Protein 4G3Q (pdb70)

InterPro domains:
  IPR001451 Hexapeptide repeat [PF00132] (277-311)
  IPR005882 Bifunctional protein GlmU [MF_01631] (6-463)
  IPR005882 Bifunctional protein GlmU [TIGR01173] (8-465)
  IPR011004 Trimeric LpxA-like superfamily [SSF51161] (261-454)
  IPR025877 MobA-like NTP transferase [PF12804] (9-142)
  IPR029044 Nucleotide-diphospho-sugar transferases [G3DSA:3.90.550.10] (2-263)
  IPR029044 Nucleotide-diphospho-sugar transferases [SSF53448] (9-318)
  IPR038009 GlmU, C-terminal LbH domain [cd03353] (263-454)
  IPR050065 Bifunctional protein GlmU-like [PTHR43584] (8-437)

Secondary structure (DSSP, 8-state):
-EEEEEEE-S--GGG--SS-GGG-EETTEEHHHHHHHHHHHH--SEEEEEE-SS-TTTHHHHHHHHHHHTS--EEEE-SS---HHHHHHHHHTTS-TT--SEEEEEETT-TT--HHHHHHHHHHHHHTT-SEEEEEEE-S--TTSPEEEE-TT--EEEEE-GGGS-TTGGG--EEEEEEEEE-HHHHHHHHTT----STT-S--TTHHHHHHHHTT--EEEEE-SSGGGG---SSHHHHHHHHHHHHHHHHHHHHHTT-EES-GGGEEE-TT-EE-TT-EE-SSEEEETT-EE-TT-EE-SS-EEEEEEE-TT-EE-SEEEEEEEE-TT-EE-SSEEE-TT-EE-TT-EEEEEEEEES-EE-TT-EEEEEEEEESEEE-SS-EEPSS-EEE-B-SS-B--EEE-TT-EEPTT-EEESS-EE-TT-EE-TT-EE-S-B-TT-EE--PPPP---TTHHHHHSTTSHHHHHHHHHHH-

Organism: Mycobacterium tuberculosis (strain ATCC 25618 / H37Rv) (NCBI:txid83332)

Sequence (475 aa):
DTAVLVLAAGPGTRMRSDTPKVLHTLAGRSMLSHVLHAIAKLAPQRLIVVLGHDHQRIAPLVGELADTLGRTIDVALQDRPLGTGHAVLCGLSALPDDYAGNVVVTSGDTPLLDADTLADLIATHRAVSAAVTVLTTTLDDPFGYGRILRTQDHEVMAIVEQTDATPSQREIREVNAGVYAFDIAALRSALSRLSSNNAQQELYLTDVIAILRSDGQTVHASHVDDSALVAGVNNRVQLAELASELNRRVVAAHQLAGVTVVDPATTWIDVDVTIGRDTVIHPGTQLLGRTQIGGRCVVGPDTTLTDVAVGDGASVVRTHGSSSSIGDGAAVGPFTYLRPGTALGADGKLGAFVEVKNSTIGTGTKVPHLTYVGDADIGEYSNIGASSVFVNYDGTSKRRTTVGSHVRTGSDTMFVAPVTIGDGAYTGAGTVVREDVPPGALAVSAGPQRNIENWVQRKRPGSPAAQASKRASEM

B-factor: mean 27.67, std 17.63, range [5.69, 500.0]

Nearest PDB structures (foldseek):
  4g3q-assembly1_A  TM=1.002E+00  e=1.518E-83  Mycobacterium tuberculosis
  3d8v-assembly1_A  TM=9.932E-01  e=8.039E-75  Mycobacterium tuberculosis
  3dj4-assembly1_A  TM=9.924E-01  e=7.273E-72  Mycobacterium tuberculosis
  3d98-assembly1_A  TM=9.932E-01  e=9.102E-61  Mycobacterium tuberculosis
  1g97-assembly1_A  TM=9.783E-01  e=8.495E-46  Streptococcus pneumoniae

Structure (mmCIF, N/CA/C/O backbone):
data_4G3Q
#
_entry.id   4G3Q
#
_cell.length_a   77.070
_cell.length_b   77.070
_cell.length_c   277.100
_cell.angle_alpha   90.00
_cell.angle_beta   90.00
_cell.angle_gamma   120.00
#
_symmetry.space_group_name_H-M   'H 3'
#
loop_
_entity.id
_entity.type
_entity.pdbx_description
1 polymer 'Bifunctional protein GlmU'
2 non-polymer 'PYROPHOSPHATE 2-'
3 non-polymer 'MAGNESIUM ION'
4 non-polymer 'COBALT (II) ION'
5 non-polymer URIDINE-DIPHOSPHATE-N-ACETYLGLUCOSAMINE
6 water water
#
loop_
_atom_site.group_PDB
_atom_site.id
_atom_site.type_symbol
_atom_site.label_atom_id
_atom_site.label_alt_id
_atom_site.label_comp_id
_atom_site.label_asym_id
_atom_site.label_entity_id
_atom_site.label_seq_id
_atom_site.pdbx_PDB_ins_code
_atom_site.Cartn_x
_atom_site.Cartn_y
_atom_site.Cartn_z
_atom_site.occupancy
_atom_site.B_iso_or_equiv
_atom_site.auth_seq_id
_atom_site.auth_comp_id
_atom_site.auth_asym_id
_atom_site.auth_atom_id
_atom_site.pdbx_PDB_model_num
ATOM 1 N N . ASP A 1 12 ? -1.939 10.276 22.187 1.00 41.93 6 ASP A N 1
ATOM 2 C CA . ASP A 1 12 ? -2.415 11.165 21.074 1.00 42.37 6 ASP A CA 1
ATOM 3 C C . ASP A 1 12 ? -1.675 12.527 21.082 1.00 40.17 6 ASP A C 1
ATOM 4 O O . ASP A 1 12 ? -1.649 13.208 22.117 1.00 39.94 6 ASP A O 1
ATOM 9 N N . THR A 1 13 ? -1.068 12.906 19.961 1.00 37.09 7 THR A N 1
ATOM 10 C CA . THR A 1 13 ? -0.216 14.130 19.973 1.00 34.55 7 THR A CA 1
ATOM 11 C C . THR A 1 13 ? -0.411 14.997 18.728 1.00 30.84 7 THR A C 1
ATOM 12 O O . THR A 1 13 ? -0.631 14.486 17.613 1.00 29.30 7 THR A O 1
ATOM 16 N N . ALA A 1 14 ? -0.384 16.316 18.907 1.00 25.65 8 ALA A N 1
ATOM 17 C CA . ALA A 1 14 ? -0.456 17.209 17.781 1.00 23.83 8 ALA A CA 1
ATOM 18 C C . ALA A 1 14 ? 0.923 17.941 17.789 1.00 24.25 8 ALA A C 1
ATOM 19 O O . ALA A 1 14 ? 1.381 18.365 18.857 1.00 23.58 8 ALA A O 1
ATOM 21 N N . VAL A 1 15 ? 1.558 18.067 16.632 1.00 23.19 9 VAL A N 1
ATOM 22 C CA . VAL A 1 15 ? 2.870 18.796 16.601 1.00 21.41 9 VAL A CA 1
ATOM 23 C C . VAL A 1 15 ? 2.644 20.108 15.846 1.00 21.00 9 VAL A C 1
ATOM 24 O O . VAL A 1 15 ? 2.123 20.110 14.763 1.00 21.85 9 VAL A O 1
ATOM 28 N N . LEU A 1 16 ? 3.094 21.221 16.407 1.00 21.64 10 LEU A N 1
ATOM 29 C CA . LEU A 1 16 ? 3.019 22.511 15.738 1.00 22.62 10 LEU A CA 1
ATOM 30 C C . LEU A 1 16 ? 4.441 22.932 15.298 1.00 21.25 10 LEU A C 1
ATOM 31 O O . LEU A 1 16 ? 5.336 22.870 16.082 1.00 21.72 10 LEU A O 1
ATOM 36 N N . VAL A 1 17 ? 4.627 23.365 14.066 1.00 20.13 11 VAL A N 1
ATOM 37 C CA . VAL A 1 17 ? 5.924 23.853 13.681 1.00 18.91 11 VAL A CA 1
ATOM 38 C C . VAL A 1 17 ? 5.762 25.358 13.457 1.00 18.37 11 VAL A C 1
ATOM 39 O O . VAL A 1 17 ? 4.958 25.778 12.618 1.00 18.22 11 VAL A O 1
ATOM 43 N N . LEU A 1 18 ? 6.591 26.163 14.131 1.00 17.37 12 LEU A N 1
ATOM 44 C CA . LEU A 1 18 ? 6.461 27.621 14.050 1.00 17.73 12 LEU A CA 1
ATOM 45 C C . LEU A 1 18 ? 7.365 28.071 12.955 1.00 17.43 12 LEU A C 1
ATOM 46 O O . LEU A 1 18 ? 8.625 27.933 13.033 1.00 18.37 12 LEU A O 1
ATOM 51 N N . ALA A 1 19 ? 6.755 28.558 11.877 1.00 19.47 13 ALA A N 1
ATOM 52 C CA . ALA A 1 19 ? 7.554 28.947 10.751 1.00 18.42 13 ALA A CA 1
ATOM 53 C C . ALA A 1 19 ? 7.021 30.293 10.213 1.00 20.21 13 ALA A C 1
ATOM 54 O O . ALA A 1 19 ? 7.131 30.562 9.003 1.00 19.95 13 ALA A O 1
ATOM 56 N N . ALA A 1 20 ? 6.483 31.146 11.086 1.00 18.86 14 ALA A N 1
ATOM 57 C CA . ALA A 1 20 ? 5.872 32.431 10.633 1.00 20.02 14 ALA A CA 1
ATOM 58 C C . ALA A 1 20 ? 6.613 33.719 11.053 1.00 20.88 14 ALA A C 1
ATOM 59 O O . ALA A 1 20 ? 6.141 34.872 10.796 1.00 22.49 14 ALA A O 1
ATOM 61 N N . GLY A 1 21 ? 7.809 33.559 11.590 1.00 20.84 15 GLY A N 1
ATOM 62 C CA . GLY A 1 21 ? 8.653 34.725 11.866 1.00 19.61 15 GLY A CA 1
ATOM 63 C C . GLY A 1 21 ? 9.199 35.326 10.577 1.00 20.36 15 GLY A C 1
ATOM 64 O O . GLY A 1 21 ? 9.223 34.662 9.544 1.00 19.51 15 GLY A O 1
ATOM 65 N N . PRO A 1 22 ? 9.646 36.576 10.651 1.00 19.20 16 PRO A N 1
ATOM 66 C CA . PRO A 1 22 ? 10.138 37.306 9.486 1.00 20.44 16 PRO A CA 1
ATOM 67 C C . PRO A 1 22 ? 11.509 36.745 9.009 1.00 20.81 16 PRO A C 1
ATOM 68 O O . PRO A 1 22 ? 11.771 36.806 7.857 1.00 22.67 16 PRO A O 1
ATOM 72 N N . GLY A 1 23 ? 12.363 36.223 9.892 1.00 19.51 17 GLY A N 1
ATOM 73 C CA . GLY A 1 23 ? 13.659 35.708 9.403 1.00 19.33 17 GLY A CA 1
ATOM 74 C C . GLY A 1 23 ? 14.647 36.777 8.977 1.00 20.84 17 GLY A C 1
ATOM 75 O O . GLY A 1 23 ? 15.549 36.527 8.121 1.00 19.85 17 GLY A O 1
ATOM 76 N N . THR A 1 24 ? 14.481 37.995 9.556 1.00 20.48 18 THR A N 1
ATOM 77 C CA . THR A 1 24 ? 15.270 39.165 9.169 1.00 20.99 18 THR A CA 1
ATOM 78 C C . THR A 1 24 ? 16.783 38.982 9.302 1.00 19.17 18 THR A C 1
ATOM 79 O O . THR A 1 24 ? 17.506 39.407 8.410 1.00 17.37 18 THR A O 1
ATOM 83 N N . ARG A 1 25 ? 17.238 38.264 10.325 1.00 18.40 19 ARG A N 1
ATOM 84 C CA . ARG A 1 25 ? 18.664 38.008 10.462 1.00 17.61 19 ARG A CA 1
ATOM 85 C C . ARG A 1 25 ? 19.330 37.1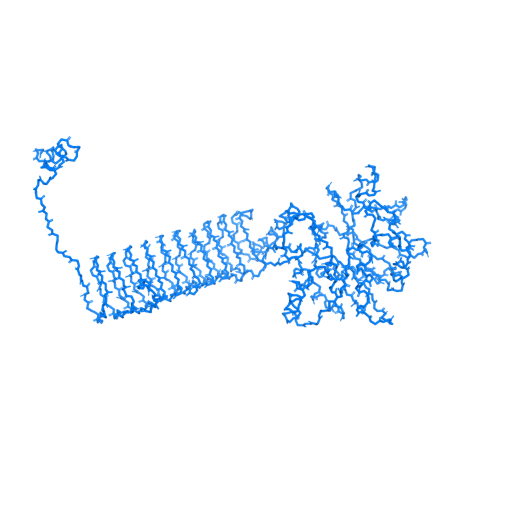97 9.333 1.00 18.08 19 ARG A C 1
ATOM 86 O O . ARG A 1 25 ? 20.563 37.228 9.192 1.00 17.52 19 ARG A O 1
ATOM 94 N N . MET A 1 26 ? 18.529 36.468 8.548 1.00 16.46 20 MET A N 1
ATOM 95 C CA . MET A 1 26 ? 19.072 35.804 7.339 1.00 17.39 20 MET A CA 1
ATOM 96 C C . MET A 1 26 ? 19.482 36.823 6.279 1.00 19.69 20 MET A C 1
ATOM 97 O O . MET A 1 26 ? 20.290 36.487 5.405 1.00 19.92 20 MET A O 1
ATOM 102 N N . ARG A 1 27 ? 18.903 38.060 6.315 1.00 18.25 21 ARG A N 1
ATOM 103 C CA . ARG A 1 27 ? 19.155 39.110 5.255 1.00 19.28 21 ARG A CA 1
ATOM 104 C C . ARG A 1 27 ? 18.964 38.519 3.885 1.00 20.35 21 ARG A C 1
ATOM 105 O O . ARG A 1 27 ? 19.854 38.591 3.024 1.00 18.68 21 ARG A O 1
ATOM 113 N N . SER A 1 28 ? 17.772 37.953 3.676 1.00 18.81 22 SER A N 1
ATOM 114 C CA . SER A 1 28 ? 17.449 37.239 2.444 1.00 19.51 22 SER A CA 1
ATOM 115 C C . SER A 1 28 ? 16.046 37.597 1.924 1.00 21.40 22 SER A C 1
ATOM 116 O O . SER A 1 28 ? 15.110 37.811 2.725 1.00 21.17 22 SER A O 1
ATOM 119 N N . ASP A 1 29 ? 15.909 37.659 0.616 1.00 21.05 23 ASP A N 1
ATOM 120 C CA . ASP A 1 29 ? 14.568 37.691 -0.003 1.00 23.81 23 ASP A CA 1
ATOM 121 C C . ASP A 1 29 ? 13.967 36.290 -0.165 1.00 24.38 23 ASP A C 1
ATOM 122 O O . ASP A 1 29 ? 12.832 36.172 -0.593 1.00 25.65 23 ASP A O 1
ATOM 127 N N . THR A 1 30 ? 14.695 35.229 0.239 1.00 23.35 24 THR A N 1
ATOM 128 C CA . THR A 1 30 ? 14.104 33.869 0.339 1.00 23.58 24 THR A CA 1
ATOM 129 C C . THR A 1 30 ? 13.712 33.555 1.737 1.00 22.29 24 THR A C 1
ATOM 130 O O . THR A 1 30 ? 14.517 33.689 2.650 1.00 21.24 24 THR A O 1
ATOM 134 N N . PRO A 1 31 ? 12.427 33.175 1.948 1.00 22.99 25 PRO A N 1
ATOM 135 C CA . PRO A 1 31 ? 11.948 32.907 3.312 1.00 23.36 25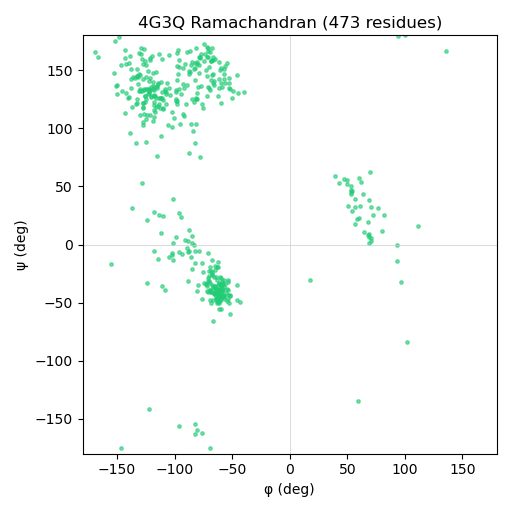 PRO A CA 1
ATOM 136 C C . PRO A 1 31 ? 12.909 31.973 4.041 1.00 22.09 25 PRO A C 1
ATOM 137 O O . PRO A 1 31 ? 13.330 30.922 3.442 1.00 22.62 25 PRO A O 1
ATOM 141 N N . LYS A 1 32 ? 13.250 32.354 5.267 1.00 21.16 26 LYS A N 1
ATOM 142 C CA . LYS A 1 32 ? 14.256 31.645 6.096 1.00 21.00 26 LYS A CA 1
ATOM 143 C C . LYS A 1 32 ? 14.110 30.121 6.041 1.00 22.37 26 LYS A C 1
ATOM 144 O O . LYS A 1 32 ? 15.098 29.412 5.893 1.00 21.49 26 LYS A O 1
ATOM 150 N N . VAL A 1 33 ? 12.886 29.618 6.246 1.00 20.40 27 VAL A N 1
ATOM 151 C CA . VAL A 1 33 ? 12.674 28.171 6.385 1.00 20.85 27 VAL A CA 1
ATOM 152 C C . VAL A 1 33 ? 12.869 27.440 5.023 1.00 19.11 27 VAL A C 1
ATOM 153 O O . VAL A 1 33 ? 12.964 26.204 4.993 1.00 17.21 27 VAL A O 1
ATOM 157 N N . LEU A 1 34 ? 13.035 28.203 3.926 1.00 17.59 28 LEU A N 1
ATOM 158 C CA . LEU A 1 34 ? 13.286 27.623 2.637 1.00 17.95 28 LEU A CA 1
ATOM 159 C C . LEU A 1 34 ? 14.795 27.530 2.352 1.00 17.54 28 LEU A C 1
ATOM 160 O O . LEU A 1 34 ? 15.167 26.922 1.365 1.00 15.48 28 LEU A O 1
ATOM 165 N N . HIS A 1 35 ? 15.637 28.115 3.204 1.00 17.05 29 HIS A N 1
ATOM 166 C CA . HIS A 1 35 ? 17.118 27.914 2.963 1.00 18.14 29 HIS A CA 1
ATOM 167 C C . HIS A 1 35 ? 17.540 26.478 3.183 1.00 17.68 29 HIS A C 1
ATOM 168 O O . HIS A 1 35 ? 16.977 25.752 4.036 1.00 17.76 29 HIS A O 1
ATOM 175 N N . THR A 1 36 ? 18.523 26.014 2.389 1.00 16.56 30 THR A N 1
ATOM 176 C CA . THR A 1 36 ? 18.783 24.566 2.361 1.00 15.92 30 THR A CA 1
ATOM 177 C C . THR A 1 36 ? 20.106 24.147 2.987 1.00 16.51 30 THR A C 1
ATOM 178 O O . THR A 1 36 ? 21.049 24.930 3.172 1.00 15.23 30 THR A O 1
ATOM 182 N N . LEU A 1 37 ? 20.146 22.891 3.337 1.00 17.18 31 LEU A N 1
ATOM 183 C CA . LEU A 1 37 ? 21.373 22.202 3.684 1.00 18.45 31 LEU A CA 1
ATOM 184 C C . LEU A 1 37 ? 21.166 20.745 3.284 1.00 18.52 31 LEU A C 1
ATOM 185 O O . LEU A 1 37 ? 20.097 20.173 3.548 1.00 17.10 31 LEU A O 1
ATOM 190 N N . ALA A 1 38 ? 22.218 20.174 2.671 1.00 15.90 32 ALA A N 1
ATOM 191 C CA . ALA A 1 38 ? 22.294 18.753 2.304 1.00 15.25 32 ALA A CA 1
ATOM 192 C C . ALA A 1 38 ? 21.145 18.350 1.412 1.00 14.42 32 ALA A C 1
ATOM 193 O O . ALA A 1 38 ? 20.711 17.185 1.470 1.00 15.37 32 ALA A O 1
ATOM 195 N N . GLY A 1 39 ? 20.671 19.286 0.585 1.00 13.89 33 GLY A N 1
ATOM 196 C CA . GLY A 1 39 ? 19.694 18.956 -0.452 1.00 17.81 33 GLY A CA 1
ATOM 197 C C . GLY A 1 39 ? 18.213 19.133 -0.074 1.00 18.42 33 GLY A C 1
ATOM 198 O O . GLY A 1 39 ? 17.334 18.849 -0.885 1.00 18.92 33 GLY A O 1
ATOM 199 N N . ARG A 1 40 ? 17.940 19.562 1.154 1.00 18.32 34 ARG A N 1
ATOM 200 C CA . ARG A 1 40 ? 16.573 19.871 1.630 1.00 18.13 34 ARG A CA 1
ATOM 201 C C . ARG A 1 40 ? 16.468 21.203 2.356 1.00 18.04 34 ARG A C 1
ATOM 202 O O . ARG A 1 40 ? 17.366 21.578 3.161 1.00 16.97 34 ARG A O 1
ATOM 210 N N . SER A 1 41 ? 15.334 21.894 2.181 1.00 16.81 35 SER A N 1
ATOM 211 C CA . SER A 1 41 ? 15.079 23.096 2.996 1.00 17.19 35 SER A CA 1
ATOM 212 C C . SER A 1 41 ? 15.013 22.740 4.512 1.00 16.95 35 SER A C 1
ATOM 213 O O . SER A 1 41 ? 14.785 21.575 4.880 1.00 17.97 35 SER A O 1
ATOM 216 N N . MET A 1 42 ? 15.252 23.730 5.392 1.00 15.86 36 MET A N 1
ATOM 217 C CA . MET A 1 42 ? 15.024 23.559 6.830 1.00 16.90 36 MET A CA 1
ATOM 218 C C . MET A 1 42 ? 13.614 23.030 7.100 1.00 18.16 36 MET A C 1
ATOM 219 O O . MET A 1 42 ? 13.424 22.116 7.913 1.00 16.79 36 MET A O 1
ATOM 224 N N . LEU A 1 43 ? 12.631 23.587 6.403 1.00 18.67 37 LEU A N 1
ATOM 225 C CA . LEU A 1 43 ? 11.257 23.116 6.645 1.00 21.63 37 LEU A CA 1
ATOM 226 C C . LEU A 1 43 ? 11.046 21.640 6.258 1.00 21.38 37 LEU A C 1
ATOM 227 O O . LEU A 1 43 ? 10.421 20.872 7.026 1.00 21.87 37 LEU A O 1
ATOM 232 N N . SER A 1 44 ? 11.551 21.251 5.091 1.00 18.70 38 SER A N 1
ATOM 233 C CA . SER A 1 44 ? 11.519 19.835 4.706 1.00 19.02 38 SER A CA 1
ATOM 234 C C . SER A 1 44 ? 12.225 18.922 5.726 1.00 18.17 38 SER A C 1
ATOM 235 O O . SER A 1 44 ? 11.674 17.879 6.130 1.00 18.76 38 SER A O 1
ATOM 238 N N . HIS A 1 45 ? 13.437 19.278 6.182 1.00 17.74 39 HIS A N 1
ATOM 239 C CA . HIS A 1 45 ? 14.085 18.474 7.222 1.00 16.58 39 HIS A CA 1
ATOM 240 C C . HIS A 1 45 ? 13.150 18.274 8.457 1.00 18.07 39 HIS A C 1
ATOM 241 O O . HIS A 1 45 ? 12.948 17.137 8.993 1.00 17.02 39 HIS A O 1
ATOM 248 N N . VAL A 1 46 ? 12.615 19.390 8.922 1.00 17.68 40 VAL A N 1
ATOM 249 C CA . VAL A 1 46 ? 11.756 19.371 10.132 1.00 19.59 40 VAL A CA 1
ATOM 250 C C . VAL A 1 46 ? 10.470 18.507 9.822 1.00 18.61 40 VAL A C 1
ATOM 251 O O . VAL A 1 46 ? 10.091 17.682 10.628 1.00 22.07 40 VAL A O 1
ATOM 255 N N . LEU A 1 47 ? 9.807 18.708 8.700 1.00 19.08 41 LEU A N 1
ATOM 256 C CA . LEU A 1 47 ? 8.585 17.933 8.446 1.00 19.90 41 LEU A CA 1
ATOM 257 C C . LEU A 1 47 ? 8.883 16.423 8.185 1.00 21.57 41 LEU A C 1
ATOM 258 O O . LEU A 1 47 ? 8.100 15.556 8.575 1.00 21.83 41 LEU A O 1
ATOM 263 N N . HIS A 1 48 ? 10.034 16.114 7.567 1.00 21.65 42 HIS A N 1
ATOM 264 C CA . HIS A 1 48 ? 10.456 14.686 7.455 1.00 21.98 42 HIS A CA 1
ATOM 265 C C . HIS A 1 48 ? 10.631 14.029 8.823 1.00 22.50 42 HIS A C 1
ATOM 266 O O . HIS A 1 48 ? 10.153 12.898 9.048 1.00 23.84 42 HIS A O 1
ATOM 273 N N . ALA A 1 49 ? 11.304 14.715 9.736 1.00 21.33 43 ALA A N 1
ATOM 274 C CA . ALA A 1 49 ? 11.543 14.184 11.065 1.00 23.21 43 ALA A CA 1
ATOM 275 C C . ALA A 1 49 ? 10.204 13.955 11.775 1.00 24.59 43 ALA A C 1
ATOM 276 O O . ALA A 1 49 ? 10.014 12.926 12.460 1.00 25.75 43 ALA A O 1
ATOM 278 N N . ILE A 1 50 ? 9.295 14.920 11.647 1.00 25.13 44 ILE A N 1
ATOM 279 C CA . ILE A 1 50 ? 8.046 14.827 12.388 1.00 24.65 44 ILE A CA 1
ATOM 280 C C . ILE A 1 50 ? 7.169 13.731 11.789 1.00 26.78 44 ILE A C 1
ATOM 281 O O . ILE A 1 50 ? 6.527 12.983 12.553 1.00 26.51 44 ILE A O 1
ATOM 286 N N . ALA A 1 51 ? 7.153 13.643 10.460 1.00 27.46 45 ALA A N 1
ATOM 287 C CA . ALA A 1 51 ? 6.330 12.663 9.748 1.00 28.64 45 ALA A CA 1
ATOM 288 C C . ALA A 1 51 ? 6.676 11.231 10.186 1.00 30.49 45 ALA A C 1
ATOM 289 O O . ALA A 1 51 ? 5.785 10.383 10.245 1.00 29.71 45 ALA A O 1
ATOM 291 N N . LYS A 1 52 ? 7.948 10.985 10.495 1.00 30.83 46 LYS A N 1
ATOM 292 C CA . LYS A 1 52 ? 8.426 9.666 10.886 1.00 34.27 46 LYS A CA 1
ATOM 293 C C . LYS A 1 52 ? 7.882 9.323 12.267 1.00 35.38 46 LYS A C 1
ATOM 294 O O . LYS A 1 52 ? 7.609 8.156 12.571 1.00 35.77 46 LYS A O 1
ATOM 300 N N . LEU A 1 53 ? 7.696 10.350 13.104 1.00 34.96 47 LEU A N 1
ATOM 301 C CA . LEU A 1 53 ? 7.152 10.166 14.438 1.00 35.43 47 LEU A CA 1
ATOM 302 C C . LEU A 1 53 ? 5.688 9.826 14.338 1.00 34.64 47 LEU A C 1
ATOM 303 O O . LEU A 1 53 ? 5.159 9.121 15.197 1.00 35.49 47 LEU A O 1
ATOM 308 N N . ALA A 1 54 ? 5.045 10.303 13.277 1.00 33.50 48 ALA A N 1
ATOM 309 C CA . ALA A 1 54 ? 3.649 9.997 12.960 1.00 33.51 48 ALA A CA 1
ATOM 310 C C . ALA A 1 54 ? 2.611 10.464 14.027 1.00 33.67 48 ALA A C 1
ATOM 311 O O . ALA A 1 54 ? 1.722 9.682 14.446 1.00 33.86 48 ALA A O 1
ATOM 313 N N . PRO A 1 55 ? 2.652 11.765 14.394 1.00 31.83 49 PRO A N 1
ATOM 314 C CA . PRO A 1 55 ? 1.581 12.307 15.262 1.00 31.05 49 PRO A CA 1
ATOM 315 C C . PRO A 1 55 ? 0.203 12.339 14.552 1.00 31.25 49 PRO A C 1
ATOM 316 O O . PRO A 1 55 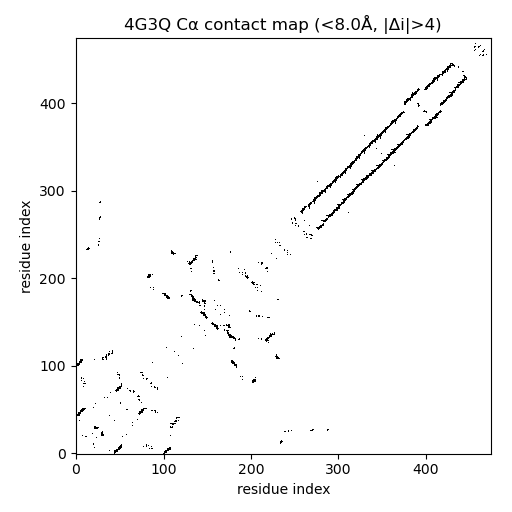? 0.133 12.345 13.340 1.00 30.42 49 PRO A O 1
ATOM 320 N N . GLN A 1 56 ? -0.882 12.387 15.327 1.00 31.08 50 GLN A N 1
ATOM 321 C CA . GLN A 1 56 ? -2.221 12.407 14.789 1.00 31.71 50 GLN A CA 1
ATOM 322 C C . GLN A 1 56 ? -2.431 13.710 14.006 1.00 30.04 50 GLN A C 1
ATOM 323 O O . GLN A 1 56 ? -3.075 13.751 12.952 1.00 29.89 50 GLN A O 1
ATOM 329 N N . ARG A 1 57 ? -1.835 14.807 14.496 1.00 27.43 51 ARG A N 1
ATOM 330 C CA . ARG A 1 57 ? -2.027 16.107 13.863 1.00 26.11 51 ARG A CA 1
ATOM 331 C C . ARG A 1 57 ? -0.659 16.774 13.688 1.00 23.68 51 ARG A C 1
ATOM 332 O O . ARG A 1 57 ? 0.179 16.629 14.561 1.00 22.96 51 ARG A O 1
ATOM 340 N N . LEU A 1 58 ? -0.511 17.512 12.604 1.00 23.90 52 LEU A N 1
ATOM 341 C CA . LEU A 1 58 ? 0.750 18.174 12.202 1.00 24.16 52 LEU A CA 1
ATOM 342 C C . LEU A 1 58 ? 0.315 19.481 11.604 1.00 23.05 52 LEU A C 1
ATOM 343 O O . LEU A 1 58 ? -0.395 19.511 10.590 1.00 23.95 52 LEU A O 1
ATOM 348 N N . ILE A 1 59 ? 0.660 20.586 12.273 1.00 21.84 53 ILE A N 1
ATOM 349 C CA . ILE A 1 59 ? 0.192 21.931 11.890 1.00 21.52 53 ILE A CA 1
ATOM 350 C C . ILE A 1 59 ? 1.402 22.862 11.716 1.00 20.66 53 ILE A C 1
ATOM 351 O O . ILE A 1 59 ? 2.269 22.918 12.604 1.00 21.23 53 ILE A O 1
ATOM 356 N N . VAL A 1 60 ? 1.475 23.533 10.580 1.00 19.10 54 VAL A N 1
ATOM 357 C CA . VAL A 1 60 ? 2.606 24.408 10.317 1.00 20.25 54 VAL A CA 1
ATOM 358 C C . VAL A 1 60 ? 2.016 25.817 10.372 1.00 20.32 54 VAL A C 1
ATOM 359 O O . VAL A 1 60 ? 1.112 26.122 9.645 1.00 21.48 54 VAL A O 1
ATOM 363 N N . VAL A 1 61 ? 2.586 26.667 11.216 1.00 21.22 55 VAL A N 1
ATOM 364 C CA . VAL A 1 61 ? 2.193 28.067 11.320 1.00 20.00 55 VAL A CA 1
ATOM 365 C C . VAL A 1 61 ? 3.008 28.876 10.372 1.00 20.13 55 VAL A C 1
ATOM 366 O O . VAL A 1 61 ? 4.263 28.903 10.461 1.00 19.24 55 VAL A O 1
ATOM 370 N N . LEU A 1 62 ? 2.320 29.553 9.450 1.00 19.32 56 LEU A N 1
ATOM 371 C CA . LEU A 1 62 ? 2.963 30.391 8.452 1.00 20.70 56 LEU A CA 1
ATOM 372 C C . LEU A 1 62 ? 2.496 31.822 8.520 1.00 22.14 56 LEU A C 1
ATOM 373 O O . LEU A 1 62 ? 1.426 32.109 9.066 1.00 22.57 56 LEU A O 1
ATOM 378 N N . GLY A 1 63 ? 3.306 32.730 7.986 1.00 23.16 57 GLY A N 1
ATOM 379 C CA . GLY A 1 63 ? 3.084 34.168 8.150 1.00 27.18 57 GLY A CA 1
ATOM 380 C C . GLY A 1 63 ? 2.941 34.861 6.814 1.00 31.04 57 GLY A C 1
ATOM 381 O O . GLY A 1 63 ? 2.342 34.321 5.939 1.00 29.96 57 GLY A O 1
ATOM 382 N N . HIS A 1 64 ? 3.499 36.063 6.714 1.00 36.03 58 HIS A N 1
ATOM 383 C CA . HIS A 1 64 ? 3.598 36.881 5.496 1.00 42.21 58 HIS A CA 1
ATOM 384 C C . HIS A 1 64 ? 4.317 36.025 4.492 1.00 43.69 58 HIS A C 1
ATOM 385 O O . HIS A 1 64 ? 5.264 35.283 4.836 1.00 45.76 58 HIS A O 1
ATOM 392 N N . ASP A 1 65 ? 3.918 36.104 3.245 1.00 44.96 59 ASP A N 1
ATOM 393 C CA . ASP A 1 65 ? 4.481 35.136 2.289 1.00 45.77 59 ASP A CA 1
ATOM 394 C C . ASP A 1 65 ? 3.261 34.205 2.237 1.00 44.94 59 ASP A C 1
ATOM 395 O O . ASP A 1 65 ? 2.309 34.478 1.388 1.00 46.57 59 ASP A O 1
ATOM 400 N N . HIS A 1 66 ? 3.229 33.292 3.251 1.00 39.27 60 HIS A N 1
ATOM 401 C CA . HIS A 1 66 ? 2.569 31.966 3.275 1.00 35.81 60 HIS A CA 1
ATOM 402 C C . HIS A 1 66 ? 2.227 31.445 1.903 1.00 35.54 60 HIS A C 1
ATOM 403 O O . HIS A 1 66 ? 2.201 30.242 1.702 1.00 35.08 60 HIS A O 1
ATOM 410 N N . GLN A 1 67 ? 1.946 32.353 0.973 1.00 35.29 61 GLN A N 1
ATOM 411 C CA . GLN A 1 67 ? 1.671 31.978 -0.410 1.00 38.37 61 GLN A CA 1
ATOM 412 C C . GLN A 1 67 ? 2.844 31.292 -1.062 1.00 38.31 61 GLN A C 1
ATOM 413 O O . GLN A 1 67 ? 2.654 30.392 -1.865 1.00 40.30 61 GLN A O 1
ATOM 419 N N . ARG A 1 68 ? 4.046 31.692 -0.677 1.00 37.94 62 ARG A N 1
ATOM 420 C CA . ARG A 1 68 ? 5.267 31.091 -1.171 1.00 38.35 62 ARG A CA 1
ATOM 421 C C . ARG A 1 68 ? 5.704 29.786 -0.466 1.00 37.51 62 ARG A C 1
ATOM 422 O O . ARG A 1 68 ? 6.587 29.050 -1.006 1.00 39.64 62 ARG A O 1
ATOM 430 N N . ILE A 1 69 ? 5.148 29.496 0.713 1.00 31.87 63 ILE A N 1
ATOM 431 C CA . ILE A 1 69 ? 5.583 28.327 1.501 1.00 29.10 63 ILE A CA 1
ATOM 432 C C . ILE A 1 69 ? 4.502 27.240 1.552 1.00 29.24 63 ILE A C 1
ATOM 433 O O . ILE A 1 69 ? 4.828 26.042 1.546 1.00 29.23 63 ILE A O 1
ATOM 438 N N . ALA A 1 70 ? 3.221 27.642 1.604 1.00 27.73 64 ALA A N 1
ATOM 439 C CA . ALA A 1 70 ? 2.130 26.647 1.813 1.00 30.29 64 ALA A CA 1
ATOM 440 C C . ALA A 1 70 ? 2.065 25.567 0.719 1.00 30.72 64 ALA A C 1
ATOM 441 O O . ALA A 1 70 ? 1.746 24.416 1.021 1.00 30.10 64 ALA A O 1
ATOM 443 N N . PRO A 1 71 ? 2.360 25.950 -0.543 1.00 32.54 65 PRO A N 1
ATOM 444 C CA . PRO A 1 71 ? 2.409 24.947 -1.639 1.00 33.15 65 PRO A CA 1
ATOM 445 C C . PRO A 1 71 ? 3.467 23.881 -1.432 1.00 32.22 65 PRO A C 1
ATOM 446 O O . PRO A 1 71 ? 3.219 22.679 -1.707 1.00 31.60 65 PRO A O 1
ATOM 450 N N . LEU A 1 72 ? 4.631 24.320 -0.937 1.00 30.96 66 LEU A N 1
ATOM 451 C CA . LEU A 1 72 ? 5.746 23.439 -0.624 1.00 29.94 66 LEU A CA 1
ATOM 452 C C . LEU A 1 72 ? 5.326 22.509 0.503 1.00 28.83 66 LEU A C 1
ATOM 453 O O . LEU A 1 72 ? 5.601 21.312 0.454 1.00 28.33 66 LEU A O 1
ATOM 458 N N . VAL A 1 73 ? 4.551 23.038 1.455 1.00 27.32 67 VAL A N 1
ATOM 459 C CA . VAL A 1 73 ? 4.018 22.199 2.537 1.00 27.23 67 VAL A CA 1
ATOM 460 C C . VAL A 1 73 ? 3.077 21.072 1.996 1.00 27.61 67 VAL A C 1
ATOM 461 O O . VAL A 1 73 ? 3.130 19.904 2.454 1.00 27.44 67 VAL A O 1
ATOM 465 N N . GLY A 1 74 ? 2.231 21.449 1.055 1.00 28.86 68 GLY A N 1
ATOM 466 C CA . GLY A 1 74 ? 1.248 20.499 0.469 1.00 30.77 68 GLY A CA 1
ATOM 467 C C . GLY A 1 74 ? 1.945 19.444 -0.387 1.00 31.19 68 GLY A C 1
ATOM 468 O O . GLY A 1 74 ? 1.562 18.259 -0.367 1.00 32.45 68 GLY A O 1
ATOM 469 N N . GLU A 1 75 ? 2.964 19.860 -1.143 1.00 32.97 69 GLU A N 1
ATOM 470 C CA . GLU A 1 75 ? 3.814 18.885 -1.847 1.00 33.59 69 GLU A CA 1
ATOM 471 C C . GLU A 1 75 ? 4.463 17.926 -0.860 1.00 32.81 69 GLU A C 1
ATOM 472 O O . GLU A 1 75 ? 4.576 16.748 -1.132 1.00 32.41 69 GLU A O 1
ATOM 478 N N . LEU A 1 76 ? 4.907 18.422 0.298 1.00 30.96 70 LEU A N 1
ATOM 479 C CA . LEU A 1 76 ? 5.581 17.554 1.243 1.00 30.15 70 LEU A CA 1
ATOM 480 C C . LEU A 1 76 ? 4.579 16.629 1.889 1.00 29.51 70 LEU A C 1
ATOM 481 O O . LEU A 1 76 ? 4.926 15.506 2.218 1.00 27.87 70 LEU A O 1
ATOM 486 N N . ALA A 1 77 ? 3.343 17.114 2.104 1.00 29.74 71 ALA A N 1
ATOM 487 C CA . ALA A 1 77 ? 2.274 16.250 2.693 1.00 31.60 71 ALA A CA 1
ATOM 488 C C . ALA A 1 77 ? 1.983 15.011 1.790 1.00 32.44 71 ALA A C 1
ATOM 489 O O . ALA A 1 77 ? 1.775 13.906 2.278 1.00 34.19 71 ALA A O 1
ATOM 491 N N . ASP A 1 78 ? 1.990 15.240 0.488 1.00 34.72 72 ASP A N 1
ATOM 492 C CA . ASP A 1 78 ? 1.753 14.213 -0.528 1.00 36.51 72 ASP A CA 1
ATOM 493 C C . ASP A 1 78 ? 2.898 13.257 -0.529 1.00 36.96 72 ASP A C 1
ATOM 494 O O . ASP A 1 78 ? 2.667 12.051 -0.433 1.00 37.24 72 ASP A O 1
ATOM 499 N N . THR A 1 79 ? 4.128 13.799 -0.594 1.00 36.65 73 THR A N 1
ATOM 500 C CA . THR A 1 79 ? 5.341 12.975 -0.492 1.00 37.11 73 THR A CA 1
ATOM 501 C C . THR A 1 79 ? 5.396 12.134 0.767 1.00 37.28 73 THR A C 1
ATOM 502 O O . THR A 1 79 ? 5.851 10.969 0.754 1.00 36.80 73 THR A O 1
ATOM 506 N N . LEU A 1 80 ? 5.000 12.717 1.886 1.00 35.67 74 LEU A N 1
ATOM 507 C CA . LEU A 1 80 ? 5.136 11.969 3.116 1.00 36.39 74 LEU A CA 1
ATOM 508 C C . LEU A 1 80 ? 3.894 11.119 3.413 1.00 37.29 74 LEU A C 1
ATOM 509 O O . LEU A 1 80 ? 3.874 10.393 4.409 1.00 38.26 74 LEU A O 1
ATOM 514 N N . GLY A 1 81 ? 2.881 11.230 2.553 1.00 37.34 75 GLY A N 1
ATOM 515 C CA . GLY A 1 81 ? 1.625 10.492 2.672 1.00 38.08 75 GLY A CA 1
ATOM 516 C C . GLY A 1 81 ? 0.854 10.767 3.958 1.00 38.53 75 GLY A C 1
ATOM 517 O O . GLY A 1 81 ? 0.572 9.835 4.719 1.00 39.47 75 GLY A O 1
ATOM 518 N N . ARG A 1 82 ? 0.521 12.039 4.207 1.00 37.09 76 ARG A N 1
ATOM 519 C CA . ARG A 1 82 ? -0.247 12.434 5.426 1.00 35.79 76 ARG A CA 1
ATOM 520 C C . ARG A 1 82 ? -0.719 13.856 5.220 1.00 34.47 76 ARG A C 1
ATOM 521 O O . ARG A 1 82 ? -0.212 14.536 4.345 1.00 34.11 76 ARG A O 1
ATOM 529 N N . THR A 1 83 ? -1.724 14.311 5.969 1.00 34.01 77 THR A N 1
ATOM 530 C CA . THR A 1 83 ? -2.176 15.677 5.844 1.00 33.48 77 THR A CA 1
ATOM 531 C C . THR A 1 83 ? -1.313 16.526 6.761 1.00 30.25 77 THR A C 1
ATOM 532 O O . THR A 1 83 ? -0.895 16.084 7.820 1.00 28.67 77 THR A O 1
ATOM 536 N N . ILE A 1 84 ? -1.107 17.757 6.329 1.00 30.10 78 ILE A N 1
ATOM 537 C CA . ILE A 1 84 ? -0.381 18.774 7.115 1.00 28.14 78 ILE A CA 1
ATOM 538 C C . ILE A 1 84 ? -1.177 20.034 6.955 1.00 27.43 78 ILE A C 1
ATOM 539 O O . ILE A 1 84 ? -1.384 20.546 5.848 1.00 28.67 78 ILE A O 1
ATOM 544 N N . ASP A 1 85 ? -1.660 20.510 8.081 1.00 26.32 79 ASP A N 1
ATOM 545 C CA . ASP A 1 85 ? -2.507 21.678 8.114 1.00 26.17 79 ASP A CA 1
ATOM 546 C C . ASP A 1 85 ? -1.624 22.903 8.207 1.00 26.64 79 ASP A C 1
ATOM 547 O O . ASP A 1 85 ? -0.522 22.853 8.776 1.00 26.66 79 ASP A O 1
ATOM 552 N N . VAL A 1 86 ? -2.083 23.983 7.594 1.00 25.53 80 VAL A N 1
ATOM 553 C CA . VAL A 1 86 ? -1.429 25.264 7.718 1.00 25.34 80 VAL A CA 1
ATOM 554 C C . VAL A 1 86 ? -2.347 26.119 8.605 1.00 26.22 80 VAL A C 1
ATOM 555 O O . VAL A 1 86 ? -3.567 26.150 8.365 1.00 24.49 80 VAL A O 1
ATOM 559 N N . ALA A 1 87 ? -1.757 26.754 9.626 1.00 24.45 81 ALA A N 1
ATOM 560 C CA . ALA A 1 87 ? -2.431 27.831 10.380 1.00 24.27 81 ALA A CA 1
ATOM 561 C C . ALA A 1 87 ? -1.723 29.135 10.075 1.00 24.81 81 ALA A C 1
ATOM 562 O O . ALA A 1 87 ? -0.469 29.164 10.018 1.00 24.62 81 ALA A O 1
ATOM 564 N N . LEU A 1 88 ? -2.486 30.230 9.908 1.00 24.09 82 LEU A N 1
ATOM 565 C CA . LEU A 1 88 ? -1.865 31.477 9.565 1.00 23.08 82 LEU A CA 1
ATOM 566 C C . LEU A 1 88 ? -1.649 32.380 10.801 1.00 24.43 82 LEU A C 1
ATOM 567 O O . LEU A 1 88 ? -2.474 32.392 11.733 1.00 23.60 82 LEU A O 1
ATOM 572 N N . GLN A 1 89 ? -0.509 33.088 10.837 1.00 22.15 83 GLN A N 1
ATOM 573 C CA . GLN A 1 89 ? -0.278 34.080 11.851 1.00 23.20 83 GLN A CA 1
ATOM 574 C C . GLN A 1 89 ? -0.060 35.357 11.078 1.00 26.41 83 GLN A C 1
ATOM 575 O O . GLN A 1 89 ? 0.966 35.512 10.415 1.00 26.17 83 GLN A O 1
ATOM 581 N N . ASP A 1 90 ? -1.012 36.290 11.183 1.00 29.55 84 ASP A N 1
ATOM 582 C CA . ASP A 1 90 ? -1.023 37.470 10.297 1.00 33.41 84 ASP A CA 1
ATOM 583 C C . ASP A 1 90 ? 0.180 38.389 10.513 1.00 33.12 84 ASP A C 1
ATOM 584 O O . ASP A 1 90 ? 0.784 38.882 9.553 1.00 32.84 84 ASP A O 1
ATOM 589 N N . ARG A 1 91 ? 0.527 38.605 11.778 1.00 32.05 85 ARG A N 1
ATOM 590 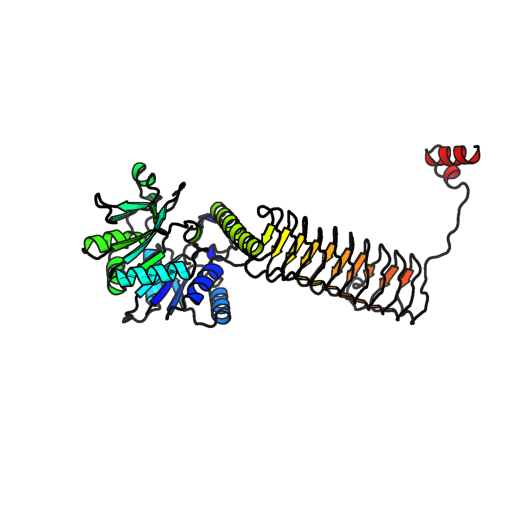C CA . ARG A 1 91 ? 1.689 39.431 12.114 1.00 30.42 85 ARG A CA 1
ATOM 591 C C . ARG A 1 91 ? 2.556 38.667 13.111 1.00 27.17 85 ARG A C 1
ATOM 592 O O . ARG A 1 91 ? 2.016 37.970 13.969 1.00 25.08 85 ARG A O 1
ATOM 600 N N . PRO A 1 92 ? 3.880 38.842 13.014 1.00 24.55 86 PRO A N 1
ATOM 601 C CA . PRO A 1 92 ? 4.789 38.050 13.839 1.00 23.01 86 PRO A CA 1
ATOM 602 C C . PRO A 1 92 ? 4.859 38.587 15.285 1.00 20.50 86 PRO A C 1
ATOM 603 O O . PRO A 1 92 ? 5.846 39.175 15.688 1.00 20.95 86 PRO A O 1
ATOM 607 N N . LEU A 1 93 ? 3.834 38.339 16.087 1.00 19.57 87 LEU A N 1
ATOM 608 C CA . LEU A 1 93 ? 3.773 38.979 17.392 1.00 21.05 87 LEU A CA 1
ATOM 609 C C . LEU A 1 93 ? 4.613 38.234 18.407 1.00 20.72 87 LEU A C 1
ATOM 610 O O . LEU A 1 93 ? 4.681 38.658 19.578 1.00 20.91 87 LEU A O 1
ATOM 615 N N . GLY A 1 94 ? 5.165 37.079 17.987 1.00 19.64 88 GLY A N 1
ATOM 616 C CA . GLY A 1 94 ? 6.113 36.380 18.848 1.00 18.06 88 GLY A CA 1
ATOM 617 C C . GLY A 1 94 ? 5.804 34.868 18.871 1.00 17.86 88 GLY A C 1
ATOM 618 O O . GLY A 1 94 ? 4.737 34.414 18.431 1.00 16.83 88 GLY A O 1
ATOM 619 N N . THR A 1 95 ? 6.744 34.076 19.393 1.00 15.61 89 THR A N 1
ATOM 620 C CA . THR A 1 95 ? 6.522 32.624 19.403 1.00 16.01 89 THR A CA 1
ATOM 621 C C . THR A 1 95 ? 5.275 32.171 20.185 1.00 15.83 89 THR A C 1
ATOM 622 O O . THR A 1 95 ? 4.635 31.167 19.818 1.00 17.17 89 THR A O 1
ATOM 626 N N . GLY A 1 96 ? 4.931 32.858 21.279 1.00 15.46 90 GLY A N 1
ATOM 627 C CA . GLY A 1 96 ? 3.782 32.449 22.085 1.00 16.38 90 GLY A CA 1
ATOM 628 C C . GLY A 1 96 ? 2.504 32.688 21.289 1.00 17.05 90 GLY A C 1
ATOM 629 O O . GLY A 1 96 ? 1.557 31.860 21.309 1.00 17.89 90 GLY A O 1
ATOM 630 N N . HIS A 1 97 ? 2.449 33.807 20.583 1.00 17.67 91 HIS A N 1
ATOM 631 C CA . HIS A 1 97 ? 1.300 34.109 19.698 1.00 18.52 91 HIS A CA 1
ATOM 632 C C . HIS A 1 97 ? 1.233 33.137 18.505 1.00 19.52 91 HIS A C 1
ATOM 633 O O . HIS A 1 97 ? 0.138 32.691 18.095 1.00 18.64 91 HIS A O 1
ATOM 640 N N . ALA A 1 98 ? 2.409 32.743 17.982 1.00 16.94 92 ALA A N 1
ATOM 641 C CA . ALA A 1 98 ? 2.394 31.755 16.878 1.00 16.46 92 ALA A CA 1
ATOM 642 C C . ALA A 1 98 ? 1.794 30.438 17.373 1.00 17.20 92 ALA A C 1
ATOM 643 O O . ALA A 1 98 ? 1.033 29.812 16.625 1.00 20.18 92 ALA A O 1
ATOM 645 N N . VAL A 1 99 ? 2.139 29.997 18.584 1.00 17.24 93 VAL A N 1
ATOM 646 C CA . VAL A 1 99 ? 1.495 28.752 19.139 1.00 18.57 93 VAL A CA 1
ATOM 647 C C . VAL A 1 99 ? -0.065 28.916 19.276 1.00 20.63 93 VAL A C 1
ATOM 648 O O . VAL A 1 99 ? -0.861 28.023 18.914 1.00 19.88 93 VAL A O 1
ATOM 652 N N . LEU A 1 100 ? -0.484 30.077 19.771 1.00 20.94 94 LEU A N 1
ATOM 653 C CA . LEU A 1 100 ? -1.923 30.380 19.795 1.00 22.14 94 LEU A CA 1
ATOM 654 C C . LEU A 1 100 ? -2.553 30.220 18.438 1.00 21.68 94 LEU A C 1
ATOM 655 O O . LEU A 1 100 ? -3.617 29.634 18.313 1.00 20.68 94 LEU A O 1
ATOM 660 N N . CYS A 1 101 ? -1.920 30.766 17.407 1.00 22.21 95 CYS A N 1
ATOM 661 C CA . CYS A 1 101 ? -2.445 30.630 16.059 1.00 22.55 95 CYS A CA 1
ATOM 662 C C . CYS A 1 101 ? -2.486 29.176 15.623 1.00 23.32 95 CYS A C 1
ATOM 663 O O . CYS A 1 101 ? -3.454 28.765 14.990 1.00 24.73 95 CYS A O 1
ATOM 666 N N . GLY A 1 102 ? -1.449 28.395 15.971 1.00 25.05 96 GLY A N 1
ATOM 667 C CA . GLY A 1 102 ? -1.390 26.968 15.629 1.00 24.46 96 GLY A CA 1
ATOM 668 C C . GLY A 1 102 ? -2.518 26.171 16.292 1.00 25.55 96 GLY A C 1
ATOM 669 O O . GLY A 1 102 ? -3.158 25.309 15.648 1.00 24.69 96 GLY A O 1
ATOM 670 N N . LEU A 1 103 ? -2.776 26.469 17.569 1.00 24.17 97 LEU A N 1
ATOM 671 C CA . LEU A 1 103 ? -3.833 25.762 18.319 1.00 25.57 97 LEU A CA 1
ATOM 672 C C . LEU A 1 103 ? -5.201 25.944 17.693 1.00 26.19 97 LEU A C 1
ATOM 673 O O . LEU A 1 103 ? -6.104 25.073 17.812 1.00 26.63 97 LEU A O 1
ATOM 678 N N . SER A 1 104 ? -5.363 27.063 17.021 1.00 26.56 98 SER A N 1
ATOM 679 C CA . SER A 1 104 ? -6.595 27.353 16.321 1.00 28.69 98 SER A CA 1
ATOM 680 C C . SER A 1 104 ? -6.938 26.365 15.181 1.00 29.91 98 SER A C 1
ATOM 681 O O . SER A 1 104 ? -8.081 26.363 14.728 1.00 30.21 98 SER A O 1
ATOM 684 N N . ALA A 1 105 ? -5.982 25.547 14.730 1.00 29.45 99 ALA A N 1
ATOM 685 C CA . ALA A 1 105 ? -6.257 24.511 13.736 1.00 30.13 99 ALA A CA 1
ATOM 686 C C . ALA A 1 105 ? -6.732 23.204 14.411 1.00 30.67 99 ALA A C 1
ATOM 687 O O . ALA A 1 105 ? -7.057 22.244 13.725 1.00 31.73 99 ALA A O 1
ATOM 689 N N . LEU A 1 106 ? -6.709 23.156 15.748 1.00 29.98 100 LEU A N 1
ATOM 690 C CA . LEU A 1 106 ? -7.168 22.011 16.552 1.00 31.49 100 LEU A CA 1
ATOM 691 C C . LEU A 1 106 ? -8.641 22.208 16.937 1.00 33.57 100 LEU A C 1
ATOM 692 O O . LEU A 1 106 ? -9.078 23.337 17.069 1.00 31.89 100 LEU A O 1
ATOM 697 N N . PRO A 1 107 ? -9.398 21.106 17.138 1.00 36.37 101 PRO A N 1
ATOM 698 C CA . PRO A 1 107 ? -10.726 21.306 17.787 1.00 37.46 101 PRO A CA 1
ATOM 699 C C . PRO A 1 107 ? -10.618 21.999 19.155 1.00 38.21 101 PRO A C 1
ATOM 700 O O . PRO A 1 107 ? -9.639 21.774 19.894 1.00 36.97 101 PRO A O 1
ATOM 704 N N . ASP A 1 108 ? -11.631 22.813 19.484 1.00 39.51 102 ASP A N 1
ATOM 705 C CA . ASP A 1 108 ? -11.804 23.408 20.814 1.00 41.20 102 ASP A CA 1
ATOM 706 C C . ASP A 1 108 ? -11.608 22.374 21.926 1.00 40.63 102 ASP A C 1
ATOM 707 O O . ASP A 1 108 ? -11.116 22.698 22.999 1.00 40.81 102 ASP A O 1
ATOM 712 N N . ASP A 1 109 ? -12.013 21.138 21.684 1.00 40.01 103 ASP A N 1
ATOM 713 C CA . ASP A 1 109 ? -12.044 20.123 22.736 1.00 40.53 103 ASP A CA 1
ATOM 714 C C . ASP A 1 109 ? -10.825 19.178 22.712 1.00 39.14 103 ASP A C 1
ATOM 715 O O . ASP A 1 109 ? -10.749 18.212 23.482 1.00 37.39 103 ASP A O 1
ATOM 720 N N . TYR A 1 110 ? -9.851 19.481 21.836 1.00 37.75 104 TYR A N 1
ATOM 721 C CA . TYR A 1 110 ? -8.626 18.646 21.719 1.00 36.21 104 TYR A CA 1
ATOM 722 C C . TYR A 1 110 ? -8.026 18.262 23.049 1.00 35.07 104 TYR A C 1
ATOM 723 O O . TYR A 1 110 ? -7.767 19.107 23.904 1.00 33.83 104 TYR A O 1
ATOM 732 N N . ALA A 1 111 ? -7.748 16.985 23.217 1.00 35.37 105 ALA A N 1
ATOM 733 C CA . ALA A 1 111 ? -7.174 16.529 24.469 1.00 35.85 105 ALA A CA 1
ATOM 734 C C . ALA A 1 111 ? -5.777 15.896 24.369 1.00 36.43 105 ALA A C 1
ATOM 735 O O . ALA A 1 111 ? -5.147 15.614 25.400 1.00 36.77 105 ALA A O 1
ATOM 737 N N . GLY A 1 112 ? -5.244 15.701 23.155 1.00 37.08 106 GLY A N 1
ATOM 738 C CA . GLY A 1 112 ? -3.867 15.130 23.058 1.00 36.30 106 GLY A CA 1
ATOM 739 C C . GLY A 1 112 ? -2.766 16.072 23.578 1.00 35.60 106 GLY A C 1
ATOM 740 O O . GLY A 1 112 ? -3.035 17.259 23.846 1.00 36.15 106 GLY A O 1
ATOM 741 N N . ASN A 1 113 ? -1.536 15.569 23.734 1.00 34.53 107 ASN A N 1
ATOM 742 C CA . ASN A 1 113 ? -0.421 16.448 24.092 1.00 32.81 107 ASN A CA 1
ATOM 743 C C . ASN A 1 113 ? -0.153 17.351 22.871 1.00 29.97 107 ASN A C 1
ATOM 744 O O . ASN A 1 113 ? -0.536 17.015 21.726 1.00 29.72 107 ASN A O 1
ATOM 749 N N . VAL A 1 114 ? 0.476 18.495 23.117 1.00 26.36 108 VAL A N 1
ATOM 750 C CA . VAL A 1 114 ? 0.868 19.422 22.047 1.00 26.26 108 VAL A CA 1
ATOM 751 C C . VAL A 1 114 ? 2.401 19.533 22.079 1.00 24.65 108 VAL A C 1
ATOM 752 O O . VAL A 1 114 ? 3.011 19.913 23.094 1.00 25.20 108 VAL A O 1
ATOM 756 N N . VAL A 1 115 ? 3.005 19.209 20.946 1.00 24.17 109 VAL A N 1
ATOM 757 C CA . VAL A 1 115 ? 4.433 19.346 20.818 1.00 23.33 109 VAL A CA 1
ATOM 758 C C . VAL A 1 115 ? 4.718 20.582 19.946 1.00 21.42 109 VAL A C 1
ATOM 759 O O . VAL A 1 115 ? 4.070 20.785 18.910 1.00 22.39 109 VAL A O 1
ATOM 763 N N . VAL A 1 116 ? 5.678 21.421 20.371 1.00 19.89 110 VAL A N 1
ATOM 764 C CA . VAL A 1 116 ? 5.975 22.614 19.571 1.00 17.58 110 VAL A CA 1
ATOM 765 C C . VAL A 1 116 ? 7.446 22.581 19.192 1.00 16.01 110 VAL A C 1
ATOM 766 O O . VAL A 1 116 ? 8.309 22.352 20.048 1.00 18.38 110 VAL A O 1
ATOM 770 N N . THR A 1 117 ? 7.739 22.850 17.936 1.00 17.63 111 THR A N 1
ATOM 771 C CA . THR A 1 117 ? 9.170 23.044 17.554 1.00 19.46 111 THR A CA 1
ATOM 772 C C . THR A 1 117 ? 9.224 24.147 16.503 1.00 18.46 111 THR A C 1
ATOM 773 O O . THR A 1 117 ? 8.189 24.526 15.969 1.00 18.70 111 THR A O 1
ATOM 777 N N . SER A 1 118 ? 10.407 24.659 16.206 1.00 19.84 112 SER A N 1
ATOM 778 C CA . SER A 1 118 ? 10.591 25.748 15.247 1.00 18.93 112 SER A CA 1
ATOM 779 C C . SER A 1 118 ? 10.964 25.147 13.887 1.00 19.34 112 SER A C 1
ATOM 780 O O . SER A 1 118 ? 11.543 24.041 13.790 1.00 18.62 112 SER A O 1
ATOM 783 N N . GLY A 1 119 ? 10.737 25.927 12.867 1.00 18.56 113 GLY A N 1
ATOM 784 C CA . GLY A 1 119 ? 11.130 25.567 11.532 1.00 18.70 113 GLY A CA 1
ATOM 785 C C . GLY A 1 119 ? 12.603 25.811 11.321 1.00 19.03 113 GLY A C 1
ATOM 786 O O . GLY A 1 119 ? 13.105 25.423 10.296 1.00 18.83 113 GLY A O 1
ATOM 787 N N . ASP A 1 120 ? 13.295 26.401 12.296 1.00 16.50 114 ASP A N 1
ATOM 788 C CA . ASP A 1 120 ? 14.713 26.636 12.068 1.00 17.88 114 ASP A CA 1
ATOM 789 C C . ASP A 1 120 ? 15.659 25.749 12.925 1.00 18.68 114 ASP A C 1
ATOM 790 O O . ASP A 1 120 ? 16.781 26.159 13.202 1.00 17.97 114 ASP A O 1
ATOM 795 N N . THR A 1 121 ? 15.164 24.570 13.365 1.00 19.70 115 THR A N 1
ATOM 796 C CA . THR A 1 121 ? 15.968 23.540 14.084 1.00 19.71 115 THR A CA 1
ATOM 797 C C . THR A 1 121 ? 16.047 22.278 13.215 1.00 19.20 115 THR A C 1
ATOM 798 O O . THR A 1 121 ? 15.333 21.295 13.464 1.00 19.52 115 THR A O 1
ATOM 802 N N . PRO A 1 122 ? 16.892 22.300 12.153 1.00 19.31 116 PRO A N 1
ATOM 803 C CA . PRO A 1 122 ? 16.662 21.360 11.077 1.00 19.65 116 PRO A CA 1
ATOM 804 C C . PRO A 1 122 ? 17.314 19.981 11.319 1.00 21.06 116 PRO A C 1
ATOM 805 O O . PRO A 1 122 ? 16.973 19.028 10.629 1.00 21.16 116 PRO A O 1
ATOM 809 N N . LEU A 1 123 ? 18.173 19.864 12.339 1.00 20.46 117 LEU A N 1
ATOM 810 C CA . LEU A 1 123 ? 18.690 18.529 12.688 1.00 22.05 117 LEU A CA 1
ATOM 811 C C . LEU A 1 123 ? 17.878 17.755 13.719 1.00 22.18 117 LEU A C 1
ATOM 812 O O . LEU A 1 123 ? 18.254 16.592 14.092 1.00 21.55 117 LEU A O 1
ATOM 817 N N . LEU A 1 124 ? 16.750 18.333 14.127 1.00 22.09 118 LEU A N 1
ATOM 818 C CA . LEU A 1 124 ? 15.906 17.656 15.097 1.00 21.88 118 LEU A CA 1
ATOM 819 C C . LEU A 1 124 ? 15.455 16.337 14.444 1.00 22.70 118 LEU A C 1
ATOM 820 O O . LEU A 1 124 ? 15.057 16.316 13.270 1.00 23.01 118 LEU A O 1
ATOM 825 N N . ASP A 1 125 ? 15.519 15.249 15.198 1.00 23.30 119 ASP A N 1
ATOM 826 C CA . ASP A 1 125 ? 15.163 13.931 14.619 1.00 25.72 119 ASP A CA 1
ATOM 827 C C . ASP A 1 125 ? 13.986 13.263 15.352 1.00 26.74 119 ASP A C 1
ATOM 828 O O . ASP A 1 125 ? 13.591 13.685 16.489 1.00 24.05 119 ASP A O 1
ATOM 833 N N . ALA A 1 126 ? 13.384 12.277 14.679 1.00 26.58 120 ALA A N 1
ATOM 834 C CA . ALA A 1 126 ? 12.249 11.514 15.242 1.00 28.80 120 ALA A CA 1
ATOM 835 C C . ALA A 1 126 ? 12.519 10.938 16.621 1.00 29.54 120 ALA A C 1
ATOM 836 O O . ALA A 1 126 ? 11.664 11.026 17.519 1.00 30.58 120 ALA A O 1
ATOM 838 N N . ASP A 1 127 ? 13.693 10.357 16.807 1.00 29.05 121 ASP A N 1
ATOM 839 C CA . ASP A 1 127 ? 14.060 9.776 18.113 1.00 29.30 121 ASP A CA 1
ATOM 840 C C . ASP A 1 127 ? 14.025 10.799 19.248 1.00 28.54 121 ASP A C 1
ATOM 841 O O . ASP A 1 127 ? 13.562 10.478 20.334 1.00 28.55 121 ASP A O 1
ATOM 846 N N . THR A 1 128 ? 14.571 11.999 18.999 1.00 26.52 122 THR A N 1
ATOM 847 C CA . THR A 1 128 ? 14.590 13.077 19.981 1.00 25.77 122 THR A CA 1
ATOM 848 C C . THR A 1 128 ? 13.177 13.489 20.339 1.00 24.25 122 THR A C 1
ATOM 849 O O . THR A 1 128 ? 12.876 13.671 21.530 1.00 25.56 122 THR A O 1
ATOM 853 N N . LEU A 1 129 ? 12.303 13.601 19.350 1.00 24.19 123 LEU A N 1
ATOM 854 C CA . LEU A 1 129 ? 10.909 13.911 19.600 1.00 25.07 123 LEU A CA 1
ATOM 855 C C . LEU A 1 129 ? 10.197 12.806 20.365 1.00 26.93 123 LEU A C 1
ATOM 856 O O . LEU A 1 129 ? 9.370 13.059 21.250 1.00 26.75 123 LEU A O 1
ATOM 861 N N . ALA A 1 130 ? 10.463 11.554 19.984 1.00 26.34 124 ALA A N 1
ATOM 862 C CA . ALA A 1 130 ? 9.845 10.443 20.684 1.00 25.36 124 ALA A CA 1
ATOM 863 C C . ALA A 1 130 ? 10.305 10.385 22.131 1.00 25.46 124 ALA A C 1
ATOM 864 O O . ALA A 1 130 ? 9.473 10.186 23.042 1.00 27.33 124 ALA A O 1
ATOM 866 N N . ASP A 1 131 ? 11.578 10.670 22.396 1.00 26.27 125 ASP A N 1
ATOM 867 C CA . ASP A 1 131 ? 12.097 10.668 23.787 1.00 26.92 125 ASP A CA 1
ATOM 868 C C . ASP A 1 131 ? 11.389 11.767 24.632 1.00 27.53 125 ASP A C 1
ATOM 869 O O . ASP A 1 131 ? 11.067 11.576 25.840 1.00 26.72 125 ASP A O 1
ATOM 874 N N . LEU A 1 132 ? 11.147 12.900 23.968 1.00 25.53 126 LEU A N 1
ATOM 875 C CA . LEU A 1 132 ? 10.523 14.055 24.594 1.00 25.63 126 LEU A CA 1
ATOM 876 C C . LEU A 1 132 ? 9.106 13.645 25.022 1.00 25.59 126 LEU A C 1
ATOM 877 O O . LEU A 1 132 ? 8.700 13.881 26.156 1.00 25.98 126 LEU A O 1
ATOM 882 N N . ILE A 1 133 ? 8.360 13.057 24.104 1.00 27.32 127 ILE A N 1
ATOM 883 C CA . ILE A 1 133 ? 6.990 12.718 24.406 1.00 29.94 127 ILE A CA 1
ATOM 884 C C . ILE A 1 133 ? 6.960 11.662 25.511 1.00 31.76 127 ILE A C 1
ATOM 885 O O . ILE A 1 133 ? 6.135 11.740 26.443 1.00 30.55 127 ILE A O 1
ATOM 890 N N . ALA A 1 134 ? 7.874 10.689 25.415 1.00 32.60 128 ALA A N 1
ATOM 891 C CA . ALA A 1 134 ? 7.977 9.622 26.428 1.00 33.38 128 ALA A CA 1
ATOM 892 C C . ALA A 1 134 ? 8.313 10.177 27.808 1.00 33.87 128 ALA A C 1
ATOM 893 O O . ALA A 1 134 ? 7.702 9.797 28.798 1.00 34.92 128 ALA A O 1
ATOM 895 N N . THR A 1 135 ? 9.242 11.129 27.883 1.00 34.79 129 THR A N 1
ATOM 896 C CA . THR A 1 135 ? 9.593 11.775 29.152 1.00 35.61 129 THR A CA 1
ATOM 897 C C . THR A 1 135 ? 8.456 12.606 29.748 1.00 34.86 129 THR A C 1
ATOM 898 O O . THR A 1 135 ? 8.247 12.582 30.977 1.00 34.00 129 THR A O 1
ATOM 902 N N . HIS A 1 136 ? 7.768 13.347 28.882 1.00 34.31 130 HIS A N 1
ATOM 903 C CA . HIS A 1 136 ? 6.632 14.193 29.267 1.00 34.05 130 HIS A CA 1
ATOM 904 C C . HIS A 1 136 ? 5.498 13.357 29.892 1.00 35.91 130 HIS A C 1
ATOM 905 O O . HIS A 1 136 ? 4.938 13.704 30.937 1.00 35.11 130 HIS A O 1
ATOM 912 N N . ARG A 1 137 ? 5.161 12.271 29.221 1.00 36.94 131 ARG A N 1
ATOM 913 C CA . ARG A 1 137 ? 4.175 11.332 29.760 1.00 40.04 131 ARG A CA 1
ATOM 914 C C . ARG A 1 137 ? 4.591 10.667 31.080 1.00 40.15 131 ARG A C 1
ATOM 915 O O . ARG A 1 137 ? 3.773 10.548 31.981 1.00 41.82 131 ARG A O 1
ATOM 923 N N . ALA A 1 138 ? 5.852 10.274 31.188 1.00 41.43 132 ALA A N 1
ATOM 924 C CA . ALA A 1 138 ? 6.381 9.613 32.372 1.00 41.40 132 ALA A CA 1
ATOM 925 C C . ALA A 1 138 ? 6.338 10.469 33.623 1.00 42.26 132 ALA A C 1
ATOM 926 O O . ALA A 1 138 ? 5.954 9.965 34.685 1.00 41.85 132 ALA A O 1
ATOM 928 N N . VAL A 1 139 ? 6.800 11.727 33.537 1.00 40.93 133 VAL A N 1
ATOM 929 C CA . VAL A 1 139 ? 6.821 12.617 34.709 1.00 40.05 133 VAL A CA 1
ATOM 930 C C . VAL A 1 139 ? 5.492 13.353 34.951 1.00 39.09 133 VAL A C 1
ATOM 931 O O . VAL A 1 139 ? 5.371 14.170 35.884 1.00 39.75 133 VAL A O 1
ATOM 935 N N . SER A 1 140 ? 4.501 13.081 34.121 1.00 38.30 134 SER A N 1
ATOM 936 C CA . SER A 1 140 ? 3.226 13.830 34.150 1.00 39.17 134 SER A CA 1
ATOM 937 C C . SER A 1 140 ? 3.469 15.352 34.215 1.00 38.58 134 SER A C 1
ATOM 938 O O . SER A 1 140 ? 3.049 16.065 35.146 1.00 39.61 134 SER A O 1
ATOM 941 N N . ALA A 1 141 ? 4.217 15.838 33.236 1.00 35.66 135 ALA A N 1
ATOM 942 C CA . ALA A 1 141 ? 4.611 17.227 33.242 1.00 32.79 135 ALA A CA 1
ATOM 943 C C . ALA A 1 141 ? 3.484 18.069 32.673 1.00 30.69 135 ALA A C 1
ATOM 944 O O . ALA A 1 141 ? 2.712 17.587 31.840 1.00 29.78 135 ALA A O 1
ATOM 946 N N . ALA A 1 142 ? 3.386 19.344 33.100 1.00 27.83 136 ALA A N 1
ATOM 947 C CA . ALA A 1 142 ? 2.528 20.283 32.359 1.00 26.59 136 ALA A CA 1
ATOM 948 C C . ALA A 1 142 ? 3.301 20.755 31.115 1.00 23.78 136 ALA A C 1
ATOM 949 O O . ALA A 1 142 ? 2.719 21.028 30.083 1.00 22.17 136 ALA A O 1
ATOM 951 N N . VAL A 1 143 ? 4.607 20.892 31.295 1.00 23.89 137 VAL A N 1
ATOM 952 C CA . VAL A 1 143 ? 5.514 21.321 30.225 1.00 23.64 137 VAL A CA 1
ATOM 953 C C . VAL A 1 143 ? 6.830 20.602 30.426 1.00 22.45 137 VAL A C 1
ATOM 954 O O . VAL A 1 143 ? 7.388 20.641 31.512 1.00 24.63 137 VAL A O 1
ATOM 958 N N . THR A 1 144 ? 7.337 20.024 29.328 1.00 22.88 138 THR A N 1
ATOM 959 C CA . THR A 1 144 ? 8.657 19.463 29.280 1.00 23.20 138 THR A CA 1
ATOM 960 C C . THR A 1 144 ? 9.409 20.237 28.171 1.00 22.83 138 THR A C 1
ATOM 961 O O . THR A 1 144 ? 8.882 20.393 27.039 1.00 23.25 138 THR A O 1
ATOM 965 N N . VAL A 1 145 ? 10.560 20.766 28.527 1.00 20.38 139 VAL A N 1
ATOM 966 C CA . VAL A 1 145 ? 11.318 21.584 27.555 1.00 23.15 139 VAL A CA 1
ATOM 967 C C . VAL A 1 145 ? 12.666 20.883 27.322 1.00 20.75 139 VAL A C 1
ATOM 968 O O . VAL A 1 145 ? 13.317 20.433 28.304 1.00 23.32 139 VAL A O 1
ATOM 972 N N . LEU A 1 146 ? 13.058 20.769 26.052 1.00 19.82 140 LEU A N 1
ATOM 973 C CA . LEU A 1 146 ? 14.384 20.207 25.705 1.00 20.72 140 LEU A CA 1
ATOM 974 C C . LEU A 1 146 ? 15.461 21.289 25.887 1.00 21.72 140 LEU A C 1
ATOM 975 O O . LEU A 1 146 ? 15.315 22.478 25.455 1.00 20.86 140 LEU A O 1
ATOM 980 N N . THR A 1 147 ? 16.564 20.917 26.494 1.00 21.43 141 THR A N 1
ATOM 981 C CA . THR A 1 147 ? 17.619 21.881 26.735 1.00 21.58 141 THR A 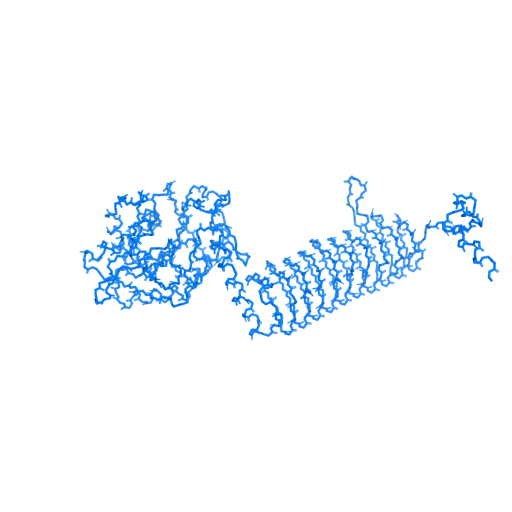CA 1
ATOM 982 C C . THR A 1 147 ? 18.919 21.264 26.270 1.00 21.87 141 THR A C 1
ATOM 983 O O . THR A 1 147 ? 18.948 20.041 25.996 1.00 23.75 141 THR A O 1
ATOM 987 N N . THR A 1 148 ? 19.957 22.071 26.107 1.00 21.17 142 THR A N 1
ATOM 988 C CA . THR A 1 148 ? 21.284 21.470 25.906 1.00 24.17 142 THR A CA 1
ATOM 989 C C . THR A 1 148 ? 22.307 22.426 26.517 1.00 25.30 142 THR A C 1
ATOM 990 O O . THR A 1 148 ? 21.922 23.505 27.020 1.00 26.85 142 THR A O 1
ATOM 994 N N . THR A 1 149 ? 23.599 22.064 26.475 1.00 25.53 143 THR A N 1
ATOM 995 C CA . THR A 1 149 ? 24.632 22.943 26.980 1.00 28.59 143 THR A CA 1
ATOM 996 C C . THR A 1 149 ? 25.663 23.235 25.914 1.00 28.32 143 THR A C 1
ATOM 997 O O . THR A 1 149 ? 26.118 22.338 25.219 1.00 28.00 143 THR A O 1
ATOM 1001 N N . LEU A 1 150 ? 26.025 24.503 25.768 1.00 29.26 144 LEU A N 1
ATOM 1002 C CA . LEU A 1 150 ? 26.826 24.947 24.630 1.00 28.83 144 LEU A CA 1
ATOM 1003 C C . LEU A 1 150 ? 27.986 25.786 25.089 1.00 31.32 144 LEU A C 1
ATOM 1004 O O . LEU A 1 150 ? 27.846 26.554 26.025 1.00 31.72 144 LEU A O 1
ATOM 1009 N N . ASP A 1 151 ? 29.113 25.694 24.374 1.00 32.60 145 ASP A N 1
ATOM 1010 C CA . ASP A 1 151 ? 30.257 26.578 24.622 1.00 34.05 145 ASP A CA 1
ATOM 1011 C C . ASP A 1 151 ? 29.871 28.020 24.340 1.00 31.99 145 ASP A C 1
ATOM 1012 O O . ASP A 1 151 ? 30.153 28.892 25.150 1.00 31.01 145 ASP A O 1
ATOM 1017 N N . ASP A 1 152 ? 29.203 28.236 23.192 1.00 31.15 146 ASP A N 1
ATOM 1018 C CA . ASP A 1 152 ? 28.712 29.531 22.785 1.00 28.81 146 ASP A CA 1
ATOM 1019 C C . ASP A 1 152 ? 27.161 29.562 22.814 1.00 26.96 146 ASP A C 1
ATOM 1020 O O . ASP A 1 152 ? 26.531 29.177 21.865 1.00 26.41 146 ASP A O 1
ATOM 1025 N N . PRO A 1 153 ? 26.560 30.007 23.916 1.00 25.04 147 PRO A N 1
ATOM 1026 C CA . PRO A 1 153 ? 25.072 30.049 23.983 1.00 24.06 147 PRO A CA 1
ATOM 1027 C C . PRO A 1 153 ? 24.437 31.370 23.430 1.00 22.73 147 PRO A C 1
ATOM 1028 O O . PRO A 1 153 ? 23.238 31.623 23.690 1.00 21.88 147 PRO A O 1
ATOM 1032 N N . PHE A 1 154 ? 25.208 32.218 22.724 1.00 21.64 148 PHE A N 1
ATOM 1033 C CA . PHE A 1 154 ? 24.681 33.507 22.213 1.00 22.75 148 PHE A CA 1
ATOM 1034 C C . PHE A 1 154 ? 23.372 33.355 21.468 1.00 21.05 148 PHE A C 1
ATOM 1035 O O . PHE A 1 154 ? 23.269 32.569 20.527 1.00 22.36 148 PHE A O 1
ATOM 1043 N N . GLY A 1 155 ? 22.355 34.113 21.864 1.00 22.57 149 GLY A N 1
ATOM 1044 C CA . GLY A 1 155 ? 21.139 34.187 21.062 1.00 19.97 149 GLY A CA 1
ATOM 1045 C C . GLY A 1 155 ? 20.100 33.189 21.492 1.00 21.05 149 GLY A C 1
ATOM 1046 O O . GLY A 1 155 ? 18.928 33.312 21.110 1.00 21.21 149 GLY A O 1
ATOM 1047 N N . TYR A 1 156 ? 20.490 32.193 22.311 1.00 20.13 150 TYR A N 1
ATOM 1048 C CA . TYR A 1 156 ? 19.548 31.244 22.874 1.00 20.55 150 TYR A CA 1
ATOM 1049 C C . TYR A 1 156 ? 18.903 31.771 24.178 1.00 20.02 150 TYR A C 1
ATOM 1050 O O . TYR A 1 156 ? 19.530 32.515 24.906 1.00 20.00 150 TYR A O 1
ATOM 1059 N N . GLY A 1 157 ? 17.709 31.283 24.487 1.00 18.44 151 GLY A N 1
ATOM 1060 C CA . GLY A 1 157 ? 17.088 31.479 25.800 1.00 19.61 151 GLY A CA 1
ATOM 1061 C C . GLY A 1 157 ? 17.901 30.654 26.803 1.00 21.00 151 GLY A C 1
ATOM 1062 O O . GLY A 1 157 ? 18.350 29.510 26.495 1.00 20.43 151 GLY A O 1
ATOM 1063 N N . ARG A 1 158 ? 18.234 31.296 27.917 1.00 20.86 152 ARG A N 1
ATOM 1064 C CA . ARG A 1 158 ? 19.023 30.688 28.993 1.00 20.62 152 ARG A CA 1
ATOM 1065 C C . ARG A 1 158 ? 18.114 29.998 29.972 1.00 21.31 152 ARG A C 1
ATOM 1066 O O . ARG A 1 158 ? 16.988 30.538 30.300 1.00 20.27 152 ARG A O 1
ATOM 1074 N N . ILE A 1 159 ? 18.507 28.787 30.423 1.00 21.34 153 ILE A N 1
ATOM 1075 C CA . ILE A 1 159 ? 17.695 28.050 31.417 1.00 23.40 153 ILE A CA 1
ATOM 1076 C C . ILE A 1 159 ? 18.075 28.596 32.856 1.00 24.91 153 ILE A C 1
ATOM 1077 O O . ILE A 1 159 ? 19.252 28.572 33.219 1.00 23.99 153 ILE A O 1
ATOM 1082 N N . LEU A 1 160 ? 17.089 29.097 33.613 1.00 27.76 154 LEU A N 1
ATOM 1083 C CA . LEU A 1 160 ? 17.299 29.559 35.017 1.00 29.04 154 LEU A CA 1
ATOM 1084 C C . LEU A 1 160 ? 16.848 28.430 35.924 1.00 30.74 154 LEU A C 1
ATOM 1085 O O . LEU A 1 160 ? 15.727 27.978 35.786 1.00 29.98 154 LEU A O 1
ATOM 1090 N N . ARG A 1 161 ? 17.733 27.947 36.815 1.00 33.66 155 ARG A N 1
ATOM 1091 C CA . ARG A 1 161 ? 17.357 26.899 37.817 1.00 36.23 155 ARG A CA 1
ATOM 1092 C C . ARG A 1 161 ? 17.463 27.440 39.288 1.00 38.97 155 ARG A C 1
ATOM 1093 O O . ARG A 1 161 ? 18.306 28.293 39.582 1.00 37.82 155 ARG A O 1
ATOM 1101 N N . THR A 1 162 ? 16.612 26.949 40.190 1.00 42.47 156 THR A N 1
ATOM 1102 C CA . THR A 1 162 ? 16.762 27.252 41.650 1.00 46.95 156 THR A CA 1
ATOM 1103 C C . THR A 1 162 ? 18.008 26.547 42.220 1.00 49.55 156 THR A C 1
ATOM 1104 O O . THR A 1 162 ? 18.770 25.898 41.477 1.00 49.65 156 THR A O 1
ATOM 1108 N N . GLN A 1 163 ? 18.212 26.638 43.541 1.00 53.31 157 GLN A N 1
ATOM 1109 C CA . GLN A 1 163 ? 19.397 25.980 44.143 1.00 56.13 157 GLN A CA 1
ATOM 1110 C C . GLN A 1 163 ? 19.350 24.442 44.161 1.00 56.61 157 GLN A C 1
ATOM 1111 O O . GLN A 1 163 ? 20.399 23.793 44.126 1.00 57.83 157 GLN A O 1
ATOM 1117 N N . ASP A 1 164 ? 18.146 23.875 44.185 1.00 56.96 158 ASP A N 1
ATOM 1118 C CA . ASP A 1 164 ? 17.964 22.426 44.056 1.00 56.82 158 ASP A CA 1
ATOM 1119 C C . ASP A 1 164 ? 17.661 22.038 42.616 1.00 55.83 158 ASP A C 1
ATOM 1120 O O . ASP A 1 164 ? 17.004 21.014 42.357 1.00 55.58 158 ASP A O 1
ATOM 1125 N N . HIS A 1 165 ? 18.157 22.871 41.691 1.00 53.60 159 HIS A N 1
ATOM 1126 C CA . HIS A 1 165 ? 18.202 22.551 40.269 1.00 52.32 159 HIS A CA 1
ATOM 1127 C C . HIS A 1 165 ? 16.818 22.479 39.606 1.00 49.24 159 HIS A C 1
ATOM 1128 O O . HIS A 1 165 ? 16.690 21.852 38.569 1.00 47.77 159 HIS A O 1
ATOM 1135 N N . GLU A 1 166 ? 15.790 23.084 40.225 1.00 46.09 160 GLU A N 1
ATOM 1136 C CA . GLU A 1 166 ? 14.437 23.126 39.648 1.00 44.16 160 GLU A CA 1
ATOM 1137 C C . GLU A 1 166 ? 14.439 24.180 38.547 1.00 40.19 160 GLU A C 1
ATOM 1138 O O . GLU A 1 166 ? 14.974 25.254 38.739 1.00 38.78 160 GLU A O 1
ATOM 1144 N N . VAL A 1 167 ? 13.837 23.871 37.409 1.00 37.44 161 VAL A N 1
ATOM 1145 C CA . VAL A 1 167 ? 13.709 24.884 36.350 1.00 35.84 161 VAL A CA 1
ATOM 1146 C C . VAL A 1 167 ? 12.703 25.908 36.758 1.00 33.97 161 VAL A C 1
ATOM 1147 O O . VAL A 1 167 ? 11.570 25.555 37.064 1.00 34.32 161 VAL A O 1
ATOM 1151 N N . MET A 1 168 ? 13.096 27.164 36.702 1.00 32.35 162 MET A N 1
ATOM 1152 C CA . MET A 1 168 ? 12.260 28.254 37.164 1.00 32.85 162 MET A CA 1
ATOM 1153 C C . MET A 1 168 ? 11.705 29.089 35.994 1.00 30.09 162 MET A C 1
ATOM 1154 O O . MET A 1 168 ? 10.562 29.540 36.035 1.00 28.10 162 MET A O 1
ATOM 1159 N N . ALA A 1 169 ? 12.549 29.306 34.973 1.00 26.18 163 ALA A N 1
ATOM 1160 C CA . ALA A 1 169 ? 12.213 30.251 33.899 1.00 23.51 163 ALA A CA 1
ATOM 1161 C C . ALA A 1 169 ? 13.226 30.089 32.739 1.00 22.86 163 ALA A C 1
ATOM 1162 O O . ALA A 1 169 ? 14.295 29.467 32.898 1.00 21.92 163 ALA A O 1
ATOM 1164 N N . ILE A 1 170 ? 12.867 30.666 31.586 1.00 20.00 164 ILE A N 1
ATOM 1165 C CA . ILE A 1 170 ? 13.785 30.770 30.436 1.00 20.78 164 ILE A CA 1
ATOM 1166 C C . ILE A 1 170 ? 13.891 32.295 30.200 1.00 20.57 164 ILE A C 1
ATOM 1167 O O . ILE A 1 170 ? 12.834 32.993 30.151 1.00 20.28 164 ILE A O 1
ATOM 1172 N N . VAL A 1 171 ? 15.111 32.795 30.136 1.00 19.46 165 VAL A N 1
ATOM 1173 C CA . VAL A 1 171 ? 15.324 34.214 29.868 1.00 20.37 165 VAL A CA 1
ATOM 1174 C C . VAL A 1 171 ? 15.982 34.427 28.499 1.00 19.94 165 VAL A C 1
ATOM 1175 O O . VAL A 1 171 ? 17.032 33.878 28.215 1.00 20.46 165 VAL A O 1
ATOM 1179 N N . GLU A 1 172 ? 15.378 35.258 27.657 1.00 19.12 166 GLU A N 1
ATOM 1180 C CA . GLU A 1 172 ? 15.976 35.472 26.303 1.00 18.93 166 GLU A CA 1
ATOM 1181 C C . GLU A 1 172 ? 17.262 36.247 26.278 1.00 19.32 166 GLU A C 1
ATOM 1182 O O . GLU A 1 172 ? 17.468 37.100 27.143 1.00 19.60 166 GLU A O 1
ATOM 1188 N N . GLN A 1 173 ? 18.096 35.987 25.252 1.00 18.31 167 GLN A N 1
ATOM 1189 C CA . GLN A 1 173 ? 19.374 36.682 25.113 1.00 21.14 167 GLN A CA 1
ATOM 1190 C C . GLN A 1 173 ? 19.174 38.199 25.349 1.00 22.25 167 GLN A C 1
ATOM 1191 O O . GLN A 1 173 ? 19.906 38.850 26.114 1.00 22.37 167 GLN A O 1
ATOM 1197 N N . THR A 1 174 ? 18.155 38.776 24.693 1.00 22.20 168 THR A N 1
ATOM 1198 C CA . THR A 1 174 ? 17.927 40.245 24.785 1.00 22.29 168 THR A CA 1
ATOM 1199 C C . THR A 1 174 ? 17.488 40.717 26.189 1.00 22.71 168 THR A C 1
ATOM 1200 O O . THR A 1 174 ? 17.661 41.882 26.541 1.00 24.60 168 THR A O 1
ATOM 1204 N N . ASP A 1 175 ? 16.908 39.829 26.967 1.00 20.09 169 ASP A N 1
ATOM 1205 C CA . ASP A 1 175 ? 16.396 40.174 28.259 1.00 23.02 169 ASP A CA 1
ATOM 1206 C C . ASP A 1 175 ? 17.275 39.763 29.388 1.00 23.43 169 ASP A C 1
ATOM 1207 O O . ASP A 1 175 ? 16.999 40.099 30.534 1.00 24.05 169 ASP A O 1
ATOM 1212 N N . ALA A 1 176 ? 18.330 39.003 29.091 1.00 24.31 170 ALA A N 1
ATOM 1213 C CA . ALA A 1 176 ? 19.147 38.445 30.164 1.00 24.67 170 ALA A CA 1
ATOM 1214 C C . ALA A 1 176 ? 20.177 39.472 30.657 1.00 26.32 170 ALA A C 1
ATOM 1215 O O . ALA A 1 176 ? 20.667 40.301 29.879 1.00 26.50 170 ALA A O 1
ATOM 1217 N N . THR A 1 177 ? 20.551 39.373 31.934 1.00 27.83 171 THR A N 1
ATOM 1218 C CA . THR A 1 177 ? 21.610 40.249 32.483 1.00 30.39 171 THR A CA 1
ATOM 1219 C C . THR A 1 177 ? 22.967 39.739 32.023 1.00 31.13 171 THR A C 1
ATOM 1220 O O . THR A 1 177 ? 23.054 38.616 31.544 1.00 30.74 171 THR A O 1
ATOM 1224 N N . PRO A 1 178 ? 24.031 40.573 32.135 1.00 33.12 172 PRO A N 1
ATOM 1225 C CA . PRO A 1 178 ? 25.346 40.106 31.714 1.00 33.35 172 PRO A CA 1
ATOM 1226 C C . PRO A 1 178 ? 25.712 38.797 32.393 1.00 33.86 172 PRO A C 1
ATOM 1227 O O . PRO A 1 178 ? 26.365 37.928 31.795 1.00 34.51 172 PRO A O 1
ATOM 1231 N N . SER A 1 179 ? 25.236 38.648 33.620 1.00 33.68 173 SER A N 1
ATOM 1232 C CA . SER A 1 179 ? 25.591 37.517 34.414 1.00 34.13 173 SER A CA 1
ATOM 1233 C C . SER A 1 179 ? 24.739 36.296 34.004 1.00 32.87 173 SER A C 1
ATOM 1234 O O . SER A 1 179 ? 25.291 35.207 33.809 1.00 33.29 173 SER A O 1
ATOM 1237 N N . GLN A 1 180 ? 23.446 36.489 33.732 1.00 31.07 174 GLN A N 1
ATOM 1238 C CA . GLN A 1 180 ? 22.611 35.392 33.165 1.00 29.16 174 GLN A CA 1
ATOM 1239 C C . GLN A 1 180 ? 23.119 34.973 31.768 1.00 27.63 174 GLN A C 1
ATOM 1240 O O . GLN A 1 180 ? 22.983 33.817 31.377 1.00 26.81 174 GLN A O 1
ATOM 1246 N N . ARG A 1 181 ? 23.690 35.902 31.021 1.00 26.83 175 ARG A N 1
ATOM 1247 C CA . ARG A 1 181 ? 24.196 35.562 29.688 1.00 27.83 175 ARG A CA 1
ATOM 1248 C C . ARG A 1 181 ? 25.356 34.526 29.718 1.00 29.05 175 ARG A C 1
ATOM 1249 O O . ARG A 1 181 ? 25.681 33.897 28.680 1.00 27.22 175 ARG A O 1
ATOM 1257 N N . GLU A 1 182 ? 25.987 34.400 30.891 1.00 28.67 176 GLU A N 1
ATOM 1258 C CA . GLU A 1 182 ? 27.090 33.484 31.088 1.00 29.88 176 GLU A CA 1
ATOM 1259 C C . GLU A 1 182 ? 26.563 32.059 31.213 1.00 28.72 176 GLU A C 1
ATOM 1260 O O . GLU A 1 182 ? 27.323 31.133 31.101 1.00 29.47 176 GLU A O 1
ATOM 1266 N N . ILE A 1 183 ? 25.265 31.891 31.455 1.00 28.34 177 ILE A N 1
ATOM 1267 C CA . ILE A 1 183 ? 24.621 30.579 31.553 1.00 27.54 177 ILE A CA 1
ATOM 1268 C C . ILE A 1 183 ? 24.766 29.855 30.192 1.00 28.00 177 ILE A C 1
ATOM 1269 O O . ILE A 1 183 ? 24.425 30.420 29.133 1.00 27.32 177 ILE A O 1
ATOM 1274 N N . ARG A 1 184 ? 25.282 28.609 30.228 1.00 27.35 178 ARG A N 1
ATOM 1275 C CA . ARG A 1 184 ? 25.531 27.840 28.997 1.00 27.10 178 ARG A CA 1
ATOM 1276 C C . ARG A 1 184 ? 24.467 26.755 28.719 1.00 24.89 178 ARG A C 1
ATOM 1277 O O . ARG A 1 184 ? 24.490 26.126 27.669 1.00 24.97 178 ARG A O 1
ATOM 1285 N N . GLU A 1 185 ? 23.583 26.503 29.669 1.00 23.52 179 GLU A N 1
ATOM 1286 C CA . GLU A 1 185 ? 22.438 25.683 29.418 1.00 22.24 179 GLU A CA 1
ATOM 1287 C C . GLU A 1 185 ? 21.357 26.515 28.723 1.00 22.55 179 GLU A C 1
ATOM 1288 O O . GLU A 1 185 ? 20.872 27.498 29.289 1.00 22.20 179 GLU A O 1
ATOM 1294 N N . VAL A 1 186 ? 20.901 26.030 27.569 1.00 20.48 180 VAL A N 1
ATOM 1295 C CA . VAL A 1 186 ? 20.036 26.780 26.693 1.00 20.42 180 VAL A CA 1
ATOM 1296 C C . VAL A 1 186 ? 18.755 26.017 26.349 1.00 19.29 180 VAL A C 1
ATOM 1297 O O . VAL A 1 186 ? 18.652 24.778 26.473 1.00 20.01 180 VAL A O 1
ATOM 1301 N N . ASN A 1 187 ? 17.742 26.793 25.961 1.00 17.91 181 ASN A N 1
ATOM 1302 C CA . ASN A 1 187 ? 16.486 26.298 25.523 1.00 17.55 181 ASN A CA 1
ATOM 1303 C C . ASN A 1 187 ? 16.601 25.883 24.066 1.00 18.80 181 ASN A C 1
ATOM 1304 O O . ASN A 1 187 ? 16.974 26.729 23.185 1.00 19.05 181 ASN A O 1
ATOM 1309 N N . ALA A 1 188 ? 16.244 24.624 23.782 1.00 18.03 182 ALA A N 1
ATOM 1310 C CA . ALA A 1 188 ? 16.133 24.137 22.407 1.00 18.80 182 ALA A CA 1
ATOM 1311 C C . ALA A 1 188 ? 15.000 24.753 21.623 1.00 17.39 182 ALA A C 1
ATOM 1312 O O . ALA A 1 188 ? 14.984 24.688 20.371 1.00 17.67 182 ALA A O 1
ATOM 1314 N N . GLY A 1 189 ? 13.977 25.216 22.336 1.00 17.34 183 GLY A N 1
ATOM 1315 C CA . GLY A 1 189 ? 12.731 25.631 21.724 1.00 19.56 183 GLY A CA 1
ATOM 1316 C C . GLY A 1 189 ? 11.931 24.433 21.190 1.00 19.33 183 GLY A C 1
ATOM 1317 O O . GLY A 1 189 ? 11.193 24.575 20.209 1.00 19.76 183 GLY A O 1
ATOM 1318 N N . VAL A 1 190 ? 12.045 23.278 21.860 1.00 18.23 184 VAL A N 1
ATOM 1319 C CA . VAL A 1 190 ? 11.260 22.113 21.491 1.00 18.23 184 VAL A CA 1
ATOM 1320 C C . VAL A 1 190 ? 10.594 21.773 22.786 1.00 18.50 184 VAL A C 1
ATOM 1321 O O . VAL A 1 190 ? 11.284 21.605 23.788 1.00 21.58 184 VAL A O 1
ATOM 1325 N N . TYR A 1 191 ? 9.261 21.637 22.754 1.00 19.38 185 TYR A N 1
ATOM 1326 C CA . TYR A 1 191 ? 8.511 21.439 24.002 1.00 19.76 185 TYR A CA 1
ATOM 1327 C C . TYR A 1 191 ? 7.429 20.419 23.798 1.00 19.55 185 TYR A C 1
ATOM 1328 O O . TYR A 1 191 ? 6.906 20.300 22.692 1.00 19.37 185 TYR A O 1
ATOM 1337 N N . ALA A 1 192 ? 7.011 19.799 24.901 1.00 19.68 186 ALA A N 1
ATOM 1338 C CA . ALA A 1 192 ? 5.747 19.049 24.954 1.00 21.32 186 ALA A CA 1
ATOM 1339 C C . ALA A 1 192 ? 4.854 19.741 26.031 1.00 20.45 186 ALA A C 1
ATOM 1340 O O . ALA A 1 192 ? 5.393 20.159 27.070 1.00 21.02 186 ALA A O 1
ATOM 1342 N N . PHE A 1 193 ? 3.536 19.871 25.773 1.00 21.30 187 PHE A N 1
ATOM 1343 C CA . PHE A 1 193 ? 2.627 20.467 26.775 1.00 21.02 187 PHE A CA 1
ATOM 1344 C C . PHE A 1 193 ? 1.375 19.625 26.997 1.00 23.15 187 PHE A C 1
ATOM 1345 O O . PHE A 1 193 ? 0.823 19.091 26.039 1.00 22.96 187 PHE A O 1
ATOM 1353 N N . ASP A 1 194 ? 0.918 19.601 28.252 1.00 24.32 188 ASP A N 1
ATOM 1354 C CA . ASP A 1 194 ? -0.485 19.410 28.555 1.00 26.36 188 ASP A CA 1
ATOM 1355 C C . ASP A 1 194 ? -1.296 20.550 27.895 1.00 25.75 188 ASP A C 1
ATOM 1356 O O . ASP A 1 194 ? -0.995 21.719 28.099 1.00 26.09 188 ASP A O 1
ATOM 1361 N N . ILE A 1 195 ? -2.253 20.232 27.034 1.00 24.89 189 ILE A N 1
ATOM 1362 C CA . ILE A 1 195 ? -2.953 21.298 26.315 1.00 25.30 189 ILE A CA 1
ATOM 1363 C C . ILE A 1 195 ? -3.736 22.368 27.160 1.00 26.51 189 ILE A C 1
ATOM 1364 O O . ILE A 1 195 ? -3.703 23.593 26.816 1.00 25.62 189 ILE A O 1
ATOM 1369 N N . ALA A 1 196 ? -4.389 21.942 28.254 1.00 26.41 190 ALA A N 1
ATOM 1370 C CA . ALA A 1 196 ? -5.173 22.908 29.070 1.00 26.04 190 ALA A CA 1
ATOM 1371 C C . ALA A 1 196 ? -4.178 23.846 29.753 1.00 25.10 190 ALA A C 1
ATOM 1372 O O . ALA A 1 196 ? -4.361 25.068 29.824 1.00 24.43 190 ALA A O 1
ATOM 1374 N N . ALA A 1 197 ? -3.082 23.275 30.203 1.00 23.87 191 ALA A N 1
ATOM 1375 C CA . ALA A 1 197 ? -2.098 24.103 30.846 1.00 23.86 191 ALA A CA 1
ATOM 1376 C C . ALA A 1 197 ? -1.444 25.082 29.878 1.00 23.81 191 ALA A C 1
ATOM 1377 O O . ALA A 1 197 ? -1.204 26.231 30.246 1.00 22.36 191 ALA A O 1
ATOM 1379 N N . LEU A 1 198 ? -1.170 24.630 28.646 1.00 24.14 192 LEU A N 1
ATOM 1380 C CA . LEU A 1 198 ? -0.673 25.523 27.588 1.00 24.02 192 LEU A CA 1
ATOM 1381 C C . LEU A 1 198 ? -1.684 26.677 27.292 1.00 23.46 192 LEU A C 1
ATOM 1382 O O . LEU A 1 198 ? -1.302 27.838 27.294 1.00 21.77 192 LEU A O 1
ATOM 1387 N N . ARG A 1 199 ? -2.927 26.356 26.977 1.00 23.92 193 ARG A N 1
ATOM 1388 C CA . ARG A 1 199 ? -3.931 27.397 26.722 1.00 25.27 193 ARG A CA 1
ATOM 1389 C C . ARG A 1 199 ? -4.043 28.403 27.845 1.00 24.19 193 ARG A C 1
ATOM 1390 O O . ARG A 1 199 ? -4.165 29.565 27.554 1.00 24.90 193 ARG A O 1
ATOM 1398 N N . SER A 1 200 ? -4.043 27.936 29.097 1.00 25.44 194 SER A N 1
ATOM 1399 C CA . SER A 1 200 ? -4.080 28.810 30.259 1.00 24.54 194 SER A CA 1
ATOM 1400 C C . SER A 1 200 ? -2.859 29.719 30.368 1.00 24.34 194 SER A C 1
ATOM 1401 O O . SER A 1 200 ? -3.011 30.946 30.536 1.00 23.67 194 SER A O 1
ATOM 1404 N N . ALA A 1 201 ? -1.654 29.168 30.239 1.00 19.60 195 ALA A N 1
ATOM 1405 C CA . ALA A 1 201 ? -0.475 30.002 30.264 1.00 18.46 195 ALA A CA 1
ATOM 1406 C C . ALA A 1 201 ? -0.430 31.049 29.100 1.00 18.31 195 ALA A C 1
ATOM 1407 O O . ALA A 1 201 ? -0.088 32.240 29.318 1.00 19.91 195 ALA A O 1
ATOM 1409 N N . LEU A 1 202 ? -0.769 30.633 27.870 1.00 19.94 196 LEU A N 1
ATOM 1410 C CA . LEU A 1 202 ? -0.753 31.563 26.717 1.00 21.12 196 LEU A CA 1
ATOM 1411 C C . LEU A 1 202 ? -1.682 32.750 26.937 1.00 23.92 196 LEU A C 1
ATOM 1412 O O . LEU A 1 202 ? -1.350 33.854 26.531 1.00 23.27 196 LEU A O 1
ATOM 1417 N N . SER A 1 203 ? -2.850 32.528 27.578 1.00 25.56 197 SER A N 1
ATOM 1418 C CA . SER A 1 203 ? -3.778 33.647 27.848 1.00 27.00 197 SER A CA 1
ATOM 1419 C C . SER A 1 203 ? -3.202 34.630 28.847 1.00 27.19 197 SER A C 1
ATOM 1420 O O . SER A 1 203 ? -3.803 35.710 29.094 1.00 29.57 197 SER A O 1
ATOM 1423 N N . ARG A 1 204 ? -2.132 34.267 29.539 1.00 24.28 198 ARG A N 1
ATOM 1424 C CA . ARG A 1 204 ? -1.501 35.208 30.478 1.00 24.50 198 ARG A CA 1
ATOM 1425 C C . ARG A 1 204 ? -0.216 35.927 30.017 1.00 23.14 198 ARG A C 1
ATOM 1426 O O . ARG A 1 204 ? 0.417 36.630 30.813 1.00 23.65 198 ARG A O 1
ATOM 1434 N N . LEU A 1 205 ? 0.216 35.662 28.786 1.00 21.50 199 LEU A N 1
ATOM 1435 C CA . LEU A 1 205 ? 1.455 36.276 28.284 1.00 22.04 199 LEU A CA 1
ATOM 1436 C C . LEU A 1 205 ? 1.203 37.742 28.112 1.00 21.37 199 LEU A C 1
ATOM 1437 O O . LEU A 1 205 ? 0.089 38.177 27.701 1.00 21.10 199 LEU A O 1
ATOM 1442 N N . SER A 1 206 ? 2.226 38.493 28.461 1.00 23.84 200 SER A N 1
ATOM 1443 C CA . SER A 1 206 ? 2.236 39.910 28.059 1.00 27.41 200 SER A CA 1
ATOM 1444 C C . SER A 1 206 ? 3.563 40.175 27.332 1.00 27.65 200 SER A C 1
ATOM 1445 O O . SER A 1 206 ? 4.460 39.282 27.280 1.00 27.56 200 SER A O 1
ATOM 1448 N N . SER A 1 207 ? 3.661 41.331 26.687 1.00 26.45 201 SER A N 1
ATOM 1449 C CA . SER A 1 207 ? 4.726 41.592 25.754 1.00 26.79 201 SER A CA 1
ATOM 1450 C C . SER A 1 207 ? 5.644 42.687 26.288 1.00 25.62 201 SER A C 1
ATOM 1451 O O . SER A 1 207 ? 6.331 43.352 25.536 1.00 25.25 201 SER A O 1
ATOM 1454 N N . ASN A 1 208 ? 5.687 42.842 27.596 1.00 26.29 202 ASN A N 1
ATOM 1455 C CA . ASN A 1 208 ? 6.579 43.851 28.170 1.00 27.37 202 ASN A CA 1
ATOM 1456 C C . ASN A 1 208 ? 7.967 43.268 28.396 1.00 24.76 202 ASN A C 1
ATOM 1457 O O . ASN A 1 208 ? 8.387 42.940 29.519 1.00 24.18 202 ASN A O 1
ATOM 1462 N N . ASN A 1 209 ? 8.713 43.180 27.304 1.00 22.87 203 ASN A N 1
ATOM 1463 C CA . ASN A 1 209 ? 10.074 42.668 27.411 1.00 22.92 203 ASN A CA 1
ATOM 1464 C C . ASN A 1 209 ? 10.889 43.378 26.389 1.00 23.11 203 ASN A C 1
ATOM 1465 O O . ASN A 1 209 ? 10.366 44.230 25.703 1.00 23.83 203 ASN A O 1
ATOM 1470 N N . ALA A 1 210 ? 12.148 42.993 26.242 1.00 24.05 204 ALA A N 1
ATOM 1471 C CA . ALA A 1 210 ? 13.062 43.730 25.386 1.00 24.84 204 ALA A CA 1
ATOM 1472 C C . ALA A 1 210 ? 12.673 43.724 23.936 1.00 25.33 204 ALA A C 1
ATOM 1473 O O . ALA A 1 210 ? 13.036 44.657 23.220 1.00 24.81 204 ALA A O 1
ATOM 1475 N N . GLN A 1 211 ? 11.971 42.674 23.463 1.00 24.53 205 GLN A N 1
ATOM 1476 C CA . GLN A 1 211 ? 11.581 42.606 22.026 1.00 22.75 205 GLN A CA 1
ATOM 1477 C C . GLN A 1 211 ? 10.154 43.116 21.774 1.00 21.64 205 GLN A C 1
ATOM 1478 O O . GLN A 1 211 ? 9.739 43.201 20.616 1.00 21.88 205 GLN A O 1
ATOM 1484 N N . GLN A 1 212 ? 9.444 43.412 22.843 1.00 20.26 206 GLN A N 1
ATOM 1485 C CA . GLN A 1 212 ? 7.995 43.701 22.796 1.00 21.05 206 GLN A CA 1
ATOM 1486 C C . GLN A 1 212 ? 7.220 42.610 22.009 1.00 20.87 206 GLN A C 1
ATOM 1487 O O . GLN A 1 212 ? 6.381 42.867 21.116 1.00 21.39 206 GLN A O 1
ATOM 1493 N N . GLU A 1 213 ? 7.465 41.378 22.416 1.00 19.40 207 GLU A N 1
ATOM 1494 C CA . GLU A 1 213 ? 6.847 40.237 21.784 1.00 20.30 207 GLU A CA 1
ATOM 1495 C C . GLU A 1 213 ? 6.200 39.311 22.808 1.00 19.56 207 GLU A C 1
ATOM 1496 O O . GLU A 1 213 ? 6.453 39.407 24.005 1.00 20.94 207 GLU A O 1
ATOM 1502 N N . LEU A 1 214 ? 5.337 38.427 22.331 1.00 16.59 208 LEU A N 1
ATOM 1503 C CA . LEU A 1 214 ? 4.720 37.483 23.250 1.00 17.07 208 LEU A CA 1
ATOM 1504 C C . LEU A 1 214 ? 5.578 36.221 23.151 1.00 15.39 208 LEU A C 1
ATOM 1505 O O . LEU A 1 214 ? 5.480 35.468 22.156 1.00 16.61 208 LEU A O 1
ATOM 1510 N N . TYR A 1 215 ? 6.399 36.011 24.156 1.00 14.79 209 TYR A N 1
ATOM 1511 C CA . TYR A 1 215 ? 7.391 34.919 24.143 1.00 16.37 209 TYR A CA 1
ATOM 1512 C C . TYR A 1 215 ? 6.811 33.583 24.612 1.00 17.66 209 TYR A C 1
ATOM 1513 O O . TYR A 1 215 ? 6.322 33.490 25.745 1.00 17.03 209 TYR A O 1
ATOM 1522 N N . LEU A 1 216 ? 6.930 32.524 23.795 1.00 17.55 210 LEU A N 1
ATOM 1523 C CA . LEU A 1 216 ? 6.499 31.202 24.265 1.00 17.88 210 LEU A CA 1
ATOM 1524 C C . LEU A 1 216 ? 7.253 30.868 25.515 1.00 17.87 210 LEU A C 1
ATOM 1525 O O . LEU A 1 216 ? 6.729 30.182 26.419 1.00 19.54 210 LEU A O 1
ATOM 1530 N N . THR A 1 217 ? 8.483 31.377 25.611 1.00 18.26 211 THR A N 1
ATOM 1531 C CA . THR A 1 217 ? 9.346 30.951 26.689 1.00 16.51 211 THR A CA 1
ATOM 1532 C C . THR A 1 217 ? 8.796 31.370 28.051 1.00 17.95 211 THR A C 1
ATOM 1533 O O . THR A 1 217 ? 9.137 30.740 29.067 1.00 16.95 211 THR A O 1
ATOM 1537 N N . ASP A 1 218 ? 7.938 32.388 28.079 1.00 18.49 212 ASP A N 1
ATOM 1538 C CA . ASP A 1 218 ? 7.430 32.880 29.415 1.00 18.78 212 ASP A CA 1
ATOM 1539 C C . ASP A 1 218 ? 6.490 31.850 30.088 1.00 20.27 212 ASP A C 1
ATOM 1540 O O . ASP A 1 218 ? 6.244 31.930 31.326 1.00 19.32 212 ASP A O 1
ATOM 1545 N N . VAL A 1 219 ? 5.958 30.916 29.281 1.00 19.05 213 VAL A N 1
ATOM 1546 C CA . VAL A 1 219 ? 5.004 29.914 29.757 1.00 21.13 213 VAL A CA 1
ATOM 1547 C C . VAL A 1 219 ? 5.654 29.065 30.867 1.00 21.34 213 VAL A C 1
ATOM 1548 O O . VAL A 1 219 ? 4.954 28.569 31.778 1.00 21.03 213 VAL A O 1
ATOM 1552 N N . ILE A 1 220 ? 6.983 28.919 30.809 1.00 21.19 214 ILE A N 1
ATOM 1553 C CA . ILE A 1 220 ? 7.700 28.139 31.802 1.00 22.16 214 ILE A CA 1
ATOM 1554 C C . ILE A 1 220 ? 7.513 28.767 33.208 1.00 23.40 214 ILE A C 1
ATOM 1555 O O . ILE A 1 220 ? 7.077 28.095 34.157 1.00 22.95 214 ILE A O 1
ATOM 1560 N N . ALA A 1 221 ? 7.856 30.038 33.326 1.00 23.84 215 ALA A N 1
ATOM 1561 C CA . ALA A 1 221 ? 7.652 30.760 34.591 1.00 24.24 215 ALA A CA 1
ATOM 1562 C C . ALA A 1 221 ? 6.181 30.835 34.965 1.00 23.94 215 ALA A C 1
ATOM 1563 O O . ALA A 1 221 ? 5.840 30.757 36.141 1.00 24.63 215 ALA A O 1
ATOM 1565 N N . ILE A 1 222 ? 5.290 30.950 33.999 1.00 23.10 216 ILE A N 1
ATOM 1566 C CA . ILE A 1 222 ? 3.849 31.102 34.302 1.00 23.29 216 ILE A CA 1
ATOM 1567 C C . ILE A 1 222 ? 3.315 29.789 34.893 1.00 24.96 216 ILE A C 1
ATOM 1568 O O . ILE A 1 222 ? 2.703 29.777 35.989 1.00 23.82 216 ILE A O 1
ATOM 1573 N N . LEU A 1 223 ? 3.643 28.685 34.237 1.00 22.68 217 LEU A N 1
ATOM 1574 C CA . LEU A 1 223 ? 3.277 27.375 34.782 1.00 24.62 217 LEU A CA 1
ATOM 1575 C C . LEU A 1 223 ? 3.923 27.039 36.124 1.00 25.57 217 LEU A C 1
ATOM 1576 O O . LEU A 1 223 ? 3.284 26.393 36.960 1.00 26.22 217 LEU A O 1
ATOM 1581 N N . ARG A 1 224 ? 5.173 27.416 36.318 1.00 26.29 218 ARG A N 1
ATOM 1582 C CA . ARG A 1 224 ? 5.812 27.237 37.601 1.00 29.26 218 ARG A CA 1
ATOM 1583 C C . ARG A 1 224 ? 5.020 28.014 38.698 1.00 30.62 218 ARG A C 1
ATOM 1584 O O . ARG A 1 224 ? 4.860 27.502 39.853 1.00 31.84 218 ARG A O 1
ATOM 1592 N N . SER A 1 225 ? 4.531 29.219 38.349 1.00 30.72 219 SER A N 1
ATOM 1593 C CA . SER A 1 225 ? 3.681 30.078 39.235 1.00 31.85 219 SER A CA 1
ATOM 1594 C C . SER A 1 225 ? 2.497 29.365 39.739 1.00 31.11 219 SER A C 1
ATOM 1595 O O . SER A 1 225 ? 2.004 29.667 40.834 1.00 32.21 219 SER A O 1
ATOM 1598 N N . ASP A 1 226 ? 1.935 28.547 38.875 1.00 29.00 220 ASP A N 1
ATOM 1599 C CA . ASP A 1 226 ? 0.724 27.829 39.208 1.00 29.52 220 ASP A CA 1
ATOM 1600 C C . ASP A 1 226 ? 1.011 26.526 39.952 1.00 29.09 220 ASP A C 1
ATOM 1601 O O . ASP A 1 226 ? 0.096 25.713 40.094 1.00 27.73 220 ASP A O 1
ATOM 1606 N N . GLY A 1 227 ? 2.263 26.313 40.319 1.00 29.42 221 GLY A N 1
ATOM 1607 C CA . GLY A 1 227 ? 2.734 25.055 40.934 1.00 31.35 221 GLY A CA 1
ATOM 1608 C C . GLY A 1 227 ? 2.542 23.856 40.038 1.00 31.65 221 GLY A C 1
ATOM 1609 O O . GLY A 1 227 ? 2.288 22.742 40.530 1.00 32.79 221 GLY A O 1
ATOM 1610 N N . GLN A 1 228 ? 2.663 24.064 38.725 1.00 31.09 222 GLN A N 1
ATOM 1611 C CA . GLN A 1 228 ? 2.457 22.989 37.744 1.00 31.03 222 GLN A CA 1
ATOM 1612 C C . GLN A 1 228 ? 3.807 22.374 37.531 1.00 31.29 222 GLN A C 1
ATOM 1613 O O . GLN A 1 228 ? 4.827 23.037 37.702 1.00 31.12 222 GLN A O 1
ATOM 1619 N N . THR A 1 229 ? 3.821 21.108 37.115 1.00 31.46 223 THR A N 1
ATOM 1620 C CA . THR A 1 229 ? 5.083 20.416 36.941 1.00 31.65 223 THR A CA 1
ATOM 1621 C C . THR A 1 229 ? 5.793 20.879 35.646 1.00 29.70 223 THR A C 1
ATOM 1622 O O . THR A 1 229 ? 5.248 20.730 34.569 1.00 29.22 223 THR A O 1
ATOM 1626 N N . VAL A 1 230 ? 7.000 21.409 35.810 1.00 29.69 224 VAL A N 1
ATOM 1627 C CA . VAL A 1 230 ? 7.880 21.861 34.715 1.00 30.24 224 VAL A CA 1
ATOM 1628 C C . VAL A 1 230 ? 9.135 20.988 34.678 1.00 30.65 224 VAL A C 1
ATOM 1629 O O . VAL A 1 230 ? 9.891 20.972 35.641 1.00 30.90 224 VAL A O 1
ATOM 1633 N N . HIS A 1 231 ? 9.359 20.286 33.563 1.00 30.46 225 HIS A N 1
ATOM 1634 C CA . HIS A 1 231 ? 10.508 19.331 33.483 1.00 31.64 225 HIS A CA 1
ATOM 1635 C C . HIS A 1 231 ? 11.464 19.737 32.342 1.00 31.38 225 HIS A C 1
ATOM 1636 O O . HIS A 1 231 ? 11.003 20.089 31.276 1.00 32.13 225 HIS A O 1
ATOM 1643 N N . ALA A 1 232 ? 12.768 19.727 32.571 1.00 30.94 226 ALA A N 1
ATOM 1644 C CA . ALA A 1 232 ? 13.718 20.019 31.510 1.00 29.95 226 ALA A CA 1
ATOM 1645 C C . ALA A 1 232 ? 14.389 18.700 31.172 1.00 31.12 226 ALA A C 1
ATOM 1646 O O . ALA A 1 232 ? 14.737 17.905 32.082 1.00 30.08 226 ALA A O 1
ATOM 1648 N N . SER A 1 233 ? 14.495 18.419 29.871 1.00 30.72 227 SER A N 1
ATOM 1649 C CA . SER A 1 233 ? 15.162 17.216 29.432 1.00 30.17 227 SER A CA 1
ATOM 1650 C C . SER A 1 233 ? 16.378 17.587 28.592 1.00 29.52 227 SER A C 1
ATOM 1651 O O . SER A 1 233 ? 16.237 18.225 27.530 1.00 27.99 227 SER A O 1
ATOM 1654 N N . HIS A 1 234 ? 17.568 17.227 29.098 1.00 28.21 228 HIS A N 1
ATOM 1655 C CA . HIS A 1 234 ? 18.827 17.670 28.541 1.00 28.22 228 HIS A CA 1
ATOM 1656 C C . HIS A 1 234 ? 19.220 16.799 27.322 1.00 28.51 228 HIS A C 1
ATOM 1657 O O . HIS A 1 234 ? 19.253 15.563 27.407 1.00 28.23 228 HIS A O 1
ATOM 1664 N N . VAL A 1 235 ? 19.494 17.425 26.182 1.00 27.36 229 VAL A N 1
ATOM 1665 C CA . VAL A 1 235 ? 19.886 16.652 24.982 1.00 26.21 229 VAL A CA 1
ATOM 1666 C C . VAL A 1 235 ? 21.399 16.828 24.903 1.00 26.14 229 VAL A C 1
ATOM 1667 O O . VAL A 1 235 ? 21.911 17.929 24.733 1.00 24.81 229 VAL A O 1
ATOM 1671 N N . ASP A 1 236 ? 22.143 15.750 25.086 1.00 25.64 230 ASP A N 1
ATOM 1672 C CA . ASP A 1 236 ? 23.600 15.886 25.148 1.00 26.25 230 ASP A CA 1
ATOM 1673 C C . ASP A 1 236 ? 24.205 16.197 23.743 1.00 25.57 230 ASP A C 1
ATOM 1674 O O . ASP A 1 236 ? 25.196 16.989 23.605 1.00 27.11 230 ASP A O 1
ATOM 1679 N N . ASP A 1 237 ? 23.599 15.605 22.735 1.00 23.41 231 ASP A N 1
ATOM 1680 C CA . ASP A 1 237 ? 24.079 15.831 21.339 1.00 21.50 231 ASP A CA 1
ATOM 1681 C C . ASP A 1 237 ? 23.446 17.156 20.873 1.00 20.47 231 ASP A C 1
ATOM 1682 O O . ASP A 1 237 ? 22.330 17.149 20.261 1.00 20.06 231 ASP A O 1
ATOM 1687 N N . SER A 1 238 ? 24.141 18.257 21.169 1.00 21.88 232 SER A N 1
ATOM 1688 C CA . SER A 1 238 ? 23.628 19.630 21.011 1.00 23.51 232 SER A CA 1
ATOM 1689 C C . SER A 1 238 ? 23.224 19.966 19.596 1.00 24.53 232 SER A C 1
ATOM 1690 O O . SER A 1 238 ? 22.287 20.764 19.388 1.00 23.33 232 SER A O 1
ATOM 1693 N N . ALA A 1 239 ? 23.909 19.370 18.597 1.00 22.93 233 ALA A N 1
ATOM 1694 C CA . ALA A 1 239 ? 23.564 19.653 17.207 1.00 22.41 233 ALA A CA 1
ATOM 1695 C C . ALA A 1 239 ? 22.127 19.305 16.889 1.00 21.86 233 ALA A C 1
ATOM 1696 O O . ALA A 1 239 ? 21.472 19.974 16.070 1.00 19.98 233 ALA A O 1
ATOM 1698 N N . LEU A 1 240 ? 21.593 18.273 17.517 1.00 19.41 234 LEU A N 1
ATOM 1699 C CA . LEU A 1 240 ? 20.242 17.879 17.140 1.00 20.27 234 LEU A CA 1
ATOM 1700 C C . LEU A 1 240 ? 19.221 18.979 17.478 1.00 21.59 234 LEU A C 1
ATOM 1701 O O . LEU A 1 240 ? 18.104 18.944 16.985 1.00 21.31 234 LEU A O 1
ATOM 1706 N N . VAL A 1 241 ? 19.584 19.905 18.364 1.00 20.47 235 VAL A N 1
ATOM 1707 C CA . VAL A 1 241 ? 18.621 20.964 18.686 1.00 19.56 235 VAL A CA 1
ATOM 1708 C C . VAL A 1 241 ? 19.213 22.340 18.436 1.00 20.32 235 VAL A C 1
ATOM 1709 O O . VAL A 1 241 ? 18.729 23.312 19.005 1.00 21.37 235 VAL A O 1
ATOM 1713 N N . ALA A 1 242 ? 20.252 22.436 17.599 1.00 18.64 236 ALA A N 1
ATOM 1714 C CA . ALA A 1 242 ? 20.881 23.724 17.345 1.00 18.21 236 ALA A CA 1
ATOM 1715 C C . ALA A 1 242 ? 19.864 24.499 16.483 1.00 16.79 236 ALA A C 1
ATOM 1716 O O . ALA A 1 242 ? 19.197 23.900 15.610 1.00 17.61 236 ALA A O 1
ATOM 1718 N N . GLY A 1 243 ? 19.791 25.809 16.678 1.00 15.95 237 GLY A N 1
ATOM 1719 C CA . GLY A 1 243 ? 18.924 26.641 15.832 1.00 17.41 237 GLY A CA 1
ATOM 1720 C C . GLY A 1 243 ? 19.696 27.446 14.807 1.00 17.57 237 GLY A C 1
ATOM 1721 O O . GLY A 1 243 ? 20.948 27.561 14.904 1.00 19.08 237 GLY A O 1
ATOM 1722 N N . VAL A 1 244 ? 18.973 27.948 13.784 1.00 16.87 238 VAL A N 1
ATOM 1723 C CA . VAL A 1 244 ? 19.584 28.687 12.669 1.00 16.69 238 VAL A CA 1
ATOM 1724 C C . VAL A 1 244 ? 18.848 29.972 12.552 1.00 16.29 238 VAL A C 1
ATOM 1725 O O . VAL A 1 244 ? 17.702 29.983 12.057 1.00 15.53 238 VAL A O 1
ATOM 1729 N N . ASN A 1 245 ? 19.452 31.054 13.031 1.00 15.04 239 ASN A N 1
ATOM 1730 C CA . ASN A 1 245 ? 18.874 32.405 12.838 1.00 16.68 239 ASN A CA 1
ATOM 1731 C C . ASN A 1 245 ? 19.580 33.238 11.799 1.00 17.41 239 ASN A C 1
ATOM 1732 O O . ASN A 1 245 ? 19.098 34.323 11.414 1.00 17.62 239 ASN A O 1
ATOM 1737 N N . ASN A 1 246 ? 20.752 32.790 11.332 1.00 15.11 240 ASN A N 1
ATOM 1738 C CA . ASN A 1 246 ? 21.493 33.644 10.345 1.00 14.05 240 ASN A CA 1
ATOM 1739 C C . ASN A 1 246 ? 22.325 32.654 9.483 1.00 14.15 240 ASN A C 1
ATOM 1740 O O . ASN A 1 246 ? 22.336 31.451 9.779 1.00 13.43 240 ASN A O 1
ATOM 1745 N N . ARG A 1 247 ? 23.002 33.161 8.464 1.00 14.74 241 ARG A N 1
ATOM 1746 C CA . ARG A 1 247 ? 23.697 32.328 7.519 1.00 14.89 241 ARG A CA 1
ATOM 1747 C C . ARG A 1 247 ? 24.985 31.747 8.064 1.00 14.94 241 ARG A C 1
ATOM 1748 O O . ARG A 1 247 ? 25.544 30.803 7.452 1.00 13.06 241 ARG A O 1
ATOM 1756 N N . VAL A 1 248 ? 25.564 32.396 9.058 1.00 13.48 242 VAL A N 1
ATOM 1757 C CA . VAL A 1 248 ? 26.712 31.794 9.778 1.00 13.73 242 VAL A CA 1
ATOM 1758 C C . VAL A 1 248 ? 26.289 30.485 10.462 1.00 14.76 242 VAL A C 1
ATOM 1759 O O . VAL A 1 248 ? 26.937 29.402 10.316 1.00 12.74 242 VAL A O 1
ATOM 1763 N N . GLN A 1 249 ? 25.180 30.551 11.201 1.00 12.89 243 GLN A N 1
ATOM 1764 C CA . GLN A 1 249 ? 24.667 29.307 11.866 1.00 14.39 243 GLN A CA 1
ATOM 1765 C C . GLN A 1 249 ? 24.202 28.273 10.859 1.00 14.22 243 GLN A C 1
ATOM 1766 O O . GLN A 1 249 ? 24.336 27.067 11.085 1.00 13.40 243 GLN A O 1
ATOM 1772 N N . LEU A 1 250 ? 23.626 28.716 9.759 1.00 14.15 244 LEU A N 1
ATOM 1773 C CA . LEU A 1 250 ? 23.161 27.782 8.754 1.00 14.48 244 LEU A CA 1
ATOM 1774 C C . LEU A 1 250 ? 24.387 26.953 8.212 1.00 13.58 244 LEU A C 1
ATOM 1775 O O . LEU A 1 250 ? 24.285 25.671 8.146 1.00 13.36 244 LEU A O 1
ATOM 1780 N N . ALA A 1 251 ? 25.464 27.646 7.828 1.00 13.95 245 ALA A N 1
ATOM 1781 C CA . ALA A 1 251 ? 26.647 26.944 7.244 1.00 15.74 245 ALA A CA 1
ATOM 1782 C C . ALA A 1 251 ? 27.310 26.082 8.322 1.00 15.15 245 ALA A C 1
ATOM 1783 O O . ALA A 1 251 ? 27.838 24.998 8.050 1.00 15.75 245 ALA A O 1
ATOM 1785 N N . GLU A 1 252 ? 27.305 26.540 9.575 1.00 15.78 246 GLU A N 1
ATOM 1786 C CA . GLU A 1 252 ? 27.882 25.702 10.662 1.00 17.83 246 GLU A CA 1
ATOM 1787 C C . GLU A 1 252 ? 27.128 24.356 10.819 1.00 15.55 246 GLU A C 1
ATOM 1788 O O . GLU A 1 252 ? 27.717 23.250 10.953 1.00 13.96 246 GLU A O 1
ATOM 1794 N N . LEU A 1 253 ? 25.793 24.453 10.787 1.00 14.30 247 LEU A N 1
ATOM 1795 C CA . LEU A 1 253 ? 24.960 23.283 10.937 1.00 16.35 247 LEU A CA 1
ATOM 1796 C C . LEU A 1 253 ? 24.984 22.425 9.659 1.00 16.24 247 LEU A C 1
ATOM 1797 O O . LEU A 1 253 ? 24.962 21.197 9.724 1.00 16.49 247 LEU A O 1
ATOM 1802 N N . ALA A 1 254 ? 25.105 23.048 8.512 1.00 15.64 248 ALA A N 1
ATOM 1803 C CA . ALA A 1 254 ? 25.288 22.292 7.266 1.00 15.04 248 ALA A CA 1
ATOM 1804 C C . ALA A 1 254 ? 26.598 21.487 7.304 1.00 15.37 248 ALA A C 1
ATOM 1805 O O . ALA A 1 254 ? 26.634 20.346 6.849 1.00 14.08 248 ALA A O 1
ATOM 1807 N N . SER A 1 255 ? 27.658 22.098 7.810 1.00 13.55 249 SER A N 1
ATOM 1808 C CA . SER A 1 255 ? 28.938 21.411 7.919 1.00 15.48 249 SER A CA 1
ATOM 1809 C C . SER A 1 255 ? 28.841 20.201 8.896 1.00 14.89 249 SER A C 1
ATOM 1810 O O . SER A 1 255 ? 29.322 19.068 8.609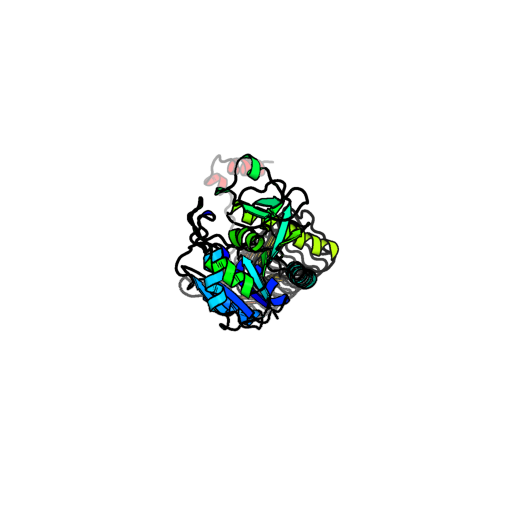 1.00 12.95 249 SER A O 1
ATOM 1813 N N . GLU A 1 256 ? 28.130 20.395 9.998 1.00 15.21 250 GLU A N 1
ATOM 1814 C CA . GLU A 1 256 ? 27.943 19.286 10.973 1.00 17.02 250 GLU A CA 1
ATOM 1815 C C . GLU A 1 256 ? 27.109 18.134 10.404 1.00 15.75 250 GLU A C 1
ATOM 1816 O O . GLU A 1 256 ? 27.420 16.913 10.601 1.00 13.81 250 GLU A O 1
ATOM 1822 N N . LEU A 1 257 ? 25.996 18.491 9.805 1.00 12.85 251 LEU A N 1
ATOM 1823 C CA . LEU A 1 257 ? 25.146 17.484 9.136 1.00 15.31 251 LEU A CA 1
ATOM 1824 C C . LEU A 1 257 ? 25.977 16.745 8.077 1.00 15.78 251 LEU A C 1
ATOM 1825 O O . LEU A 1 257 ? 25.916 15.501 7.945 1.00 15.04 251 LEU A O 1
ATOM 1830 N N . ASN A 1 258 ? 26.746 17.503 7.298 1.00 15.14 252 ASN A N 1
ATOM 1831 C CA . ASN A 1 258 ? 27.525 16.853 6.243 1.00 14.41 252 ASN A CA 1
ATOM 1832 C C . ASN A 1 258 ? 28.560 15.886 6.866 1.00 16.03 252 ASN A C 1
ATOM 1833 O O . ASN A 1 258 ? 28.782 14.805 6.339 1.00 13.69 252 ASN A O 1
ATOM 1838 N N . ARG A 1 259 ? 29.196 16.254 7.974 1.00 15.79 253 ARG A N 1
ATOM 1839 C CA . ARG A 1 259 ? 30.162 15.290 8.585 1.00 17.09 253 ARG A CA 1
ATOM 1840 C C . ARG A 1 259 ? 29.477 14.006 9.006 1.00 15.99 253 ARG A C 1
ATOM 1841 O O . ARG A 1 259 ? 30.040 12.913 8.905 1.00 14.90 253 ARG A O 1
ATOM 1849 N N . ARG A 1 260 ? 28.248 14.128 9.443 1.00 15.32 254 ARG A N 1
ATOM 1850 C CA . ARG A 1 260 ? 27.468 12.952 9.866 1.00 15.63 254 ARG A CA 1
ATOM 1851 C C . ARG A 1 260 ? 27.060 12.074 8.680 1.00 15.53 254 ARG A C 1
ATOM 1852 O O . ARG A 1 260 ? 27.116 10.860 8.784 1.00 14.20 254 ARG A O 1
ATOM 1860 N N . VAL A 1 261 ? 26.658 12.688 7.583 1.00 13.03 255 VAL A N 1
ATOM 1861 C CA . VAL A 1 261 ? 26.320 11.951 6.383 1.00 15.91 255 VAL A CA 1
ATOM 1862 C C . VAL A 1 261 ? 27.578 11.212 5.828 1.00 15.02 255 VAL A C 1
ATOM 1863 O O . VAL A 1 261 ? 27.546 10.010 5.465 1.00 15.88 255 VAL A O 1
ATOM 1867 N N . VAL A 1 262 ? 28.675 11.927 5.749 1.00 14.09 256 VAL A N 1
ATOM 1868 C CA . VAL A 1 262 ? 29.888 11.329 5.245 1.00 14.29 256 VAL A CA 1
ATOM 1869 C C . VAL A 1 262 ? 30.263 10.150 6.151 1.00 15.48 256 VAL A C 1
ATOM 1870 O O . VAL A 1 262 ? 30.670 9.093 5.656 1.00 15.57 256 VAL A O 1
ATOM 1874 N N . ALA A 1 263 ? 30.188 10.368 7.466 1.00 15.28 257 ALA A N 1
ATOM 1875 C CA . ALA A 1 263 ? 30.613 9.320 8.401 1.00 16.03 257 ALA A CA 1
ATOM 1876 C C . ALA A 1 263 ? 29.808 8.051 8.217 1.00 16.64 257 ALA A C 1
ATOM 1877 O O . ALA A 1 263 ? 30.402 6.947 8.314 1.00 14.21 257 ALA A O 1
ATOM 1879 N N . ALA A 1 264 ? 28.508 8.199 8.018 1.00 15.19 258 ALA A N 1
ATOM 1880 C CA . ALA A 1 264 ? 27.627 7.067 7.730 1.00 17.18 258 ALA A CA 1
ATOM 1881 C C . ALA A 1 264 ? 28.050 6.299 6.496 1.00 17.55 258 ALA A C 1
ATOM 1882 O O . ALA A 1 264 ? 28.110 5.060 6.537 1.00 17.29 258 ALA A O 1
ATOM 1884 N N . HIS A 1 265 ? 28.417 6.986 5.426 1.00 13.65 259 HIS A N 1
ATOM 1885 C CA . HIS A 1 265 ? 28.990 6.321 4.280 1.00 13.35 259 HIS A CA 1
ATOM 1886 C C . HIS A 1 265 ? 30.327 5.593 4.548 1.00 14.68 259 HIS A C 1
ATOM 1887 O O . HIS A 1 265 ? 30.509 4.454 4.038 1.00 15.02 259 HIS A O 1
ATOM 1894 N N . GLN A 1 266 ? 31.267 6.248 5.252 1.00 13.55 260 GLN A N 1
ATOM 1895 C CA . GLN A 1 266 ? 32.522 5.616 5.633 1.00 13.80 260 GLN A CA 1
ATOM 1896 C C . GLN A 1 266 ? 32.308 4.342 6.438 1.00 15.04 260 GLN A C 1
ATOM 1897 O O . GLN A 1 266 ? 32.931 3.311 6.125 1.00 14.51 260 GLN A O 1
ATOM 1903 N N . LEU A 1 267 ? 31.374 4.393 7.406 1.00 14.61 261 LEU A N 1
ATOM 1904 C CA . LEU A 1 267 ? 31.131 3.179 8.248 1.00 17.43 261 LEU A CA 1
ATOM 1905 C C . LEU A 1 267 ? 30.461 2.094 7.415 1.00 19.47 261 LEU A C 1
ATOM 1906 O O . LEU A 1 267 ? 30.654 0.901 7.724 1.00 20.41 261 LEU A O 1
ATOM 1911 N N . ALA A 1 268 ? 29.801 2.490 6.322 1.00 18.88 262 ALA A N 1
ATOM 1912 C CA . ALA A 1 268 ? 29.190 1.513 5.419 1.00 21.19 262 ALA A CA 1
ATOM 1913 C C . ALA A 1 268 ? 30.114 1.004 4.305 1.00 21.98 262 ALA A C 1
ATOM 1914 O O . ALA A 1 268 ? 29.722 0.209 3.446 1.00 25.37 262 ALA A O 1
ATOM 1916 N N . GLY A 1 269 ? 31.349 1.429 4.298 1.00 18.92 263 GLY A N 1
ATOM 1917 C CA . GLY A 1 269 ? 32.219 0.920 3.284 1.00 15.79 263 GLY A CA 1
ATOM 1918 C C . GLY A 1 269 ? 32.691 1.870 2.205 1.00 17.34 263 GLY A C 1
ATOM 1919 O O . GLY A 1 269 ? 33.301 1.405 1.200 1.00 18.04 263 GLY A O 1
ATOM 1920 N N . VAL A 1 270 ? 32.548 3.181 2.420 1.00 14.38 264 VAL A N 1
ATOM 1921 C CA . VAL A 1 270 ? 32.974 4.104 1.335 1.00 14.32 264 VAL A CA 1
ATOM 1922 C C . VAL A 1 270 ? 34.229 4.850 1.850 1.00 14.11 264 VAL A C 1
ATOM 1923 O O . VAL A 1 270 ? 34.195 5.427 2.935 1.00 14.31 264 VAL A O 1
ATOM 1927 N N . THR A 1 271 ? 35.312 4.807 1.101 1.00 14.60 265 THR A N 1
ATOM 1928 C CA . THR A 1 271 ? 36.461 5.643 1.399 1.00 14.62 265 THR A CA 1
ATOM 1929 C C . THR A 1 271 ? 36.218 7.091 1.007 1.00 15.05 265 THR A C 1
ATOM 1930 O O . THR A 1 271 ? 35.948 7.371 -0.188 1.00 16.19 265 THR A O 1
ATOM 1934 N N . VAL A 1 272 ? 36.240 8.005 1.989 1.00 13.62 266 VAL A N 1
ATOM 1935 C CA . VAL A 1 272 ? 36.095 9.434 1.665 1.00 13.34 266 VAL A CA 1
ATOM 1936 C C . VAL A 1 272 ? 37.375 10.037 2.139 1.00 13.14 266 VAL A C 1
ATOM 1937 O O . VAL A 1 272 ? 37.583 10.213 3.372 1.00 14.89 266 VAL A O 1
ATOM 1941 N N . VAL A 1 273 ? 38.233 10.377 1.174 1.00 12.46 267 VAL A N 1
ATOM 1942 C CA . VAL A 1 273 ? 39.595 10.781 1.511 1.00 13.97 267 VAL A CA 1
ATOM 1943 C C . VAL A 1 273 ? 39.631 12.001 2.446 1.00 14.49 267 VAL A C 1
ATOM 1944 O O . VAL A 1 273 ? 40.399 12.056 3.411 1.00 15.03 267 VAL A O 1
ATOM 1948 N N . ASP A 1 274 ? 38.789 12.980 2.121 1.00 12.73 268 ASP A N 1
ATOM 1949 C CA . ASP A 1 274 ? 38.751 14.266 2.834 1.00 14.67 268 ASP A CA 1
ATOM 1950 C C . ASP A 1 274 ? 37.267 14.629 3.142 1.00 13.81 268 ASP A C 1
ATOM 1951 O O . ASP A 1 274 ? 36.663 15.407 2.373 1.00 13.78 268 ASP A O 1
ATOM 1956 N N . PRO A 1 275 ? 36.718 14.156 4.272 1.00 14.70 269 PRO A N 1
ATOM 1957 C CA . PRO A 1 275 ? 35.297 14.511 4.612 1.00 16.73 269 PRO A CA 1
ATOM 1958 C C . PRO A 1 275 ? 35.112 16.004 4.599 1.00 17.96 269 PRO A C 1
ATOM 1959 O O . PRO A 1 275 ? 34.040 16.438 4.281 1.00 16.46 269 PRO A O 1
ATOM 1963 N N . ALA A 1 276 ? 36.147 16.781 4.930 1.00 18.16 270 ALA A N 1
ATOM 1964 C CA . ALA A 1 276 ? 35.914 18.220 5.061 1.00 19.19 270 ALA A CA 1
ATOM 1965 C C . ALA A 1 276 ? 35.592 18.822 3.696 1.00 19.16 270 ALA A C 1
ATOM 1966 O O . ALA A 1 276 ? 34.962 19.883 3.621 1.00 20.45 270 ALA A O 1
ATOM 1968 N N . THR A 1 277 ? 36.059 18.214 2.624 1.00 16.46 271 THR A N 1
ATOM 1969 C CA . THR A 1 277 ? 35.787 18.840 1.329 1.00 16.87 271 THR A CA 1
ATOM 1970 C C . THR A 1 277 ? 34.949 17.932 0.445 1.00 16.69 271 THR A C 1
ATOM 1971 O O . THR A 1 277 ? 34.964 18.068 -0.786 1.00 16.42 271 THR A O 1
ATOM 1975 N N . THR A 1 278 ? 34.147 17.076 1.075 1.00 15.52 272 THR A N 1
ATOM 1976 C CA . THR A 1 278 ? 33.303 16.166 0.319 1.00 15.20 272 THR A CA 1
ATOM 1977 C C . THR A 1 278 ? 31.883 16.412 0.810 1.00 14.46 272 THR A C 1
ATOM 1978 O O . THR A 1 278 ? 31.559 16.065 1.974 1.00 16.79 272 THR A O 1
ATOM 1982 N N . TRP A 1 279 ? 31.056 17.050 -0.030 1.00 12.33 273 TRP A N 1
ATOM 1983 C CA . TRP A 1 279 ? 29.655 17.403 0.364 1.00 11.40 273 TRP A CA 1
ATOM 1984 C C . TRP A 1 279 ? 28.724 16.328 -0.209 1.00 13.58 273 TRP A C 1
ATOM 1985 O O . TRP A 1 279 ? 28.732 16.098 -1.417 1.00 15.86 273 TRP A O 1
ATOM 1996 N N . ILE A 1 280 ? 27.941 15.686 0.647 1.00 12.14 274 ILE A N 1
ATOM 1997 C CA . ILE A 1 280 ? 27.017 14.616 0.202 1.00 13.58 274 ILE A CA 1
ATOM 1998 C C . ILE A 1 280 ? 25.580 14.921 0.708 1.00 12.88 274 ILE A C 1
ATOM 1999 O O . ILE A 1 280 ? 25.360 15.007 1.924 1.00 14.25 274 ILE A O 1
ATOM 2004 N N . ASP A 1 281 ? 24.655 15.110 -0.227 1.00 12.85 275 ASP A N 1
ATOM 2005 C CA . ASP A 1 281 ? 23.215 15.384 0.095 1.00 15.40 275 ASP A CA 1
ATOM 2006 C C . ASP A 1 281 ? 22.539 14.129 0.732 1.00 15.79 275 ASP A C 1
ATOM 2007 O O . ASP A 1 281 ? 23.002 12.998 0.524 1.00 15.60 275 ASP A O 1
ATOM 2012 N N . VAL A 1 282 ? 21.437 14.318 1.473 1.00 15.22 276 VAL A N 1
ATOM 2013 C CA . VAL A 1 282 ? 20.947 13.233 2.295 1.00 16.78 276 VAL A CA 1
ATOM 2014 C C . VAL A 1 282 ? 20.445 12.046 1.474 1.00 18.04 276 VAL A C 1
ATOM 2015 O O . VAL A 1 282 ? 20.453 10.906 1.990 1.00 18.79 276 VAL A O 1
ATOM 2019 N N . ASP A 1 283 ? 19.965 12.295 0.248 1.00 18.59 277 ASP A N 1
ATOM 2020 C CA . ASP A 1 283 ? 19.323 11.202 -0.515 1.00 20.32 277 ASP A CA 1
ATOM 2021 C C . ASP A 1 283 ? 20.360 10.401 -1.341 1.00 20.35 277 ASP A C 1
ATOM 2022 O O . ASP A 1 283 ? 20.024 9.329 -1.878 1.00 19.35 277 ASP A O 1
ATOM 2027 N N . VAL A 1 284 ? 21.610 10.858 -1.375 1.00 17.22 278 VAL A N 1
ATOM 2028 C CA . VAL A 1 284 ? 22.653 10.173 -2.202 1.00 13.59 278 VAL A CA 1
ATOM 2029 C C . VAL A 1 284 ? 22.949 8.790 -1.661 1.00 14.82 278 VAL A C 1
ATOM 2030 O O . VAL A 1 284 ? 23.078 8.589 -0.393 1.00 15.60 278 VAL A O 1
ATOM 2034 N N . THR A 1 285 ? 23.114 7.826 -2.573 1.00 14.80 279 THR A N 1
ATOM 2035 C CA . THR A 1 285 ? 23.547 6.472 -2.132 1.00 15.49 279 THR A CA 1
ATOM 2036 C C . THR A 1 285 ? 24.870 6.209 -2.806 1.00 15.16 279 THR A C 1
ATOM 2037 O O . THR A 1 285 ? 25.119 6.733 -3.922 1.00 16.30 279 THR A O 1
ATOM 2041 N N . ILE A 1 286 ? 25.721 5.464 -2.115 1.00 14.64 280 ILE A N 1
ATOM 2042 C CA . ILE A 1 286 ? 27.104 5.164 -2.625 1.00 14.58 280 ILE A CA 1
ATOM 2043 C C . ILE A 1 286 ? 27.474 3.671 -2.249 1.00 16.79 280 ILE A C 1
ATOM 2044 O O . ILE A 1 286 ? 27.349 3.269 -1.088 1.00 17.62 280 ILE A O 1
ATOM 2049 N N . GLY A 1 287 ? 27.955 2.906 -3.229 1.00 17.14 281 GLY A N 1
ATOM 2050 C CA . GLY A 1 287 ? 28.272 1.495 -3.061 1.00 18.39 281 GLY A CA 1
ATOM 2051 C C . GLY A 1 287 ? 29.587 1.258 -2.348 1.00 17.96 281 GLY A C 1
ATOM 2052 O O . GLY A 1 287 ? 30.514 2.115 -2.257 1.00 15.66 281 GLY A O 1
ATOM 2053 N N . ARG A 1 288 ? 29.699 0.048 -1.830 1.00 16.35 282 ARG A N 1
ATOM 2054 C CA . ARG A 1 288 ? 30.906 -0.407 -1.193 1.00 17.73 282 ARG A CA 1
ATOM 2055 C C . ARG A 1 288 ? 32.215 -0.280 -1.959 1.00 16.85 282 ARG A C 1
ATOM 2056 O O . ARG A 1 288 ? 32.296 -0.611 -3.155 1.00 16.88 282 ARG A O 1
ATOM 2064 N N . ASP A 1 289 ? 33.262 0.126 -1.233 1.00 14.65 283 ASP A N 1
ATOM 2065 C CA . ASP A 1 289 ? 34.623 0.278 -1.815 1.00 15.19 283 ASP A CA 1
ATOM 2066 C C . ASP A 1 289 ? 34.739 1.349 -2.891 1.00 15.09 283 ASP A C 1
ATOM 2067 O O . ASP A 1 289 ? 35.778 1.428 -3.563 1.00 15.29 283 ASP A O 1
ATOM 2072 N N . THR A 1 290 ? 33.723 2.178 -3.047 1.00 14.54 284 THR A N 1
ATOM 2073 C CA . THR A 1 290 ? 33.958 3.426 -3.818 1.00 15.54 284 THR A CA 1
ATOM 2074 C C . THR A 1 290 ? 34.923 4.354 -3.054 1.00 14.80 284 THR A C 1
ATOM 2075 O O . THR A 1 290 ? 34.999 4.333 -1.810 1.00 14.67 284 THR A O 1
ATOM 2079 N N . VAL A 1 291 ? 35.719 5.093 -3.804 1.00 14.76 285 VAL A N 1
ATOM 2080 C CA . VAL A 1 291 ? 36.640 6.071 -3.260 1.00 14.94 285 VAL A CA 1
ATOM 2081 C C . VAL A 1 291 ? 36.202 7.430 -3.773 1.00 15.69 285 VAL A C 1
ATOM 2082 O O . VAL A 1 291 ? 36.040 7.608 -4.978 1.00 15.17 285 VAL A O 1
ATOM 2086 N N . ILE A 1 292 ? 36.035 8.370 -2.829 1.00 13.22 286 ILE A N 1
ATOM 2087 C CA . ILE A 1 292 ? 35.681 9.745 -3.187 1.00 14.62 286 ILE A CA 1
ATOM 2088 C C . ILE A 1 292 ? 36.892 10.644 -2.819 1.00 13.06 286 ILE A C 1
ATOM 2089 O O . ILE A 1 292 ? 37.260 10.730 -1.673 1.00 14.58 286 ILE A O 1
ATOM 2094 N N . HIS A 1 293 ? 37.436 11.332 -3.813 1.00 15.28 287 HIS A N 1
ATOM 2095 C CA . HIS A 1 293 ? 38.575 12.204 -3.704 1.00 13.86 287 HIS A CA 1
ATOM 2096 C C . HIS A 1 293 ? 38.184 13.654 -3.361 1.00 13.93 287 HIS A C 1
ATOM 2097 O O . HIS A 1 293 ? 36.998 14.009 -3.417 1.00 14.58 287 HIS A O 1
ATOM 2104 N N . PRO A 1 294 ? 39.166 14.486 -2.940 1.00 12.70 288 PRO A N 1
ATOM 2105 C CA . PRO A 1 294 ? 38.730 15.752 -2.301 1.00 13.43 288 PRO A CA 1
ATOM 2106 C C . PRO A 1 294 ? 38.049 16.670 -3.267 1.00 13.16 288 PRO A C 1
ATOM 2107 O O . PRO A 1 294 ? 38.209 16.531 -4.496 1.00 12.94 288 PRO A O 1
ATOM 2111 N N . GLY A 1 295 ? 37.300 17.620 -2.714 1.00 11.70 289 GLY A N 1
ATOM 2112 C CA . GLY A 1 295 ? 36.705 18.656 -3.551 1.00 13.63 289 GLY A CA 1
ATOM 2113 C C . GLY A 1 295 ? 35.499 18.211 -4.321 1.00 13.28 289 GLY A C 1
ATOM 2114 O O . GLY A 1 295 ? 35.251 18.726 -5.396 1.00 14.09 289 GLY A O 1
ATOM 2115 N N . THR A 1 296 ? 34.737 17.277 -3.758 1.00 13.65 290 THR A N 1
ATOM 2116 C CA . THR A 1 296 ? 33.659 16.613 -4.535 1.00 11.57 290 THR A CA 1
ATOM 2117 C C . THR A 1 296 ? 32.300 16.984 -3.898 1.00 11.94 290 THR A C 1
ATOM 2118 O O . THR A 1 296 ? 32.170 16.986 -2.683 1.00 12.56 290 THR A O 1
ATOM 2122 N N . GLN A 1 297 ? 31.299 17.314 -4.730 1.00 11.87 291 GLN A N 1
ATOM 2123 C CA . GLN A 1 297 ? 29.935 17.352 -4.177 1.00 11.21 291 GLN A CA 1
ATOM 2124 C C . GLN A 1 297 ? 29.032 16.370 -4.942 1.00 12.56 291 GLN A C 1
ATOM 2125 O O . GLN A 1 297 ? 28.976 16.354 -6.202 1.00 13.78 291 GLN A O 1
ATOM 2131 N N . LEU A 1 298 ? 28.280 15.598 -4.137 1.00 12.22 292 LEU A N 1
ATOM 2132 C CA . LEU A 1 298 ? 27.329 14.631 -4.659 1.00 12.95 292 LEU A CA 1
ATOM 2133 C C . LEU A 1 298 ? 25.957 15.095 -4.178 1.00 11.34 292 LEU A C 1
ATOM 2134 O O . LEU A 1 298 ? 25.731 15.095 -2.982 1.00 13.03 292 LEU A O 1
ATOM 2139 N N . LEU A 1 299 ? 25.104 15.491 -5.096 1.00 13.00 293 LEU A N 1
ATOM 2140 C CA . LEU A 1 299 ? 23.959 16.347 -4.746 1.00 13.83 293 LEU A CA 1
ATOM 2141 C C . LEU A 1 299 ? 22.672 15.728 -5.301 1.00 14.84 293 LEU A C 1
ATOM 2142 O O . LEU A 1 299 ? 22.733 14.989 -6.268 1.00 14.50 293 LEU A O 1
ATOM 2147 N N . GLY A 1 300 ? 21.512 16.130 -4.730 1.00 16.10 294 GLY A N 1
ATOM 2148 C CA . GLY A 1 300 ? 20.185 15.644 -5.192 1.00 17.56 294 GLY A CA 1
ATOM 2149 C C . GLY A 1 300 ? 20.112 14.123 -5.072 1.00 18.66 294 GLY A C 1
ATOM 2150 O O . GLY A 1 300 ? 20.477 13.578 -4.047 1.00 19.50 294 GLY A O 1
ATOM 2151 N N . ARG A 1 301 ? 19.609 13.435 -6.094 1.00 18.60 295 ARG A N 1
ATOM 2152 C CA . ARG A 1 301 ? 19.428 11.972 -5.951 1.00 20.60 295 ARG A CA 1
ATOM 2153 C C . ARG A 1 301 ? 20.548 11.203 -6.647 1.00 20.17 295 ARG A C 1
ATOM 2154 O O . ARG A 1 301 ? 20.290 10.141 -7.231 1.00 21.77 295 ARG A O 1
ATOM 2162 N N . THR A 1 302 ? 21.782 11.693 -6.555 1.00 16.42 296 THR A N 1
ATOM 2163 C CA . THR A 1 302 ? 22.897 11.007 -7.190 1.00 14.87 296 THR A CA 1
ATOM 2164 C C . THR A 1 302 ? 22.994 9.621 -6.540 1.00 16.63 296 THR A C 1
ATOM 2165 O O . THR A 1 302 ? 22.767 9.495 -5.305 1.00 15.62 296 THR A O 1
ATOM 2169 N N . GLN A 1 303 ? 23.319 8.609 -7.354 1.00 15.12 297 GLN A N 1
ATOM 2170 C CA . GLN A 1 303 ? 23.571 7.245 -6.906 1.00 15.82 297 GLN A CA 1
ATOM 2171 C C . GLN A 1 303 ? 24.826 6.778 -7.552 1.00 15.41 297 GLN A C 1
ATOM 2172 O O . GLN A 1 303 ? 24.962 6.833 -8.782 1.00 16.98 297 GLN A O 1
ATOM 2178 N N . ILE A 1 304 ? 25.744 6.338 -6.729 1.00 16.06 298 ILE A N 1
ATOM 2179 C CA . ILE A 1 304 ? 27.062 5.888 -7.192 1.00 15.34 298 ILE A CA 1
ATOM 2180 C C . ILE A 1 304 ? 27.119 4.396 -6.801 1.00 15.04 298 ILE A C 1
ATOM 2181 O O . ILE A 1 304 ? 26.736 4.030 -5.684 1.00 15.36 298 ILE A O 1
ATOM 2186 N N . GLY A 1 305 ? 27.591 3.532 -7.706 1.00 16.02 299 GLY A N 1
ATOM 2187 C CA . GLY A 1 305 ? 27.688 2.081 -7.395 1.00 15.86 299 GLY A CA 1
ATOM 2188 C C . GLY A 1 305 ? 28.909 1.722 -6.623 1.00 16.23 299 GLY A C 1
ATOM 2189 O O . GLY A 1 305 ? 29.552 2.561 -5.995 1.00 17.35 299 GLY A O 1
ATOM 2190 N N . GLY A 1 306 ? 29.260 0.438 -6.600 1.00 16.25 300 GLY A N 1
ATOM 2191 C CA . GLY A 1 306 ? 30.433 -0.009 -5.884 1.00 15.43 300 GLY A CA 1
ATOM 2192 C C . GLY A 1 306 ? 31.744 0.097 -6.650 1.00 14.56 300 GLY A C 1
ATOM 2193 O O . GLY A 1 306 ? 31.723 0.157 -7.877 1.00 16.46 300 GLY A O 1
ATOM 2194 N N . ARG A 1 307 ? 32.872 0.155 -5.932 1.00 14.52 301 ARG A N 1
ATOM 2195 C CA . ARG A 1 307 ? 34.241 0.195 -6.549 1.00 16.37 301 ARG A CA 1
ATOM 2196 C C . ARG A 1 307 ? 34.447 1.305 -7.583 1.00 15.91 301 ARG A C 1
ATOM 2197 O O . ARG A 1 307 ? 35.211 1.166 -8.515 1.00 16.59 301 ARG A O 1
ATOM 2205 N N . CYS A 1 308 ? 33.745 2.397 -7.431 1.00 14.72 302 CYS A N 1
ATOM 2206 C CA . CYS A 1 308 ? 33.960 3.541 -8.309 1.00 15.09 302 CYS A CA 1
ATOM 2207 C C . CYS A 1 308 ? 35.076 4.432 -7.783 1.00 14.38 302 CYS A C 1
ATOM 2208 O O . CYS A 1 308 ? 35.486 4.359 -6.627 1.00 14.82 302 CYS A O 1
ATOM 2211 N N . VAL A 1 309 ? 35.532 5.336 -8.641 1.00 14.89 303 VAL A N 1
ATOM 2212 C CA . VAL A 1 309 ? 36.426 6.415 -8.192 1.00 14.51 303 VAL A CA 1
ATOM 2213 C C . VAL A 1 309 ? 35.781 7.724 -8.601 1.00 14.34 303 VAL A C 1
ATOM 2214 O O . VAL A 1 309 ? 35.497 7.950 -9.785 1.00 15.34 303 VAL A O 1
ATOM 2218 N N . VAL A 1 310 ? 35.573 8.632 -7.639 1.00 14.42 304 VAL A N 1
ATOM 2219 C CA . VAL A 1 310 ? 34.874 9.839 -7.976 1.00 12.99 304 VAL A CA 1
ATOM 2220 C C . VAL A 1 310 ? 35.680 11.012 -7.457 1.00 12.28 304 VAL A C 1
ATOM 2221 O O . VAL A 1 310 ? 36.189 10.937 -6.362 1.00 14.33 304 VAL A O 1
ATOM 2225 N N . GLY A 1 311 ? 35.863 12.042 -8.285 1.00 13.57 305 GLY A N 1
ATOM 2226 C CA . GLY A 1 311 ? 36.653 13.210 -7.846 1.00 12.52 305 GLY A CA 1
ATOM 2227 C C . GLY A 1 311 ? 38.123 12.981 -8.320 1.00 13.11 305 GLY A C 1
ATOM 2228 O O . GLY A 1 311 ? 38.472 11.916 -8.839 1.00 14.60 305 GLY A O 1
ATOM 2229 N N . PRO A 1 312 ? 39.024 13.930 -8.031 1.00 13.12 306 PRO A N 1
ATOM 2230 C CA . PRO A 1 312 ? 38.741 15.089 -7.223 1.00 13.03 306 PRO A CA 1
ATOM 2231 C C . PRO A 1 312 ? 37.895 16.083 -8.025 1.00 12.70 306 PRO A C 1
ATOM 2232 O O . PRO A 1 312 ? 37.746 15.887 -9.235 1.00 12.48 306 PRO A O 1
ATOM 2236 N N . ASP A 1 313 ? 37.422 17.148 -7.352 1.00 12.13 307 ASP A N 1
ATOM 2237 C CA . ASP A 1 313 ? 36.813 18.266 -8.035 1.00 15.33 307 ASP A CA 1
ATOM 2238 C C . ASP A 1 313 ? 35.689 17.884 -8.977 1.00 14.89 307 ASP A C 1
ATOM 2239 O O . ASP A 1 313 ? 35.691 18.336 -10.107 1.00 14.45 307 ASP A O 1
ATOM 2244 N N . THR A 1 314 ? 34.794 17.044 -8.475 1.00 15.43 308 THR A N 1
ATOM 2245 C CA . THR A 1 314 ? 33.656 16.559 -9.245 1.00 14.98 308 THR A CA 1
ATOM 2246 C C . THR A 1 314 ? 32.390 17.125 -8.569 1.00 14.84 308 THR A C 1
ATOM 2247 O O . THR A 1 314 ? 32.262 17.071 -7.314 1.00 15.29 308 THR A O 1
ATOM 2251 N N . THR A 1 315 ? 31.449 17.578 -9.385 1.00 13.81 309 THR A N 1
ATOM 2252 C CA . THR A 1 315 ? 30.108 17.945 -8.869 1.00 13.80 309 THR A CA 1
ATOM 2253 C C . THR A 1 315 ? 29.060 17.205 -9.708 1.00 13.40 309 THR A C 1
ATOM 2254 O O . THR A 1 315 ? 29.027 17.365 -10.940 1.00 12.98 309 THR A O 1
ATOM 2258 N N . LEU A 1 316 ? 28.237 16.396 -9.047 1.00 12.72 310 LEU A N 1
ATOM 2259 C CA . LEU A 1 316 ? 27.228 15.625 -9.760 1.00 11.98 310 LEU A CA 1
ATOM 2260 C C . LEU A 1 316 ? 25.922 15.901 -9.062 1.00 13.48 310 LEU A C 1
ATOM 2261 O O . LEU A 1 316 ? 25.839 15.730 -7.858 1.00 14.42 310 LEU A O 1
ATOM 2266 N N . THR A 1 317 ? 24.897 16.212 -9.832 1.00 12.00 311 THR A N 1
ATOM 2267 C CA . THR A 1 317 ? 23.515 16.403 -9.241 1.00 13.40 311 THR A CA 1
ATOM 2268 C C . THR A 1 317 ? 22.587 15.493 -9.994 1.00 12.05 311 THR A C 1
ATOM 2269 O O . THR A 1 317 ? 22.479 15.618 -11.210 1.00 14.79 311 THR A O 1
ATOM 2273 N N . ASP A 1 318 ? 21.904 14.595 -9.273 1.00 13.80 312 ASP A N 1
ATOM 2274 C CA . ASP A 1 318 ? 20.984 13.613 -9.945 1.00 14.83 312 ASP A CA 1
ATOM 2275 C C . ASP A 1 318 ? 21.710 12.840 -11.062 1.00 15.10 312 ASP A C 1
ATOM 2276 O O . ASP A 1 318 ? 21.185 12.705 -12.148 1.00 16.55 312 ASP A O 1
ATOM 2281 N N . VAL A 1 319 ? 22.884 12.267 -10.774 1.00 14.57 313 VAL A N 1
ATOM 2282 C CA . VAL A 1 319 ? 23.586 11.498 -11.758 1.00 15.67 313 VAL A CA 1
ATOM 2283 C C . VAL A 1 319 ? 23.664 10.080 -11.189 1.00 15.08 313 VAL A C 1
ATOM 2284 O O . VAL A 1 319 ? 23.986 9.873 -10.004 1.00 15.62 313 VAL A O 1
ATOM 2288 N N . ALA A 1 320 ? 23.347 9.108 -12.024 1.00 16.77 314 ALA A N 1
ATOM 2289 C CA . ALA A 1 320 ? 23.477 7.665 -11.662 1.00 15.71 314 ALA A CA 1
ATOM 2290 C C . ALA A 1 320 ? 24.775 7.146 -12.238 1.00 16.32 314 ALA A C 1
ATOM 2291 O O . ALA A 1 320 ? 25.038 7.338 -13.433 1.00 18.44 314 ALA A O 1
ATOM 2293 N N . VAL A 1 321 ? 25.578 6.450 -11.437 1.00 15.19 315 VAL A N 1
ATOM 2294 C CA . VAL A 1 321 ? 26.882 5.987 -11.927 1.00 16.38 315 VAL A CA 1
ATOM 2295 C C . VAL A 1 321 ? 26.908 4.513 -11.546 1.00 17.69 315 VAL A C 1
ATOM 2296 O O . VAL A 1 321 ? 26.582 4.192 -10.431 1.00 16.50 315 VAL A O 1
ATOM 2300 N N . GLY A 1 322 ? 27.277 3.633 -12.478 1.00 18.40 316 GLY A N 1
ATOM 2301 C CA . GLY A 1 322 ? 27.171 2.168 -12.234 1.00 19.80 316 GLY A CA 1
ATOM 2302 C C . GLY A 1 322 ? 28.367 1.712 -11.409 1.00 20.85 316 GLY A C 1
ATOM 2303 O O . GLY A 1 322 ? 29.043 2.518 -10.757 1.00 24.66 316 GLY A O 1
ATOM 2304 N N . ASP A 1 323 ? 28.682 0.445 -11.431 1.00 18.89 317 ASP A N 1
ATOM 2305 C CA . ASP A 1 323 ? 29.795 -0.054 -10.609 1.00 17.96 317 ASP A CA 1
ATOM 2306 C C . ASP A 1 323 ? 31.111 0.071 -11.399 1.00 18.49 317 ASP A C 1
ATOM 2307 O O . ASP A 1 323 ? 31.097 -0.081 -12.605 1.00 19.07 317 ASP A O 1
ATOM 2312 N N . GLY A 1 324 ? 32.225 0.278 -10.698 1.00 18.83 318 GLY A N 1
ATOM 2313 C CA . GLY A 1 324 ? 33.573 0.252 -11.301 1.00 19.94 318 GLY A CA 1
ATOM 2314 C C . GLY A 1 324 ? 33.862 1.429 -12.248 1.00 20.40 318 GLY A C 1
ATOM 2315 O O . GLY A 1 324 ? 34.835 1.370 -12.993 1.00 21.99 318 GLY A O 1
ATOM 2316 N N . ALA A 1 325 ? 32.986 2.434 -12.289 1.00 19.30 319 ALA A N 1
ATOM 2317 C CA . ALA A 1 325 ? 33.197 3.629 -13.133 1.00 17.14 319 ALA A CA 1
ATOM 2318 C C . ALA A 1 325 ? 34.155 4.637 -12.469 1.00 17.34 319 ALA A C 1
ATOM 2319 O O . ALA A 1 325 ? 34.306 4.642 -11.226 1.00 16.90 319 ALA A O 1
ATOM 2321 N N . SER A 1 326 ? 34.781 5.480 -13.297 1.00 16.03 320 SER A N 1
ATOM 2322 C CA . SER A 1 326 ? 35.715 6.566 -12.851 1.00 16.38 320 SER A CA 1
ATOM 2323 C C . SER A 1 326 ? 35.043 7.891 -13.325 1.00 15.11 320 SER A C 1
ATOM 2324 O O . SER A 1 326 ? 34.651 8.003 -14.480 1.00 14.93 320 SER A O 1
ATOM 2327 N N . VAL A 1 327 ? 34.863 8.855 -12.422 1.00 13.26 321 VAL A N 1
ATOM 2328 C CA . VAL A 1 327 ? 34.191 10.101 -12.791 1.00 13.07 321 VAL A CA 1
ATOM 2329 C C . VAL A 1 327 ? 35.039 11.188 -12.077 1.00 12.46 321 VAL A C 1
ATOM 2330 O O . VAL A 1 327 ? 34.846 11.491 -10.866 1.00 13.87 321 VAL A O 1
ATOM 2334 N N . VAL A 1 328 ? 35.960 11.742 -12.845 1.00 13.06 322 VAL A N 1
ATOM 2335 C CA . VAL A 1 328 ? 37.032 12.523 -12.271 1.00 11.66 322 VAL A CA 1
ATOM 2336 C C . VAL A 1 328 ? 36.934 13.953 -12.832 1.00 12.10 322 VAL A C 1
ATOM 2337 O O . VAL A 1 328 ? 36.705 14.112 -14.039 1.00 11.69 322 VAL A O 1
ATOM 2341 N N . ARG A 1 329 ? 37.093 14.969 -11.964 1.00 13.42 323 ARG A N 1
ATOM 2342 C CA . ARG A 1 329 ? 37.020 16.415 -12.432 1.00 13.25 323 ARG A CA 1
ATOM 2343 C C . ARG A 1 329 ? 35.880 16.621 -13.416 1.00 14.99 323 ARG A C 1
ATOM 2344 O O . ARG A 1 329 ? 36.059 17.128 -14.517 1.00 13.54 323 ARG A O 1
ATOM 2352 N N . THR A 1 330 ? 34.677 16.199 -13.015 1.00 14.73 324 THR A N 1
ATOM 2353 C CA . THR A 1 330 ? 33.540 16.200 -13.945 1.00 14.09 324 THR A CA 1
ATOM 2354 C C . THR A 1 330 ? 32.471 17.091 -13.305 1.00 13.06 324 THR A C 1
ATOM 2355 O O . THR A 1 330 ? 32.300 17.078 -12.086 1.00 13.75 324 THR A O 1
ATOM 2359 N N . HIS A 1 331 ? 31.759 17.850 -14.134 1.00 12.47 325 HIS A N 1
ATOM 2360 C CA . HIS A 1 331 ? 30.658 18.657 -13.648 1.00 12.70 325 HIS A CA 1
ATOM 2361 C C . HIS A 1 331 ? 29.412 18.093 -14.374 1.00 13.74 325 HIS A C 1
ATOM 2362 O O . HIS A 1 331 ? 29.380 18.127 -15.614 1.00 14.57 325 HIS A O 1
ATOM 2369 N N . GLY A 1 332 ? 28.411 17.601 -13.661 1.00 13.08 326 GLY A N 1
ATOM 2370 C CA . GLY A 1 332 ? 27.419 16.781 -14.428 1.00 12.83 326 GLY A CA 1
ATOM 2371 C C . GLY A 1 332 ? 26.048 16.841 -13.751 1.00 13.39 326 GLY A C 1
ATOM 2372 O O . GLY A 1 332 ? 25.968 16.967 -12.519 1.00 15.50 326 GLY A O 1
ATOM 2373 N N . SER A 1 333 ? 24.975 16.782 -14.526 1.00 13.20 327 SER A N 1
ATOM 2374 C CA . SER A 1 333 ? 23.679 16.684 -13.923 1.00 13.63 327 SER A CA 1
ATOM 2375 C C . SER A 1 333 ? 22.754 15.850 -14.796 1.00 14.61 327 SER A C 1
ATOM 2376 O O . SER A 1 333 ? 22.906 15.792 -16.016 1.00 14.88 327 SER A O 1
ATOM 2379 N N . SER A 1 334 ? 21.767 15.276 -14.122 1.00 14.90 328 SER A N 1
ATOM 2380 C CA . SER A 1 334 ? 20.630 14.496 -14.709 1.00 17.02 328 SER A CA 1
ATOM 2381 C C . SER A 1 334 ? 21.092 13.601 -15.878 1.00 16.85 328 SER A C 1
ATOM 2382 O O . SER A 1 334 ? 20.607 13.757 -17.019 1.00 16.96 328 SER A O 1
ATOM 2385 N N . SER A 1 335 ? 22.046 12.697 -15.566 1.00 16.57 329 SER A N 1
ATOM 2386 C CA . SER A 1 335 ? 22.764 11.909 -16.548 1.00 18.25 329 SER A CA 1
ATOM 2387 C C . SER A 1 335 ? 23.001 10.526 -15.973 1.00 17.02 329 SER A C 1
ATOM 2388 O O . SER A 1 335 ? 22.895 10.326 -14.740 1.00 17.98 329 SER A O 1
ATOM 2391 N N . SER A 1 336 ? 23.269 9.544 -16.829 1.00 16.01 330 SER A N 1
ATOM 2392 C CA . SER A 1 336 ? 23.671 8.251 -16.316 1.00 16.24 330 SER A CA 1
ATOM 2393 C C . SER A 1 336 ? 25.007 7.826 -16.938 1.00 16.12 330 SER A C 1
ATOM 2394 O O . SER A 1 336 ? 25.260 8.123 -18.098 1.00 17.04 330 SER A O 1
ATOM 2397 N N . ILE A 1 337 ? 25.833 7.161 -16.138 1.00 15.47 331 ILE A N 1
ATOM 2398 C CA . ILE A 1 337 ? 27.177 6.717 -16.501 1.00 15.59 331 ILE A CA 1
ATOM 2399 C C . ILE A 1 337 ? 27.203 5.211 -16.171 1.00 15.77 331 ILE A C 1
ATOM 2400 O O . ILE A 1 337 ? 27.076 4.790 -15.011 1.00 16.29 331 ILE A O 1
ATOM 2405 N N . GLY A 1 338 ? 27.412 4.404 -17.215 1.00 16.80 332 GLY A N 1
ATOM 2406 C CA . GLY A 1 338 ? 27.346 2.966 -17.112 1.00 16.34 332 GLY A CA 1
ATOM 2407 C C . GLY A 1 338 ? 28.479 2.321 -16.348 1.00 16.78 332 GLY A C 1
ATOM 2408 O O . GLY A 1 338 ? 29.528 2.960 -16.011 1.00 16.60 332 GLY A O 1
ATOM 2409 N N . ASP A 1 339 ? 28.290 1.034 -16.006 1.00 15.54 333 ASP A N 1
ATOM 2410 C CA . ASP A 1 339 ? 29.343 0.268 -15.314 1.00 17.49 333 ASP A CA 1
ATOM 2411 C C . ASP A 1 339 ? 30.690 0.324 -16.039 1.00 17.32 333 ASP A C 1
ATOM 2412 O O . ASP A 1 339 ? 30.711 0.208 -17.273 1.00 19.81 333 ASP A O 1
ATOM 2417 N N . GLY A 1 340 ? 31.793 0.551 -15.315 1.00 14.32 334 GLY A N 1
ATOM 2418 C CA . GLY A 1 340 ? 33.122 0.505 -15.922 1.00 17.06 334 GLY A CA 1
ATOM 2419 C C . GLY A 1 340 ? 33.445 1.684 -16.883 1.00 15.87 334 GLY A C 1
ATOM 2420 O O . GLY A 1 340 ? 34.517 1.714 -17.479 1.00 16.18 334 GLY A O 1
ATOM 2421 N N . ALA A 1 341 ? 32.554 2.648 -16.966 1.00 14.66 335 ALA A N 1
ATOM 2422 C CA . ALA A 1 341 ? 32.789 3.753 -17.899 1.00 14.80 335 ALA A CA 1
ATOM 2423 C C . ALA A 1 341 ? 33.812 4.698 -17.263 1.00 15.74 335 ALA A C 1
ATOM 2424 O O . ALA A 1 341 ? 34.057 4.631 -16.049 1.00 14.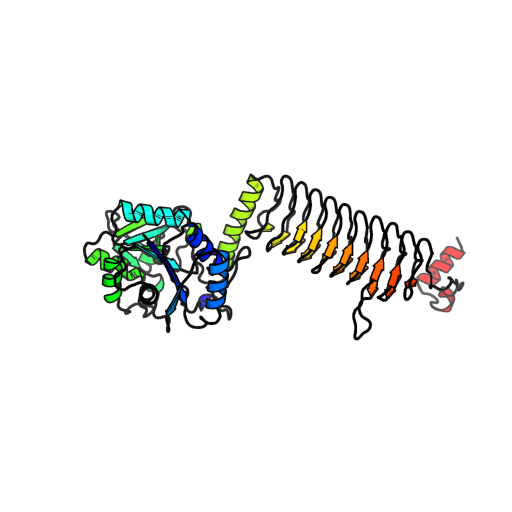65 335 ALA A O 1
ATOM 2426 N N . ALA A 1 342 ? 34.444 5.556 -18.084 1.00 15.32 336 ALA A N 1
ATOM 2427 C CA . ALA A 1 342 ? 35.499 6.464 -17.601 1.00 15.32 336 ALA A CA 1
ATOM 2428 C C . ALA A 1 342 ? 35.083 7.880 -18.068 1.00 15.31 336 ALA A C 1
ATOM 2429 O O . ALA A 1 342 ? 34.904 8.091 -19.248 1.00 14.47 336 ALA A O 1
ATOM 2431 N N . VAL A 1 343 ? 34.921 8.808 -17.128 1.00 12.96 337 VAL A N 1
ATOM 2432 C CA . VAL A 1 343 ? 34.490 10.160 -17.460 1.00 13.04 337 VAL A CA 1
ATOM 2433 C C . VAL A 1 343 ? 35.562 11.101 -16.818 1.00 13.63 337 VAL A C 1
ATOM 2434 O O . VAL A 1 343 ? 35.938 10.908 -15.643 1.00 13.22 337 VAL A O 1
ATOM 2438 N N . GLY A 1 344 ? 36.032 12.101 -17.585 1.00 13.59 338 GLY A N 1
ATOM 2439 C CA . GLY A 1 344 ? 36.973 13.088 -17.068 1.00 11.70 338 GLY A CA 1
ATOM 2440 C C . GLY A 1 344 ? 38.418 12.810 -17.478 1.00 14.60 338 GLY A C 1
ATOM 2441 O O . GLY A 1 344 ? 38.675 11.857 -18.219 1.00 15.62 338 GLY A O 1
ATOM 2442 N N . PRO A 1 345 ? 39.381 13.668 -17.053 1.00 13.48 339 PRO A N 1
ATOM 2443 C CA . PRO A 1 345 ? 39.162 14.844 -16.257 1.00 13.11 339 PRO A CA 1
ATOM 2444 C C . PRO A 1 345 ? 38.637 16.010 -17.153 1.00 13.46 339 PRO A C 1
ATOM 2445 O O . PRO A 1 345 ? 38.850 16.006 -18.354 1.00 12.50 339 PRO A O 1
ATOM 2449 N N . PHE A 1 346 ? 37.914 16.962 -16.573 1.00 12.86 340 PHE A N 1
ATOM 2450 C CA . PHE A 1 346 ? 37.439 18.166 -17.320 1.00 13.23 340 PHE A CA 1
ATOM 2451 C C . PHE A 1 346 ? 36.364 17.786 -18.342 1.00 13.94 340 PHE A C 1
ATOM 2452 O O . PHE A 1 346 ? 36.489 18.042 -19.565 1.00 14.61 340 PHE A O 1
ATOM 2460 N N . THR A 1 347 ? 35.267 17.267 -17.803 1.00 13.58 341 THR A N 1
ATOM 2461 C CA . THR A 1 347 ? 34.194 16.808 -18.658 1.00 12.57 341 THR A CA 1
ATOM 2462 C C . THR A 1 347 ? 32.871 17.403 -18.114 1.00 13.13 341 THR A C 1
ATOM 2463 O O . THR A 1 347 ? 32.697 17.453 -16.910 1.00 13.83 341 THR A O 1
ATOM 2467 N N . TYR A 1 348 ? 32.001 17.866 -19.013 1.00 11.79 342 TYR A N 1
ATOM 2468 C CA . TYR A 1 348 ? 30.721 18.511 -18.636 1.00 12.45 342 TYR A CA 1
ATOM 2469 C C . TYR A 1 348 ? 29.579 17.673 -19.146 1.00 12.85 342 TYR A C 1
ATOM 2470 O O . TYR A 1 348 ? 29.486 17.501 -20.391 1.00 14.05 342 TYR A O 1
ATOM 2479 N N . LEU A 1 349 ? 28.705 17.148 -18.243 1.00 11.37 343 LEU A N 1
ATOM 2480 C CA . LEU A 1 349 ? 27.540 16.344 -18.676 1.00 13.61 343 LEU A CA 1
ATOM 2481 C C . LEU A 1 349 ? 26.275 17.177 -18.406 1.00 13.36 343 LEU A C 1
ATOM 2482 O O . LEU A 1 349 ? 26.064 17.619 -17.288 1.00 13.67 343 LEU A O 1
ATOM 2487 N N . ARG A 1 350 ? 25.550 17.506 -19.453 1.00 14.04 344 ARG A N 1
ATOM 2488 C CA . ARG A 1 350 ? 24.267 18.236 -19.280 1.00 14.30 344 ARG A CA 1
ATOM 2489 C C . ARG A 1 350 ? 23.150 17.243 -19.317 1.00 15.23 344 ARG A C 1
ATOM 2490 O O . ARG A 1 350 ? 23.359 16.097 -19.721 1.00 15.62 344 ARG A O 1
ATOM 2498 N N . PRO A 1 351 ? 21.939 17.685 -18.922 1.00 15.26 345 PRO A N 1
ATOM 2499 C CA . PRO A 1 351 ? 20.906 16.733 -18.677 1.00 16.38 345 PRO A CA 1
ATOM 2500 C C . PRO A 1 351 ? 20.634 15.860 -19.928 1.00 17.53 345 PRO A C 1
ATOM 2501 O O . PRO A 1 351 ? 20.747 16.335 -21.079 1.00 18.02 345 PRO A O 1
ATOM 2505 N N . GLY A 1 352 ? 20.195 14.652 -19.665 1.00 17.75 346 GLY A N 1
ATOM 2506 C CA . GLY A 1 352 ? 19.851 13.695 -20.714 1.00 19.69 346 GLY A CA 1
ATOM 2507 C C . GLY A 1 352 ? 21.043 12.987 -21.306 1.00 19.57 346 GLY A C 1
ATOM 2508 O O . GLY A 1 352 ? 20.924 12.315 -22.341 1.00 19.94 346 GLY A O 1
ATOM 2509 N N . THR A 1 353 ? 22.214 13.109 -20.684 1.00 19.00 347 THR A N 1
ATOM 2510 C CA . THR A 1 353 ? 23.367 12.341 -21.169 1.00 18.66 347 THR A CA 1
ATOM 2511 C C . THR A 1 353 ? 23.255 10.903 -20.629 1.00 18.27 347 THR A C 1
ATOM 2512 O O . THR A 1 353 ? 23.017 10.727 -19.436 1.00 17.76 347 THR A O 1
ATOM 2516 N N . ALA A 1 354 ? 23.387 9.891 -21.502 1.00 16.42 348 ALA A N 1
ATOM 2517 C CA . ALA A 1 354 ? 23.437 8.488 -21.042 1.00 16.54 348 ALA A CA 1
ATOM 2518 C C . ALA A 1 354 ? 24.636 7.820 -21.684 1.00 17.33 348 ALA A C 1
ATOM 2519 O O . ALA A 1 354 ? 24.668 7.650 -22.913 1.00 20.22 348 ALA A O 1
ATOM 2521 N N . LEU A 1 355 ? 25.634 7.487 -20.890 1.00 16.11 349 LEU A N 1
ATOM 2522 C CA . LEU A 1 355 ? 26.847 6.875 -21.412 1.00 16.33 349 LEU A CA 1
ATOM 2523 C C . LEU A 1 355 ? 26.761 5.422 -21.051 1.00 17.56 349 LEU A C 1
ATOM 2524 O O . LEU A 1 355 ? 26.622 5.075 -19.860 1.00 16.79 349 LEU A O 1
ATOM 2529 N N . GLY A 1 356 ? 26.945 4.544 -22.037 1.00 17.29 350 GLY A N 1
ATOM 2530 C CA . GLY A 1 356 ? 26.908 3.084 -21.739 1.00 17.27 350 GLY A CA 1
ATOM 2531 C C . GLY A 1 356 ? 28.067 2.526 -20.974 1.00 18.74 350 GLY A C 1
ATOM 2532 O O . GLY A 1 356 ? 29.069 3.199 -20.746 1.00 17.31 350 GLY A O 1
ATOM 2533 N N . ALA A 1 357 ? 27.938 1.269 -20.534 1.00 17.25 351 ALA A N 1
ATOM 2534 C CA . ALA A 1 357 ? 29.006 0.583 -19.873 1.00 15.99 351 ALA A CA 1
ATOM 2535 C C . ALA A 1 357 ? 30.286 0.622 -20.711 1.00 15.88 351 ALA A C 1
ATOM 2536 O O . ALA A 1 357 ? 30.200 0.569 -21.954 1.00 17.34 351 ALA A O 1
ATOM 2538 N N . ASP A 1 358 ? 31.421 0.747 -20.025 1.00 15.86 352 ASP A N 1
ATOM 2539 C CA . ASP A 1 358 ? 32.758 0.773 -20.607 1.00 17.88 352 ASP A CA 1
ATOM 2540 C C . ASP A 1 358 ? 32.872 1.896 -21.653 1.00 17.29 352 ASP A C 1
ATOM 2541 O O . ASP A 1 358 ? 33.785 1.871 -22.431 1.00 17.42 352 ASP A O 1
ATOM 2546 N N . GLY A 1 359 ? 31.964 2.879 -21.642 1.00 15.63 353 GLY A N 1
ATOM 2547 C CA . GLY A 1 359 ? 32.106 4.100 -22.453 1.00 15.41 353 GLY A CA 1
ATOM 2548 C C . GLY A 1 359 ? 33.169 5.040 -21.881 1.00 16.09 353 GLY A C 1
ATOM 2549 O O . GLY A 1 359 ? 33.651 4.874 -20.731 1.00 17.47 353 GLY A O 1
ATOM 2550 N N . LYS A 1 360 ? 33.608 5.999 -22.727 1.00 16.20 354 LYS A N 1
ATOM 2551 C CA . LYS A 1 360 ? 34.547 6.960 -22.227 1.00 16.19 354 LYS A CA 1
ATOM 2552 C C . LYS A 1 360 ? 34.146 8.318 -22.749 1.00 16.03 354 LYS A C 1
ATOM 2553 O O . LYS A 1 360 ? 33.903 8.477 -23.961 1.00 17.16 354 LYS A O 1
ATOM 2559 N N . LEU A 1 361 ? 34.155 9.312 -21.861 1.00 15.52 355 LEU A N 1
ATOM 2560 C CA . LEU A 1 361 ? 34.017 10.725 -22.274 1.00 15.67 355 LEU A CA 1
ATOM 2561 C C . LEU A 1 361 ? 35.221 11.445 -21.650 1.00 15.83 355 LEU A C 1
ATOM 2562 O O . LEU A 1 361 ? 35.307 11.496 -20.414 1.00 15.77 355 LEU A O 1
ATOM 2567 N N . GLY A 1 362 ? 36.157 11.924 -22.474 1.00 14.45 356 GLY A N 1
ATOM 2568 C CA . GLY A 1 362 ? 37.436 12.407 -21.955 1.00 14.41 356 GLY A CA 1
ATOM 2569 C C . GLY A 1 362 ? 37.484 13.901 -21.756 1.00 13.99 356 GLY A C 1
ATOM 2570 O O . GLY A 1 362 ? 36.465 14.569 -21.498 1.00 14.21 356 GLY A O 1
ATOM 2571 N N . ALA A 1 363 ? 38.719 14.413 -21.776 1.00 13.57 357 ALA A N 1
ATOM 2572 C CA . ALA A 1 363 ? 38.959 15.771 -21.399 1.00 12.44 357 ALA A CA 1
ATOM 2573 C C . ALA A 1 363 ? 38.444 16.722 -22.420 1.00 12.60 357 ALA A C 1
ATOM 2574 O O . ALA A 1 363 ? 38.723 16.555 -23.625 1.00 12.47 357 ALA A O 1
ATOM 2576 N N . PHE A 1 364 ? 37.762 17.790 -21.930 1.00 10.56 358 PHE A N 1
ATOM 2577 C CA . PHE A 1 364 ? 37.306 18.918 -22.723 1.00 11.46 358 PHE A CA 1
ATOM 2578 C C . PHE A 1 364 ? 36.186 18.397 -23.643 1.00 11.07 358 PHE A C 1
ATOM 2579 O O . PHE A 1 364 ? 36.040 18.773 -24.789 1.00 12.92 358 PHE A O 1
ATOM 2587 N N . VAL A 1 365 ? 35.391 17.499 -23.061 1.00 12.23 359 VAL A N 1
ATOM 2588 C CA . VAL A 1 365 ? 34.232 16.973 -23.790 1.00 10.19 359 VAL A CA 1
ATOM 2589 C C . VAL A 1 365 ? 32.985 17.457 -23.029 1.00 11.80 359 VAL A C 1
ATOM 2590 O O . VAL A 1 365 ? 32.948 17.445 -21.800 1.00 11.67 359 VAL A O 1
ATOM 2594 N N . GLU A 1 366 ? 31.977 17.871 -23.794 1.00 13.27 360 GLU A N 1
ATOM 2595 C CA . GLU A 1 366 ? 30.682 18.256 -23.240 1.00 13.64 360 GLU A CA 1
ATOM 2596 C C . GLU A 1 366 ? 29.660 17.391 -23.980 1.00 13.91 360 GLU A C 1
ATOM 2597 O O . GLU A 1 366 ? 29.683 17.345 -25.234 1.00 15.25 360 GLU A O 1
ATOM 2603 N N . VAL A 1 367 ? 28.720 16.800 -23.241 1.00 13.26 361 VAL A N 1
ATOM 2604 C CA . VAL A 1 367 ? 27.579 16.028 -23.875 1.00 13.51 361 VAL A CA 1
ATOM 2605 C C . VAL A 1 367 ? 26.263 16.579 -23.292 1.00 14.08 361 VAL A C 1
ATOM 2606 O O . VAL A 1 367 ? 26.198 16.925 -22.107 1.00 14.66 361 VAL A O 1
ATOM 2610 N N . LYS A 1 368 ? 25.246 16.669 -24.148 1.00 14.02 362 LYS A N 1
ATOM 2611 C CA . LYS A 1 368 ? 23.932 17.160 -23.780 1.00 13.12 362 LYS A CA 1
ATOM 2612 C C . LYS A 1 368 ? 22.923 16.287 -24.505 1.00 15.62 362 LYS A C 1
ATOM 2613 O O . LYS A 1 368 ? 23.031 16.131 -25.744 1.00 16.46 362 LYS A O 1
ATOM 2619 N N . ASN A 1 369 ? 21.991 15.707 -23.737 1.00 14.84 363 ASN A N 1
ATOM 2620 C CA . ASN A 1 369 ? 20.804 15.104 -24.391 1.00 18.60 363 ASN A CA 1
ATOM 2621 C C . ASN A 1 369 ? 21.184 14.087 -25.517 1.00 17.77 363 ASN A C 1
ATOM 2622 O O . ASN A 1 369 ? 20.551 14.068 -26.585 1.00 19.40 363 ASN A O 1
ATOM 2627 N N . SER A 1 370 ? 22.165 13.217 -25.210 1.00 18.00 364 SER A N 1
ATOM 2628 C CA . SER A 1 370 ? 22.708 12.277 -26.142 1.00 16.98 364 SER A CA 1
ATOM 2629 C C . SER A 1 370 ? 22.842 10.916 -25.499 1.00 19.08 364 SER A C 1
ATOM 2630 O O . SER A 1 370 ? 23.188 10.779 -24.291 1.00 18.29 364 SER A O 1
ATOM 2633 N N . THR A 1 371 ? 22.586 9.875 -26.301 1.00 18.07 365 THR A N 1
ATOM 2634 C CA . THR A 1 371 ? 22.818 8.555 -25.788 1.00 20.10 365 THR A CA 1
ATOM 2635 C C . THR A 1 371 ? 24.084 8.019 -26.474 1.00 21.08 365 THR A C 1
ATOM 2636 O O . THR A 1 371 ? 24.226 8.156 -27.690 1.00 21.92 365 THR A O 1
ATOM 2640 N N . ILE A 1 372 ? 24.942 7.344 -25.709 1.00 18.93 366 ILE A N 1
ATOM 2641 C CA . ILE A 1 372 ? 26.232 6.896 -26.200 1.00 19.68 366 ILE A CA 1
ATOM 2642 C C . ILE A 1 372 ? 26.380 5.444 -25.785 1.00 20.54 366 ILE A C 1
ATOM 2643 O O . ILE A 1 372 ? 26.273 5.117 -24.621 1.00 20.98 366 ILE A O 1
ATOM 2648 N N . GLY A 1 373 ? 26.565 4.545 -26.768 1.00 19.51 367 GLY A N 1
ATOM 2649 C CA . GLY A 1 373 ? 26.374 3.136 -26.496 1.00 19.10 367 GLY A CA 1
ATOM 2650 C C . GLY A 1 373 ? 27.563 2.501 -25.841 1.00 18.30 367 GLY A C 1
ATOM 2651 O O . GLY A 1 373 ? 28.667 3.105 -25.724 1.00 19.22 367 GLY A O 1
ATOM 2652 N N . THR A 1 374 ? 27.352 1.276 -25.364 1.00 17.97 368 THR A N 1
ATOM 2653 C CA . THR A 1 374 ? 28.402 0.467 -24.745 1.00 17.41 368 THR A CA 1
ATOM 2654 C C . THR A 1 374 ? 29.738 0.581 -25.454 1.00 17.82 368 THR A C 1
ATOM 2655 O O . THR A 1 374 ? 29.820 0.403 -26.644 1.00 18.24 368 THR A O 1
ATOM 2659 N N . GLY A 1 375 ? 30.802 0.812 -24.689 1.00 17.41 369 GLY A N 1
ATOM 2660 C CA . GLY A 1 375 ? 32.178 0.746 -25.230 1.00 17.59 369 GLY A CA 1
ATOM 2661 C C . GLY A 1 375 ? 32.570 1.876 -26.179 1.00 16.76 369 GLY A C 1
ATOM 2662 O O . GLY A 1 375 ? 33.665 1.825 -26.717 1.00 18.08 369 GLY A O 1
ATOM 2663 N N . THR A 1 376 ? 31.718 2.852 -26.414 1.00 15.87 370 THR A N 1
ATOM 2664 C CA . THR A 1 376 ? 32.020 3.973 -27.326 1.00 16.89 370 THR A CA 1
ATOM 2665 C C . THR A 1 376 ? 32.836 5.037 -26.615 1.00 16.81 370 THR A C 1
ATOM 2666 O O . THR A 1 376 ? 32.614 5.303 -25.430 1.00 17.29 370 THR A O 1
ATOM 2670 N N . LYS A 1 377 ? 33.800 5.639 -27.326 1.00 15.56 371 LYS A N 1
ATOM 2671 C CA . LYS A 1 377 ? 34.736 6.597 -26.706 1.00 15.69 371 LYS A CA 1
ATOM 2672 C C . LYS A 1 377 ? 34.622 7.932 -27.440 1.00 16.22 371 LYS A C 1
ATOM 2673 O O . LYS A 1 377 ? 34.628 8.011 -28.698 1.00 16.32 371 LYS A O 1
ATOM 2679 N N . VAL A 1 378 ? 34.517 8.991 -26.654 1.00 16.25 372 VAL A N 1
ATOM 2680 C CA . VAL A 1 378 ? 34.590 10.348 -27.197 1.00 14.34 372 VAL A CA 1
ATOM 2681 C C . VAL A 1 378 ? 35.730 10.950 -26.354 1.00 16.71 372 VAL A C 1
ATOM 2682 O O . VAL A 1 378 ? 35.485 11.528 -25.309 1.00 15.66 372 VAL A O 1
ATOM 2686 N N . PRO A 1 379 ? 36.983 10.796 -26.796 1.00 17.41 373 PRO A N 1
ATOM 2687 C CA . PRO A 1 379 ? 38.064 11.077 -25.855 1.00 17.72 373 PRO A CA 1
ATOM 2688 C C . PRO A 1 379 ? 38.539 12.535 -25.705 1.00 16.54 373 PRO A C 1
ATOM 2689 O O . PRO A 1 379 ? 39.172 12.866 -24.679 1.00 16.71 373 PRO A O 1
ATOM 2693 N N . HIS A 1 380 ? 38.281 13.407 -26.693 1.00 16.29 374 HIS A N 1
ATOM 2694 C CA . HIS A 1 380 ? 38.942 14.711 -26.664 1.00 15.22 374 HIS A CA 1
ATOM 2695 C C . HIS A 1 380 ? 38.164 15.846 -27.290 1.00 14.67 374 HIS A C 1
ATOM 2696 O O . HIS A 1 380 ? 37.785 15.753 -28.466 1.00 16.46 374 HIS A O 1
ATOM 2703 N N . LEU A 1 381 ? 38.036 16.955 -26.560 1.00 13.66 375 LEU A N 1
ATOM 2704 C CA . LEU A 1 381 ? 37.796 18.311 -27.193 1.00 13.53 375 LEU A CA 1
ATOM 2705 C C . LEU A 1 381 ? 36.567 18.280 -28.122 1.00 14.18 375 LEU A C 1
ATOM 2706 O O . LEU A 1 381 ? 36.590 18.795 -29.231 1.00 14.17 375 LEU A O 1
ATOM 2711 N N . THR A 1 382 ? 35.488 17.699 -27.656 1.00 15.38 376 THR A N 1
ATOM 2712 C CA . THR A 1 382 ? 34.371 17.547 -28.569 1.00 14.78 376 THR A CA 1
ATOM 2713 C C . THR A 1 382 ? 33.043 17.884 -27.863 1.00 14.94 376 THR A C 1
ATOM 2714 O O . THR A 1 382 ? 32.849 17.651 -26.642 1.00 14.45 376 THR A O 1
ATOM 2718 N N . TYR A 1 383 ? 32.119 18.353 -28.663 1.00 13.49 377 TYR A N 1
ATOM 2719 C CA . TYR A 1 383 ? 30.744 18.569 -28.152 1.00 14.24 377 TYR A CA 1
ATOM 2720 C C . TYR A 1 383 ? 29.750 17.607 -28.828 1.00 14.45 377 TYR A C 1
ATOM 2721 O O . TYR A 1 383 ? 29.682 17.552 -30.100 1.00 15.72 377 TYR A O 1
ATOM 2730 N N . VAL A 1 384 ? 28.991 16.865 -28.009 1.00 14.06 378 VAL A N 1
ATOM 2731 C CA . VAL A 1 384 ? 28.012 15.912 -28.520 1.00 14.95 378 VAL A CA 1
ATOM 2732 C C . VAL A 1 384 ? 26.650 16.401 -28.020 1.00 14.65 378 VAL A C 1
ATOM 2733 O O . VAL A 1 384 ? 26.358 16.300 -26.826 1.00 16.90 378 VAL A O 1
ATOM 2737 N N . GLY A 1 385 ? 25.825 16.893 -28.930 1.00 15.49 379 GLY A N 1
ATOM 2738 C CA . GLY A 1 385 ? 24.493 17.478 -28.541 1.00 17.54 379 GLY A CA 1
ATOM 2739 C C . GLY A 1 385 ? 23.392 16.787 -29.364 1.00 17.85 379 GLY A C 1
ATOM 2740 O O . GLY A 1 385 ? 23.546 16.648 -30.600 1.00 20.03 379 GLY A O 1
ATOM 2741 N N . ASP A 1 386 ? 22.313 16.362 -28.683 1.00 18.30 380 ASP A N 1
ATOM 2742 C CA . ASP A 1 386 ? 21.087 15.810 -29.305 1.00 19.46 380 ASP A CA 1
ATOM 2743 C C . ASP A 1 386 ? 21.369 14.647 -30.283 1.00 20.74 380 ASP A C 1
ATOM 2744 O O . ASP A 1 386 ? 20.802 14.608 -31.407 1.00 21.74 380 ASP A O 1
ATOM 2749 N N . ALA A 1 387 ? 22.247 13.725 -29.888 1.00 19.58 381 ALA A N 1
ATOM 2750 C CA . ALA A 1 387 ? 22.734 12.738 -30.874 1.00 19.08 381 ALA A CA 1
ATOM 2751 C C . ALA A 1 387 ? 22.631 11.378 -30.218 1.00 19.32 381 ALA A C 1
ATOM 2752 O O . ALA A 1 387 ? 22.727 11.280 -28.994 1.00 18.33 381 ALA A O 1
ATOM 2754 N N . ASP A 1 388 ? 22.428 10.326 -31.010 1.00 18.52 382 ASP A N 1
ATOM 2755 C CA . ASP A 1 388 ? 22.496 8.968 -30.533 1.00 17.95 382 ASP A CA 1
ATOM 2756 C C . ASP A 1 388 ? 23.654 8.234 -31.219 1.00 18.93 382 ASP A C 1
ATOM 2757 O O . ASP A 1 388 ? 23.742 8.264 -32.472 1.00 20.00 382 ASP A O 1
ATOM 2762 N N . ILE A 1 389 ? 24.547 7.642 -30.427 1.00 18.06 383 ILE A N 1
ATOM 2763 C CA . ILE A 1 389 ? 25.722 6.986 -30.979 1.00 18.02 383 ILE A CA 1
ATOM 2764 C C . ILE A 1 389 ? 25.689 5.534 -30.521 1.00 19.19 383 ILE A C 1
ATOM 2765 O O . ILE A 1 389 ? 25.354 5.261 -29.371 1.00 18.62 383 ILE A O 1
ATOM 2770 N N . GLY A 1 390 ? 26.064 4.599 -31.413 1.00 21.09 384 GLY A N 1
ATOM 2771 C CA . GLY A 1 390 ? 25.929 3.143 -31.128 1.00 20.74 384 GLY A CA 1
ATOM 2772 C C . GLY A 1 390 ? 27.087 2.650 -30.310 1.00 20.39 384 GLY A C 1
ATOM 2773 O O . GLY A 1 390 ? 27.744 3.426 -29.561 1.00 19.74 384 GLY A O 1
ATOM 2774 N N . GLU A 1 391 ? 27.379 1.354 -30.425 1.00 19.29 385 GLU A N 1
ATOM 2775 C CA . GLU A 1 391 ? 28.319 0.673 -29.528 1.00 19.38 385 GLU A CA 1
ATOM 2776 C C . GLU A 1 391 ? 29.659 0.607 -30.145 1.00 17.67 385 GLU A C 1
ATOM 2777 O O . GLU A 1 391 ? 29.740 0.523 -31.345 1.00 21.18 385 GLU A O 1
ATOM 2783 N N . TYR A 1 392 ? 30.702 0.554 -29.340 1.00 18.85 386 TYR A N 1
ATOM 2784 C CA . TYR A 1 392 ? 32.107 0.360 -29.787 1.00 19.15 386 TYR A CA 1
ATOM 2785 C C . TYR A 1 392 ? 32.559 1.294 -30.898 1.00 18.08 386 TYR A C 1
ATOM 2786 O O . TYR A 1 392 ? 33.338 0.892 -31.767 1.00 18.24 386 TYR A O 1
ATOM 2795 N N . SER A 1 393 ? 32.035 2.514 -30.889 1.00 16.90 387 SER A N 1
ATOM 2796 C CA . SER A 1 393 ? 32.430 3.515 -31.862 1.00 17.23 387 SER A CA 1
ATOM 2797 C C . SER A 1 393 ? 33.482 4.443 -31.263 1.00 18.16 387 SER A C 1
ATOM 2798 O O . SER A 1 393 ? 33.688 4.445 -30.014 1.00 17.90 387 SER A O 1
ATOM 2801 N N . ASN A 1 394 ? 34.160 5.197 -32.125 1.00 17.20 388 ASN A N 1
ATOM 2802 C CA . ASN A 1 394 ? 35.205 6.112 -31.644 1.00 18.58 388 ASN A CA 1
ATOM 2803 C C . ASN A 1 394 ? 34.981 7.448 -32.341 1.00 18.41 388 ASN A C 1
ATOM 2804 O O . ASN A 1 394 ? 34.952 7.519 -33.592 1.00 18.95 388 ASN A O 1
ATOM 2809 N N . ILE A 1 395 ? 34.758 8.494 -31.552 1.00 16.22 389 ILE A N 1
ATOM 2810 C CA . ILE A 1 395 ? 34.620 9.818 -32.131 1.00 15.68 389 ILE A CA 1
ATOM 2811 C C . ILE A 1 395 ? 35.959 10.583 -32.037 1.00 15.43 389 ILE A C 1
ATOM 2812 O O . ILE A 1 395 ? 36.482 10.783 -30.926 1.00 15.25 389 ILE A O 1
ATOM 2817 N N . GLY A 1 396 ? 36.502 11.005 -33.196 1.00 16.30 390 GLY A N 1
ATOM 2818 C CA . GLY A 1 396 ? 37.860 11.580 -33.240 1.00 16.46 390 GLY A CA 1
ATOM 2819 C C . GLY A 1 396 ? 37.891 12.918 -32.526 1.00 16.64 390 GLY A C 1
ATOM 2820 O O . GLY A 1 396 ? 36.840 13.604 -32.364 1.00 15.87 390 GLY A O 1
ATOM 2821 N N . ALA A 1 397 ? 39.090 13.309 -32.124 1.00 15.45 391 ALA A N 1
ATOM 2822 C CA . ALA A 1 397 ? 39.260 14.494 -31.302 1.00 15.73 391 ALA A CA 1
ATOM 2823 C C . ALA A 1 397 ? 38.720 15.789 -31.992 1.00 15.96 391 ALA A C 1
ATOM 2824 O O . ALA A 1 397 ? 38.777 15.917 -33.225 1.00 16.33 391 ALA A O 1
ATOM 2826 N N . SER A 1 398 ? 38.288 16.775 -31.209 1.00 14.67 392 SER A N 1
ATOM 2827 C CA . SER A 1 398 ? 37.969 18.098 -31.774 1.00 15.85 392 SER A CA 1
ATOM 2828 C C . SER A 1 398 ? 36.813 18.092 -32.772 1.00 16.98 392 SER A C 1
ATOM 2829 O O . SER A 1 398 ? 36.843 18.722 -33.813 1.00 16.90 392 SER A O 1
ATOM 2832 N N . SER A 1 399 ? 35.748 17.363 -32.424 1.00 16.34 393 SER A N 1
ATOM 2833 C CA . SER A 1 399 ? 34.620 17.204 -33.341 1.00 15.07 393 SER A CA 1
ATOM 2834 C C . SER A 1 399 ? 33.392 17.921 -32.732 1.00 15.40 393 SER A C 1
ATOM 2835 O O . SER A 1 399 ? 33.415 18.247 -31.547 1.00 13.57 393 SER A O 1
ATOM 2838 N N . VAL A 1 400 ? 32.362 18.171 -33.539 1.00 13.53 394 VAL A N 1
ATOM 2839 C CA . VAL A 1 400 ? 31.172 18.866 -33.034 1.00 14.04 394 VAL A CA 1
ATOM 2840 C C . VAL A 1 400 ? 29.957 18.162 -33.679 1.00 16.13 394 VAL A C 1
ATOM 2841 O O . VAL A 1 400 ? 29.879 18.047 -34.941 1.00 16.85 394 VAL A O 1
ATOM 2845 N N . PHE A 1 401 ? 29.021 17.736 -32.851 1.00 17.36 395 PHE A N 1
ATOM 2846 C CA . PHE A 1 401 ? 27.632 17.405 -33.325 1.00 19.57 395 PHE A CA 1
ATOM 2847 C C . PHE A 1 401 ? 26.806 18.709 -33.377 1.00 21.36 395 PHE A C 1
ATOM 2848 O O . PHE A 1 401 ? 26.398 19.220 -32.356 1.00 21.67 395 PHE A O 1
ATOM 2856 N N . VAL A 1 402 ? 26.698 19.292 -34.573 1.00 24.24 396 VAL A N 1
ATOM 2857 C CA . VAL A 1 402 ? 26.070 20.596 -34.822 1.00 28.92 396 VAL A CA 1
ATOM 2858 C C . VAL A 1 402 ? 24.570 20.341 -34.884 1.00 31.31 396 VAL A C 1
ATOM 2859 O O . VAL A 1 402 ? 24.078 19.775 -35.852 1.00 31.19 396 VAL A O 1
ATOM 2863 N N . ASN A 1 403 ? 23.864 20.692 -33.812 1.00 36.18 397 ASN A N 1
ATOM 2864 C CA . ASN A 1 403 ? 22.435 20.433 -33.645 1.00 41.79 397 ASN A CA 1
ATOM 2865 C C . ASN A 1 403 ? 21.646 21.582 -34.220 1.00 45.38 397 ASN A C 1
ATOM 2866 O O . ASN A 1 403 ? 20.599 21.382 -34.808 1.00 46.89 397 ASN A O 1
ATOM 2871 N N . TYR A 1 404 ? 22.264 22.757 -34.134 1.00 50.14 398 TYR A N 1
ATOM 2872 C CA . TYR A 1 404 ? 21.659 24.081 -34.293 1.00 54.57 398 TYR A CA 1
ATOM 2873 C C . TYR A 1 404 ? 22.146 24.828 -35.573 1.00 56.24 398 TYR A C 1
ATOM 2874 O O . TYR A 1 404 ? 23.345 25.129 -35.707 1.00 56.32 398 TYR A O 1
ATOM 2883 N N . ASP A 1 405 ? 21.201 25.117 -36.486 1.00 58.67 399 ASP A N 1
ATOM 2884 C CA . ASP A 1 405 ? 21.434 25.835 -37.788 1.00 60.43 399 ASP A CA 1
ATOM 2885 C C . ASP A 1 405 ? 21.187 27.379 -37.755 1.00 61.50 399 ASP A C 1
ATOM 2886 O O . ASP A 1 405 ? 20.918 28.023 -38.799 1.00 60.73 399 ASP A O 1
ATOM 2891 N N . GLY A 1 406 ? 21.295 27.950 -36.551 1.00 62.53 400 GLY A N 1
ATOM 2892 C CA . GLY A 1 406 ? 21.058 29.380 -36.334 1.00 64.08 400 GLY A CA 1
ATOM 2893 C C . GLY A 1 406 ? 19.651 29.705 -35.840 1.00 65.01 400 GLY A C 1
ATOM 2894 O O . GLY A 1 406 ? 19.446 30.680 -35.098 1.00 65.02 400 GLY A O 1
ATOM 2895 N N . THR A 1 407 ? 18.675 28.907 -36.263 1.00 65.80 401 THR A N 1
ATOM 2896 C CA . THR A 1 407 ? 17.290 29.083 -35.799 1.00 66.42 401 THR A CA 1
ATOM 2897 C C . THR A 1 407 ? 16.734 27.777 -35.165 1.00 66.25 401 THR A C 1
ATOM 2898 O O . THR A 1 407 ? 15.981 27.825 -34.179 1.00 65.88 401 THR A O 1
ATOM 2902 N N . SER A 1 408 ? 17.170 26.627 -35.695 1.00 65.79 402 SER A N 1
ATOM 2903 C CA . SER A 1 408 ? 16.565 25.310 -35.403 1.00 65.27 402 SER A CA 1
ATOM 2904 C C . SER A 1 408 ? 17.578 24.310 -34.804 1.00 64.23 402 SER A C 1
ATOM 2905 O O . SER A 1 408 ? 18.786 24.499 -34.954 1.00 64.48 402 SER A O 1
ATOM 2908 N N . LYS A 1 409 ? 17.095 23.256 -34.134 1.00 62.50 403 LYS A N 1
ATOM 2909 C CA . LYS A 1 409 ? 17.986 22.169 -33.658 1.00 60.57 403 LYS A CA 1
ATOM 2910 C C . LYS A 1 409 ? 17.444 20.796 -34.074 1.00 58.90 403 LYS A C 1
ATOM 2911 O O . LYS A 1 409 ? 16.248 20.549 -33.885 1.00 58.26 403 LYS A O 1
ATOM 2917 N N . ARG A 1 410 ? 18.303 19.921 -34.638 1.00 56.41 404 ARG A N 1
ATOM 2918 C CA . ARG A 1 410 ? 17.874 18.521 -35.049 1.00 54.23 404 ARG A CA 1
ATOM 2919 C C . ARG A 1 410 ? 18.737 17.321 -34.551 1.00 50.52 404 ARG A C 1
ATOM 2920 O O . ARG A 1 410 ? 19.825 17.568 -34.026 1.00 50.42 404 ARG A O 1
ATOM 2928 N N . ARG A 1 411 ? 18.236 16.066 -34.716 1.00 47.18 405 ARG A N 1
ATOM 2929 C CA . ARG A 1 411 ? 18.930 14.749 -34.364 1.00 42.99 405 ARG A CA 1
ATOM 2930 C C . ARG A 1 411 ? 20.001 14.226 -35.373 1.00 39.34 405 ARG A C 1
ATOM 2931 O O . ARG A 1 411 ? 20.025 14.614 -36.549 1.00 41.99 405 ARG A O 1
ATOM 2939 N N . THR A 1 412 ? 20.844 13.329 -34.890 1.00 32.30 406 THR A N 1
ATOM 2940 C CA . THR A 1 412 ? 21.939 12.728 -35.636 1.00 27.53 406 THR A CA 1
ATOM 2941 C C . THR A 1 412 ? 22.106 11.355 -35.018 1.00 26.02 406 THR A C 1
ATOM 2942 O O . THR A 1 412 ? 22.005 11.187 -33.776 1.00 23.42 406 THR A O 1
ATOM 2946 N N . THR A 1 413 ? 22.272 10.371 -35.886 1.00 23.80 407 THR A N 1
ATOM 2947 C CA . THR A 1 413 ? 22.445 9.018 -35.471 1.00 23.47 407 THR A CA 1
ATOM 2948 C C . THR A 1 413 ? 23.757 8.503 -36.050 1.00 23.48 407 THR A C 1
ATOM 2949 O O . THR A 1 413 ? 23.994 8.635 -37.298 1.00 21.33 407 THR A O 1
ATOM 2953 N N . VAL A 1 414 ? 24.580 7.910 -35.174 1.00 20.79 408 VAL A N 1
ATOM 2954 C CA . VAL A 1 414 ? 25.849 7.304 -35.546 1.00 20.81 408 VAL A CA 1
ATOM 2955 C C . VAL A 1 414 ? 25.756 5.884 -35.110 1.00 21.43 408 VAL A C 1
ATOM 2956 O O . VAL A 1 414 ? 25.363 5.615 -33.965 1.00 21.86 408 VAL A O 1
ATOM 2960 N N . GLY A 1 415 ? 26.089 4.944 -36.020 1.00 21.54 409 GLY A N 1
ATOM 2961 C CA . GLY A 1 415 ? 25.982 3.496 -35.745 1.00 19.48 409 GLY A CA 1
ATOM 2962 C C . GLY A 1 415 ? 27.078 2.926 -34.859 1.00 19.82 409 GLY A C 1
ATOM 2963 O O . GLY A 1 415 ? 27.806 3.638 -34.164 1.00 20.66 409 GLY A O 1
ATOM 2964 N N . SER A 1 416 ? 27.234 1.616 -34.874 1.00 18.59 410 SER A N 1
ATOM 2965 C CA . SER A 1 416 ? 28.235 0.944 -34.078 1.00 17.80 410 SER A CA 1
ATOM 2966 C C . SER A 1 416 ? 29.475 0.633 -34.868 1.00 19.12 410 SER A C 1
ATOM 2967 O O . SER A 1 416 ? 29.406 0.489 -36.109 1.00 20.32 410 SER A O 1
ATOM 2970 N N . HIS A 1 417 ? 30.601 0.535 -34.169 1.00 18.76 411 HIS A N 1
ATOM 2971 C CA . HIS A 1 417 ? 31.940 0.261 -34.742 1.00 21.30 411 HIS A CA 1
ATOM 2972 C C . HIS A 1 417 ? 32.344 1.347 -35.745 1.00 21.53 411 HIS A C 1
ATOM 2973 O O . HIS A 1 417 ? 33.149 1.097 -36.647 1.00 22.44 411 HIS A O 1
ATOM 2980 N N . VAL A 1 418 ? 31.751 2.537 -35.619 1.00 20.61 412 VAL A N 1
ATOM 2981 C CA . VAL A 1 418 ? 32.195 3.639 -36.470 1.00 21.02 412 VAL A CA 1
ATOM 2982 C C . VAL A 1 418 ? 33.503 4.309 -35.974 1.00 20.67 412 VAL A C 1
ATOM 2983 O O . VAL A 1 418 ? 33.766 4.324 -34.757 1.00 20.56 412 VAL A O 1
ATOM 2987 N N . ARG A 1 419 ? 34.342 4.800 -36.892 1.00 18.37 413 ARG A N 1
ATOM 2988 C CA . ARG A 1 419 ? 35.542 5.520 -36.444 1.00 19.43 413 ARG A CA 1
ATOM 2989 C C . ARG A 1 419 ? 35.543 6.859 -37.151 1.00 18.72 413 ARG A C 1
ATOM 2990 O O . ARG A 1 419 ? 35.790 6.954 -38.386 1.00 19.20 413 ARG A O 1
ATOM 2998 N N . THR A 1 420 ? 35.211 7.909 -36.419 1.00 18.11 414 THR A N 1
ATOM 2999 C CA . THR A 1 420 ? 35.139 9.211 -37.131 1.00 18.54 414 THR A CA 1
ATOM 3000 C C . THR A 1 420 ? 36.460 9.972 -36.939 1.00 19.45 414 THR A C 1
ATOM 3001 O O . THR A 1 420 ? 37.135 9.866 -35.889 1.00 19.93 414 THR A O 1
ATOM 3005 N N . GLY A 1 421 ? 36.848 10.736 -37.960 1.00 19.98 415 GLY A N 1
ATOM 3006 C CA . GLY A 1 421 ? 38.168 11.355 -37.981 1.00 18.44 415 GLY A CA 1
ATOM 3007 C C . GLY A 1 421 ? 38.137 12.631 -37.153 1.00 20.38 415 GLY A C 1
ATOM 3008 O O . GLY A 1 421 ? 37.049 13.224 -36.949 1.00 18.95 415 GLY A O 1
ATOM 3009 N N . SER A 1 422 ? 39.303 13.044 -36.657 1.00 18.83 416 SER A N 1
ATOM 3010 C CA . SER A 1 422 ? 39.380 14.305 -35.915 1.00 19.46 416 SER A CA 1
ATOM 3011 C C . SER A 1 422 ? 38.864 15.469 -36.725 1.00 18.54 416 SER A C 1
ATOM 3012 O O . SER A 1 422 ? 38.993 15.486 -37.949 1.00 18.32 416 SER A O 1
ATOM 3015 N N . ASP A 1 423 ? 38.377 16.503 -36.036 1.00 16.90 417 ASP A N 1
ATOM 3016 C CA . ASP A 1 423 ? 37.856 17.707 -36.685 1.00 17.70 417 ASP A CA 1
ATOM 3017 C C . ASP A 1 423 ? 36.717 17.398 -37.683 1.00 16.95 417 ASP A C 1
ATOM 3018 O O . ASP A 1 423 ? 36.675 17.982 -38.745 1.00 16.62 417 ASP A O 1
ATOM 3023 N N . THR A 1 424 ? 35.830 16.471 -37.355 1.00 16.10 418 THR A N 1
ATOM 3024 C CA . THR A 1 424 ? 34.627 16.236 -38.169 1.00 17.12 418 THR A CA 1
ATOM 3025 C C . THR A 1 424 ? 33.463 17.014 -37.550 1.00 16.31 418 THR A C 1
ATOM 3026 O O . THR A 1 424 ? 33.243 16.981 -36.298 1.00 16.01 418 THR A O 1
ATOM 3030 N N . MET A 1 425 ? 32.710 17.724 -38.387 1.00 14.70 419 MET A N 1
ATOM 3031 C CA . MET A 1 425 ? 31.527 18.392 -37.935 1.00 15.98 419 MET A CA 1
ATOM 3032 C C . MET A 1 425 ? 30.341 17.575 -38.527 1.00 17.67 419 MET A C 1
ATOM 3033 O O . MET A 1 425 ? 30.390 17.231 -39.713 1.00 18.37 419 MET A O 1
ATOM 3038 N N . PHE A 1 426 ? 29.373 17.205 -37.684 1.00 17.35 420 PHE A N 1
ATOM 3039 C CA . PHE A 1 426 ? 28.185 16.394 -38.057 1.00 17.16 420 PHE A CA 1
ATOM 3040 C C . PHE A 1 426 ? 27.049 17.422 -38.058 1.00 18.57 420 PHE A C 1
ATOM 3041 O O . PHE A 1 426 ? 26.630 17.852 -37.000 1.00 18.76 420 PHE A O 1
ATOM 3049 N N . VAL A 1 427 ? 26.611 17.880 -39.243 1.00 21.11 421 VAL A N 1
ATOM 3050 C CA . VAL A 1 427 ? 25.579 18.922 -39.340 1.00 22.94 421 VAL A CA 1
ATOM 3051 C C . VAL A 1 427 ? 24.213 18.146 -39.278 1.00 23.68 421 VAL A C 1
ATOM 3052 O O . VAL A 1 427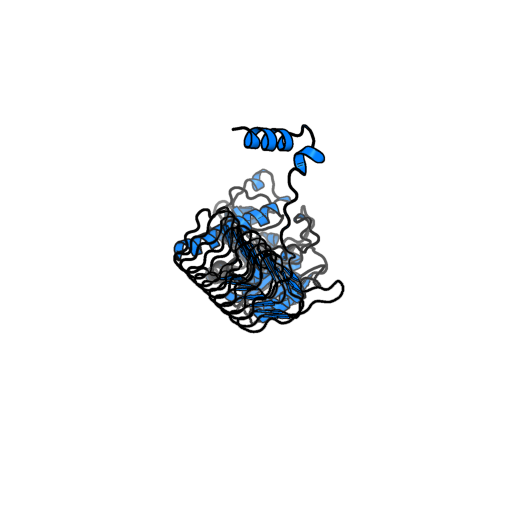 ? 23.833 17.443 -40.229 1.00 24.21 421 VAL A O 1
ATOM 3056 N N . ALA A 1 428 ? 23.541 18.186 -38.132 1.00 22.66 422 ALA A N 1
ATOM 3057 C CA . ALA A 1 428 ? 22.274 17.453 -37.964 1.00 23.93 422 ALA A CA 1
ATOM 3058 C C . ALA A 1 428 ? 21.221 17.942 -38.973 1.00 24.65 422 ALA A C 1
ATOM 3059 O O . ALA A 1 428 ? 21.261 19.110 -39.378 1.00 24.52 422 ALA A O 1
ATOM 3061 N N . PRO A 1 429 ? 20.305 17.055 -39.384 1.00 27.12 423 PRO A N 1
ATOM 3062 C CA . PRO A 1 429 ? 20.327 15.656 -38.995 1.00 27.17 423 PRO A CA 1
ATOM 3063 C C . PRO A 1 429 ? 21.086 14.827 -40.032 1.00 27.97 423 PRO A C 1
ATOM 3064 O O . PRO A 1 429 ? 20.937 15.065 -41.227 1.00 29.14 423 PRO A O 1
ATOM 3068 N N . VAL A 1 430 ? 21.908 13.890 -39.597 1.00 27.24 424 VAL A N 1
ATOM 3069 C CA . VAL A 1 430 ? 22.585 12.974 -40.520 1.00 25.05 424 VAL A CA 1
ATOM 3070 C C . VAL A 1 430 ? 22.631 11.655 -39.890 1.00 25.08 424 VAL A C 1
ATOM 3071 O O . VAL A 1 430 ? 22.627 11.550 -38.636 1.00 24.92 424 VAL A O 1
ATOM 3075 N N . THR A 1 431 ? 22.724 10.611 -40.727 1.00 24.66 425 THR A N 1
ATOM 3076 C CA . THR A 1 431 ? 22.874 9.259 -40.199 1.00 24.56 425 THR A CA 1
ATOM 3077 C C . THR A 1 431 ? 24.194 8.690 -40.677 1.00 24.96 425 THR A C 1
ATOM 3078 O O . THR A 1 431 ? 24.495 8.760 -41.865 1.00 26.80 425 THR A O 1
ATOM 3082 N N . ILE A 1 432 ? 25.003 8.169 -39.763 1.00 23.67 426 ILE A N 1
ATOM 3083 C CA . ILE A 1 432 ? 26.260 7.538 -40.131 1.00 23.54 426 ILE A CA 1
ATOM 3084 C C . ILE A 1 432 ? 26.105 6.061 -39.882 1.00 23.12 426 ILE A C 1
ATOM 3085 O O . ILE A 1 432 ? 25.912 5.635 -38.740 1.00 21.60 426 ILE A O 1
ATOM 3090 N N . GLY A 1 433 ? 26.181 5.243 -40.952 1.00 23.39 427 GLY A N 1
ATOM 3091 C CA . GLY A 1 433 ? 26.007 3.814 -40.772 1.00 20.32 427 GLY A CA 1
ATOM 3092 C C . GLY A 1 433 ? 27.073 3.041 -40.035 1.00 21.98 427 GLY A C 1
ATOM 3093 O O . GLY A 1 433 ? 28.244 3.463 -39.899 1.00 19.81 427 GLY A O 1
ATOM 3094 N N . ASP A 1 434 ? 26.718 1.809 -39.652 1.00 20.86 428 ASP A N 1
ATOM 3095 C CA . ASP A 1 434 ? 27.610 0.994 -38.895 1.00 20.80 428 ASP A CA 1
ATOM 3096 C C . ASP A 1 434 ? 28.946 0.812 -39.620 1.00 21.85 428 ASP A C 1
ATOM 3097 O O . ASP A 1 434 ? 29.000 0.560 -40.834 1.00 22.48 428 ASP A O 1
ATOM 3102 N N . GLY A 1 435 ? 30.021 0.866 -38.869 1.00 20.09 429 GLY A N 1
ATOM 3103 C CA . GLY A 1 435 ? 31.366 0.611 -39.414 1.00 20.22 429 GLY A CA 1
ATOM 3104 C C . GLY A 1 435 ? 31.903 1.653 -40.386 1.00 20.65 429 GLY A C 1
ATOM 3105 O O . GLY A 1 435 ? 33.001 1.448 -40.954 1.00 23.35 429 GLY A O 1
ATOM 3106 N N . ALA A 1 436 ? 31.146 2.726 -40.646 1.00 20.51 430 ALA A N 1
ATOM 3107 C CA . ALA A 1 436 ? 31.652 3.847 -41.477 1.00 19.96 430 ALA A CA 1
ATOM 3108 C C . ALA A 1 436 ? 32.834 4.588 -40.811 1.00 18.99 430 ALA A C 1
ATOM 3109 O O . ALA A 1 436 ? 33.030 4.530 -39.578 1.00 20.76 430 ALA A O 1
ATOM 3111 N N . TYR A 1 437 ? 33.601 5.292 -41.632 1.00 19.00 431 TYR A N 1
ATOM 3112 C CA . TYR A 1 437 ? 34.729 6.156 -41.199 1.00 18.57 431 TYR A CA 1
ATOM 3113 C C . TYR A 1 437 ? 34.478 7.547 -41.751 1.00 18.37 431 TYR A C 1
ATOM 3114 O O . TYR A 1 437 ? 33.749 7.717 -42.779 1.00 18.52 431 TYR A O 1
ATOM 3123 N N . THR A 1 438 ? 35.038 8.565 -41.076 1.00 17.44 432 THR A N 1
ATOM 3124 C CA . THR A 1 438 ? 35.169 9.876 -41.759 1.00 18.80 432 THR A CA 1
ATOM 3125 C C . THR A 1 438 ? 36.630 10.297 -41.758 1.00 16.96 432 THR A C 1
ATOM 3126 O O . THR A 1 438 ? 37.362 9.927 -40.851 1.00 17.84 432 THR A O 1
ATOM 3130 N N . GLY A 1 439 ? 37.068 11.038 -42.778 1.00 16.45 433 GLY A N 1
ATOM 3131 C CA . GLY A 1 439 ? 38.465 11.525 -42.793 1.00 18.47 433 GLY A CA 1
ATOM 3132 C C . GLY A 1 439 ? 38.650 12.613 -41.736 1.00 18.92 433 GLY A C 1
ATOM 3133 O O . GLY A 1 439 ? 37.677 13.272 -41.323 1.00 18.98 433 GLY A O 1
ATOM 3134 N N . ALA A 1 440 ? 39.887 12.881 -41.350 1.00 19.66 434 ALA A N 1
ATOM 3135 C CA . ALA A 1 440 ? 40.112 14.092 -40.536 1.00 20.87 434 ALA A CA 1
ATOM 3136 C C . ALA A 1 440 ? 39.645 15.328 -41.332 1.00 21.50 434 ALA A C 1
ATOM 3137 O O . ALA A 1 440 ? 39.820 15.412 -42.561 1.00 20.85 434 ALA A O 1
ATOM 3139 N N . GLY A 1 441 ? 38.988 16.265 -40.669 1.00 19.48 435 GLY A N 1
ATOM 3140 C CA . GLY A 1 441 ? 38.698 17.534 -41.289 1.00 20.07 435 GLY A CA 1
ATOM 3141 C C . GLY A 1 441 ? 37.454 17.433 -42.164 1.00 22.62 435 GLY A C 1
ATOM 3142 O O . GLY A 1 441 ? 37.334 18.169 -43.121 1.00 24.97 435 GLY A O 1
ATOM 3143 N N . THR A 1 442 ? 36.554 16.507 -41.880 1.00 21.04 436 THR A N 1
ATOM 3144 C CA . THR A 1 442 ? 35.358 16.357 -42.703 1.00 20.79 436 THR A CA 1
ATOM 3145 C C . THR A 1 442 ? 34.157 17.165 -42.223 1.00 20.69 436 THR A C 1
ATOM 3146 O O . THR A 1 442 ? 33.853 17.185 -41.040 1.00 20.73 436 THR A O 1
ATOM 3150 N N . VAL A 1 443 ? 33.457 17.841 -43.111 1.00 19.75 437 VAL A N 1
ATOM 3151 C CA . VAL A 1 443 ? 32.136 18.364 -42.735 1.00 20.57 437 VAL A CA 1
ATOM 3152 C C . VAL A 1 443 ? 31.054 17.452 -43.288 1.00 21.54 437 VAL A C 1
ATOM 3153 O O . VAL A 1 443 ? 30.801 17.446 -44.515 1.00 21.94 437 VAL A O 1
ATOM 3157 N N . VAL A 1 444 ? 30.385 16.718 -42.406 1.00 20.28 438 VAL A N 1
ATOM 3158 C CA . VAL A 1 444 ? 29.346 15.740 -42.811 1.00 21.07 438 VAL A CA 1
ATOM 3159 C C . VAL A 1 444 ? 27.968 16.378 -42.835 1.00 22.66 438 VAL A C 1
ATOM 3160 O O . VAL A 1 444 ? 27.444 16.711 -41.804 1.00 21.74 438 VAL A O 1
ATOM 3164 N N . ARG A 1 445 ? 27.400 16.560 -44.033 1.00 22.09 439 ARG A N 1
ATOM 3165 C CA . ARG A 1 445 ? 26.108 17.210 -44.208 1.00 25.47 439 ARG A CA 1
ATOM 3166 C C . ARG A 1 445 ? 25.075 16.219 -44.759 1.00 26.12 439 ARG A C 1
ATOM 3167 O O . ARG A 1 445 ? 23.867 16.518 -44.760 1.00 27.39 439 ARG A O 1
ATOM 3175 N N . GLU A 1 446 ? 25.553 15.064 -45.222 1.00 25.58 440 GLU A N 1
ATOM 3176 C CA . GLU A 1 446 ? 24.685 13.998 -45.784 1.00 27.58 440 GLU A CA 1
ATOM 3177 C C . GLU A 1 446 ? 24.940 12.663 -45.127 1.00 26.10 440 GLU A C 1
ATOM 3178 O O . GLU A 1 446 ? 26.049 12.402 -44.660 1.00 26.56 440 GLU A O 1
ATOM 3184 N N . ASP A 1 447 ? 23.939 11.775 -45.156 1.00 25.79 441 ASP A N 1
ATOM 3185 C CA . ASP A 1 447 ? 24.106 10.378 -44.743 1.00 24.94 441 ASP A CA 1
ATOM 3186 C C . ASP A 1 447 ? 25.353 9.687 -45.304 1.00 25.18 441 ASP A C 1
ATOM 3187 O O . ASP A 1 447 ? 25.800 9.992 -46.417 1.00 25.68 441 ASP A O 1
ATOM 3192 N N . VAL A 1 448 ? 25.924 8.791 -44.510 1.00 23.44 442 VAL A N 1
ATOM 3193 C CA . VAL A 1 448 ? 27.124 8.024 -44.821 1.00 23.23 442 VAL A CA 1
ATOM 3194 C C . VAL A 1 448 ? 26.697 6.551 -44.659 1.00 24.65 442 VAL A C 1
ATOM 3195 O O . VAL A 1 448 ? 26.383 6.067 -43.527 1.00 24.46 442 VAL A O 1
ATOM 3199 N N . PRO A 1 449 ? 26.640 5.808 -45.791 1.00 24.98 443 PRO A N 1
ATOM 3200 C CA . PRO A 1 449 ? 26.367 4.383 -45.688 1.00 23.87 443 PRO A CA 1
ATOM 3201 C C . PRO A 1 449 ? 27.283 3.585 -44.772 1.00 23.04 443 PRO A C 1
ATOM 3202 O O . PRO A 1 449 ? 28.470 3.918 -44.563 1.00 23.95 443 PRO A O 1
ATOM 3206 N N . PRO A 1 450 ? 26.781 2.442 -44.285 1.00 22.66 444 PRO A N 1
ATOM 3207 C CA . PRO A 1 450 ? 27.665 1.517 -43.537 1.00 21.99 444 PRO A CA 1
ATOM 3208 C C . PRO A 1 450 ? 28.922 1.205 -44.323 1.00 22.05 444 PRO A C 1
ATOM 3209 O O . PRO A 1 450 ? 28.861 0.993 -45.571 1.00 22.93 444 PRO A O 1
ATOM 3213 N N . GLY A 1 451 ? 30.054 1.270 -43.647 1.00 21.94 445 GLY A N 1
ATOM 3214 C CA . GLY A 1 451 ? 31.345 0.935 -44.226 1.00 22.22 445 GLY A CA 1
ATOM 3215 C C . GLY A 1 451 ? 31.861 1.890 -45.304 1.00 21.82 445 GLY A C 1
ATOM 3216 O O . GLY A 1 451 ? 32.807 1.538 -45.980 1.00 23.14 445 GLY A O 1
ATOM 3217 N N . ALA A 1 452 ? 31.203 3.023 -45.523 1.00 20.28 446 ALA A N 1
ATOM 3218 C CA . ALA A 1 452 ? 31.699 4.080 -46.424 1.00 21.33 446 ALA A CA 1
ATOM 3219 C C . ALA A 1 452 ? 32.734 4.923 -45.687 1.00 22.15 446 ALA A C 1
ATOM 3220 O O . ALA A 1 452 ? 32.780 4.910 -44.440 1.00 22.26 446 ALA A O 1
ATOM 3222 N N . LEU A 1 453 ? 33.625 5.550 -46.445 1.00 20.87 447 LEU A N 1
ATOM 3223 C CA . LEU A 1 453 ? 34.513 6.578 -45.881 1.00 21.32 447 LEU A CA 1
ATOM 3224 C C . LEU A 1 453 ? 33.984 7.924 -46.435 1.00 20.59 447 LEU A C 1
ATOM 3225 O O . LEU A 1 453 ? 33.809 8.093 -47.649 1.00 21.89 447 LEU A O 1
ATOM 3230 N N . ALA A 1 454 ? 33.594 8.842 -45.531 1.00 19.74 448 ALA A N 1
ATOM 3231 C CA . ALA A 1 454 ? 33.154 10.177 -45.936 1.00 19.48 448 ALA A CA 1
ATOM 3232 C C . ALA A 1 454 ? 34.353 11.148 -45.758 1.00 20.82 448 ALA A C 1
ATOM 3233 O O . ALA A 1 454 ? 35.013 11.182 -44.692 1.00 20.36 448 ALA A O 1
ATOM 3235 N N . VAL A 1 455 ? 34.603 11.970 -46.779 1.00 21.16 449 VAL A N 1
ATOM 3236 C CA . VAL A 1 455 ? 35.670 12.972 -46.740 1.00 22.16 449 VAL A CA 1
ATOM 3237 C C . VAL A 1 455 ? 35.204 14.279 -47.347 1.00 22.92 449 VAL A C 1
ATOM 3238 O O . VAL A 1 455 ? 34.162 14.329 -48.031 1.00 23.09 449 VAL A O 1
ATOM 3242 N N . SER A 1 456 ? 35.924 15.350 -47.041 1.00 22.34 450 SER A N 1
ATOM 3243 C CA . SER A 1 456 ? 35.691 16.672 -47.676 1.00 23.94 450 SER A CA 1
ATOM 3244 C C . SER A 1 456 ? 36.883 17.596 -47.696 1.00 25.23 450 SER A C 1
ATOM 3245 O O . SER A 1 456 ? 36.863 18.576 -48.450 1.00 25.07 450 SER A O 1
ATOM 3248 N N . ALA A 1 457 ? 37.903 17.330 -46.887 1.00 26.20 451 ALA A N 1
ATOM 3249 C CA . ALA A 1 457 ? 39.100 18.191 -46.836 1.00 28.88 451 ALA A CA 1
ATOM 3250 C C . ALA A 1 457 ? 39.857 18.143 -48.174 1.00 30.09 451 ALA A C 1
ATOM 3251 O O . ALA A 1 457 ? 39.951 17.059 -48.826 1.00 31.03 451 ALA A O 1
ATOM 3253 N N . GLY A 1 458 ? 40.314 19.303 -48.646 1.00 29.01 452 GLY A N 1
ATOM 3254 C CA . GLY A 1 458 ? 41.125 19.337 -49.863 1.00 29.61 452 GLY A CA 1
ATOM 3255 C C . GLY A 1 458 ? 42.504 18.745 -49.606 1.00 29.60 452 GLY A C 1
ATOM 3256 O O . GLY A 1 458 ? 42.884 18.555 -48.450 1.00 30.05 452 GLY A O 1
ATOM 3257 N N . PRO A 1 459 ? 43.276 18.509 -50.673 1.00 28.30 453 PRO A N 1
ATOM 3258 C CA . PRO A 1 459 ? 44.608 17.946 -50.592 1.00 28.06 453 PRO A CA 1
ATOM 3259 C C . PRO A 1 459 ? 45.619 18.954 -50.034 1.00 25.92 453 PRO A C 1
ATOM 3260 O O . PRO A 1 459 ? 45.489 20.178 -50.236 1.00 24.52 453 PRO A O 1
ATOM 3264 N N . GLN A 1 460 ? 46.617 18.407 -49.370 1.00 24.83 454 GLN A N 1
ATOM 3265 C CA . GLN A 1 460 ? 47.753 19.208 -48.862 1.00 24.71 454 GLN A CA 1
ATOM 3266 C C . GLN A 1 460 ? 48.592 19.685 -50.062 1.00 24.88 454 GLN A C 1
ATOM 3267 O O . GLN A 1 460 ? 48.967 18.882 -50.919 1.00 24.64 454 GLN A O 1
ATOM 3273 N N . ARG A 1 461 ? 48.944 20.950 -50.034 1.00 24.85 455 ARG A N 1
ATOM 3274 C CA . ARG A 1 461 ? 49.964 21.484 -50.939 1.00 26.05 455 ARG A CA 1
ATOM 3275 C C . ARG A 1 461 ? 51.073 22.106 -50.090 1.00 25.52 455 ARG A C 1
ATOM 3276 O O . ARG A 1 461 ? 50.767 22.888 -49.165 1.00 25.80 455 ARG A O 1
ATOM 3284 N N . ASN A 1 462 ? 52.338 21.770 -50.382 1.00 23.99 456 ASN A N 1
ATOM 3285 C CA . ASN A 1 462 ? 53.472 22.436 -49.734 1.00 23.18 456 ASN A CA 1
ATOM 3286 C C . ASN A 1 462 ? 53.964 23.573 -50.604 1.00 24.59 456 ASN A C 1
ATOM 3287 O O . ASN A 1 462 ? 54.189 23.339 -51.785 1.00 24.35 456 ASN A O 1
ATOM 3292 N N . ILE A 1 463 ? 54.117 24.769 -50.044 1.00 23.53 457 ILE A N 1
ATOM 3293 C CA . ILE A 1 463 ? 54.717 25.934 -50.767 1.00 24.82 457 ILE A CA 1
ATOM 3294 C C . ILE A 1 463 ? 56.173 26.114 -50.297 1.00 26.58 457 ILE A C 1
ATOM 3295 O O . ILE A 1 463 ? 56.439 26.693 -49.226 1.00 24.82 457 ILE A O 1
ATOM 3300 N N . GLU A 1 464 ? 57.096 25.645 -51.119 1.00 27.47 458 GLU A N 1
ATOM 3301 C CA . GLU A 1 464 ? 58.515 25.645 -50.734 1.00 29.91 458 GLU A CA 1
ATOM 3302 C C . GLU A 1 464 ? 59.066 27.044 -50.587 1.00 29.93 458 GLU A C 1
ATOM 3303 O O . GLU A 1 464 ? 58.743 27.958 -51.386 1.00 28.80 458 GLU A O 1
ATOM 3309 N N . ASN A 1 465 ? 59.903 27.217 -49.557 1.00 30.00 459 ASN A N 1
ATOM 3310 C CA . ASN A 1 465 ? 60.542 28.487 -49.251 1.00 30.62 459 ASN A CA 1
ATOM 3311 C C . ASN A 1 465 ? 59.632 29.663 -48.992 1.00 30.90 459 ASN A C 1
ATOM 3312 O O . ASN A 1 465 ? 60.078 30.812 -49.097 1.00 31.70 459 ASN A O 1
ATOM 3317 N N . TRP A 1 466 ? 58.368 29.402 -48.613 1.00 27.71 460 TRP A N 1
ATOM 3318 C CA . TRP A 1 466 ? 57.419 30.464 -48.327 1.00 26.45 460 TRP A CA 1
ATOM 3319 C C . TRP A 1 466 ? 57.930 31.344 -47.184 1.00 26.18 460 TRP A C 1
ATOM 3320 O O . TRP A 1 466 ? 57.837 32.595 -47.255 1.00 23.50 460 TRP A O 1
ATOM 3331 N N . VAL A 1 467 ? 58.458 30.685 -46.136 1.00 24.93 461 VAL A N 1
ATOM 3332 C CA . VAL A 1 467 ? 58.929 31.406 -44.964 1.00 26.68 461 VAL A CA 1
ATOM 3333 C C . VAL A 1 467 ? 60.098 32.399 -45.268 1.00 27.59 461 VAL A C 1
ATOM 3334 O O . VAL A 1 467 ? 60.094 33.538 -44.770 1.00 30.77 461 VAL A O 1
ATOM 3338 N N . GLN A 1 468 ? 61.070 31.979 -46.075 1.00 30.22 462 GLN A N 1
ATOM 3339 C CA . GLN A 1 468 ? 62.151 32.863 -46.505 1.00 32.18 462 GLN A CA 1
ATOM 3340 C C . GLN A 1 468 ? 61.570 34.068 -47.238 1.00 32.48 462 GLN A C 1
ATOM 3341 O O . GLN A 1 468 ? 62.030 35.198 -47.005 1.00 32.64 462 GLN A O 1
ATOM 3347 N N . ARG A 1 469 ? 60.531 33.865 -48.059 1.00 31.87 463 ARG A N 1
ATOM 3348 C CA . ARG A 1 469 ? 59.952 34.990 -48.834 1.00 32.77 463 ARG A CA 1
ATOM 3349 C C . ARG A 1 469 ? 59.084 35.930 -48.025 1.00 31.84 463 ARG A C 1
ATOM 3350 O O . ARG A 1 469 ? 59.213 37.137 -48.170 1.00 31.14 463 ARG A O 1
ATOM 3358 N N . LYS A 1 470 ? 58.177 35.371 -47.209 1.00 31.61 464 LYS A N 1
ATOM 3359 C CA . LYS A 1 470 ? 57.184 36.152 -46.466 1.00 31.84 464 LYS A CA 1
ATOM 3360 C C . LYS A 1 470 ? 57.441 36.426 -45.005 1.00 31.96 464 LYS A C 1
ATOM 3361 O O . LYS A 1 470 ? 56.756 37.273 -44.411 1.00 31.59 464 LYS A O 1
ATOM 3367 N N . ARG A 1 471 ? 58.406 35.729 -44.411 1.00 33.63 465 ARG A N 1
ATOM 3368 C CA . ARG A 1 471 ? 58.837 36.074 -43.012 1.00 33.67 465 ARG A CA 1
ATOM 3369 C C . ARG A 1 471 ? 60.361 36.244 -43.011 1.00 34.40 465 ARG A C 1
ATOM 3370 O O . ARG A 1 471 ? 61.063 35.571 -42.223 1.00 33.86 465 ARG A O 1
ATOM 3378 N N . PRO A 1 472 ? 60.900 37.097 -43.922 1.00 34.90 466 PRO A N 1
ATOM 3379 C CA . PRO A 1 472 ? 62.372 37.201 -44.085 1.00 35.46 466 PRO A CA 1
ATOM 3380 C C . PRO A 1 472 ? 63.060 37.612 -42.753 1.00 35.88 466 PRO A C 1
ATOM 3381 O O . PRO A 1 472 ? 62.545 38.498 -42.056 1.00 34.84 466 PRO A O 1
ATOM 3385 N N . GLY A 1 473 ? 64.165 36.958 -42.381 1.00 37.40 467 GLY A N 1
ATOM 3386 C CA . GLY A 1 473 ? 64.895 37.350 -41.106 1.00 38.60 467 GLY A CA 1
ATOM 3387 C C . GLY A 1 473 ? 64.190 37.058 -39.759 1.00 38.61 467 GLY A C 1
ATOM 3388 O O . GLY A 1 473 ? 64.684 37.482 -38.675 1.00 39.10 467 GLY A O 1
ATOM 3389 N N . SER A 1 474 ? 63.041 36.358 -39.818 1.00 36.22 468 SER A N 1
ATOM 3390 C CA . SER A 1 474 ? 62.339 35.825 -38.617 1.00 34.60 468 SER A CA 1
ATOM 3391 C C . SER A 1 474 ? 63.098 34.616 -38.075 1.00 33.18 468 SER A C 1
ATOM 3392 O O . SER A 1 474 ? 63.872 33.947 -38.823 1.00 31.88 468 SER A O 1
ATOM 3395 N N . PRO A 1 475 ? 62.890 34.312 -36.776 1.00 32.45 469 PRO A N 1
ATOM 3396 C CA . PRO A 1 475 ? 63.534 33.111 -36.288 1.00 31.28 469 PRO A CA 1
ATOM 3397 C C . PRO A 1 475 ? 63.156 31.861 -37.115 1.00 30.63 469 PRO A C 1
ATOM 3398 O O . PRO A 1 475 ? 64.023 31.003 -37.303 1.00 30.06 469 PRO A O 1
ATOM 3402 N N . ALA A 1 476 ? 61.925 31.757 -37.648 1.00 28.10 470 ALA A N 1
ATOM 3403 C CA . ALA A 1 476 ? 61.615 30.597 -38.542 1.00 29.54 470 ALA A CA 1
ATOM 3404 C C . ALA A 1 476 ? 62.443 30.580 -39.871 1.00 29.81 470 ALA A C 1
ATOM 3405 O O . ALA A 1 476 ? 62.905 29.504 -40.312 1.00 29.48 470 ALA A O 1
ATOM 3407 N N . ALA A 1 477 ? 62.613 31.750 -40.498 1.00 31.09 471 ALA A N 1
ATOM 3408 C CA . ALA A 1 477 ? 63.448 31.844 -41.709 1.00 33.28 471 ALA A CA 1
ATOM 3409 C C . ALA A 1 477 ? 64.899 31.428 -41.450 1.00 34.10 471 ALA A C 1
ATOM 3410 O O . ALA A 1 477 ? 65.456 30.600 -42.198 1.00 33.69 471 ALA A O 1
ATOM 3412 N N . GLN A 1 478 ? 65.504 31.968 -40.383 1.00 35.97 472 GLN A N 1
ATOM 3413 C CA . GLN A 1 478 ? 66.892 31.575 -39.995 1.00 37.70 472 GLN A CA 1
ATOM 3414 C C . GLN A 1 478 ? 66.989 30.066 -39.747 1.00 37.50 472 GLN A C 1
ATOM 3415 O O . GLN A 1 478 ? 67.989 29.414 -40.147 1.00 36.75 472 GLN A O 1
ATOM 3421 N N . ALA A 1 479 ? 65.940 29.494 -39.120 1.00 37.19 473 ALA A N 1
ATOM 3422 C CA . ALA A 1 479 ? 65.920 28.048 -38.796 1.00 37.94 473 ALA A CA 1
ATOM 3423 C C . ALA A 1 479 ? 65.834 27.162 -40.050 1.00 38.91 473 ALA A C 1
ATOM 3424 O O . ALA A 1 479 ? 66.480 26.129 -40.090 1.00 36.86 473 ALA A O 1
ATOM 3426 N N . SER A 1 480 ? 65.017 27.541 -41.053 1.00 40.90 474 SER A N 1
ATOM 3427 C CA . SER A 1 480 ? 64.926 26.737 -42.287 1.00 44.35 474 SER A CA 1
ATOM 3428 C C . SER A 1 480 ? 66.235 26.847 -43.083 1.00 47.54 474 SER A C 1
ATOM 3429 O O . SER A 1 480 ? 66.686 25.848 -43.651 1.00 47.44 474 SER A O 1
ATOM 3432 N N . LYS A 1 481 ? 66.813 28.055 -43.106 1.00 51.68 475 LYS A N 1
ATOM 3433 C CA . LYS A 1 481 ? 68.202 28.310 -43.571 1.00 56.36 475 LYS A CA 1
ATOM 3434 C C . LYS A 1 481 ? 69.219 27.363 -42.859 1.00 58.46 475 LYS A C 1
ATOM 3435 O O . LYS A 1 481 ? 69.891 26.574 -43.530 1.00 59.03 475 LYS A O 1
ATOM 3441 N N . ARG A 1 482 ? 69.302 27.423 -41.520 1.00 61.66 476 ARG A N 1
ATOM 3442 C CA . ARG A 1 482 ? 70.191 26.551 -40.718 1.00 64.71 476 ARG A CA 1
ATOM 3443 C C . ARG A 1 482 ? 69.995 25.036 -40.988 1.00 67.20 476 ARG A C 1
ATOM 3444 O O . ARG A 1 482 ? 70.980 24.289 -41.004 1.00 67.93 476 ARG A O 1
ATOM 3452 N N . ALA A 1 483 ? 68.747 24.581 -41.180 1.00 69.63 477 ALA A N 1
ATOM 3453 C CA . ALA A 1 483 ? 68.462 23.156 -41.461 1.00 72.40 477 ALA A CA 1
ATOM 3454 C C . ALA A 1 483 ? 68.882 22.758 -42.887 1.00 74.54 477 ALA A C 1
ATOM 3455 O O . ALA A 1 483 ? 69.310 21.622 -43.129 1.00 74.68 477 ALA A O 1
ATOM 3457 N N . SER A 1 484 ? 68.734 23.711 -43.812 1.00 77.15 478 SER A N 1
ATOM 3458 C CA . SER A 1 484 ? 69.221 23.631 -45.199 1.00 79.41 478 SER A CA 1
ATOM 3459 C C . SER A 1 484 ? 70.733 23.317 -45.299 1.00 80.86 478 SER A C 1
ATOM 3460 O O . SER A 1 484 ? 71.129 22.416 -46.050 1.00 81.04 478 SER A O 1
ATOM 3463 N N . GLU A 1 485 ? 71.559 24.042 -44.534 1.00 82.70 479 GLU A N 1
ATOM 3464 C CA . GLU A 1 485 ? 73.029 23.862 -44.540 1.00 84.41 479 GLU A CA 1
ATOM 3465 C C . GLU A 1 485 ? 73.507 22.507 -43.971 1.00 85.33 479 GLU A C 1
ATOM 3466 O O . GLU A 1 485 ? 74.056 21.689 -44.718 1.00 85.51 479 GLU A O 1
ATOM 3472 N N . MET A 1 486 ? 73.291 22.285 -42.665 1.00 86.34 480 MET A N 1
ATOM 3473 C CA . MET A 1 486 ? 73.921 21.174 -41.911 1.00 87.37 480 MET A CA 1
ATOM 3474 C C . MET A 1 486 ? 73.849 19.831 -42.647 1.00 87.28 480 MET A C 1
ATOM 3475 O O . MET A 1 486 ? 72.825 19.494 -43.245 1.00 87.18 480 MET A O 1
#

GO terms:
  GO:0000287 magnesium ion binding (F, IDA)
  GO:0070569 uridylyltransferase activity (F, IDA)
  GO:0003977 UDP-N-acetylglucosamine diphosphorylase activity (F, IDA)
  GO:0019134 glucosamine-1-phosphate N-acetyltransferase activity (F, IDA)
  GO:0035635 entry of bacterium into host cell (P, IMP)
  GO:0044650 adhesion of symbiont to host cell (P, IMP)
  GO:0005515 protein binding (F, IPI)
  GO:0006048 UDP-N-acetylglucosamine biosynthetic process (P, IDA)

CATH classification: 3.90.550.10 (+1 more: 2.160.10.10)

Radius of gyration: 31.95 Å; Cα contacts (8 Å, |Δi|>4): 1222; chains: 1; bounding box: 86×44×95 Å

Solvent-accessible surface area: 22091 Å² total; per-residue (Å²): 86,12,0,0,0,0,18,13,10,56,101,17,80,141,3,182,42,136,62,15,41,8,28,21,87,6,18,52,59,20,0,1,12,18,1,0,44,15,0,20,160,39,72,8,106,54,0,0,0,0,0,8,162,53,58,144,128,6,30,74,63,1,35,110,24,12,119,100,46,65,58,103,17,46,56,8,96,5,127,141,67,61,8,66,0,36,5,0,73,20,0,3,90,32,12,65,146,124,21,94,10,27,0,0,1,0,27,1,21,3,5,15,6,49,20,108,11,0,46,96,1,17,62,35,7,129,85,58,90,8,6,0,0,0,4,0,2,58,36,137,102,15,139,29,33,5,5,4,38,94,38,174,105,134,80,5,69,21,10,22,34,27,70,49,6,70,109,84,47,88,136,53,127,32,0,13,8,12,0,7,0,0,65,16,69,7,0,83,49,0,5,94,111,22,66,36,123,30,68,78,127,53,37,16,3,11,46,0,0,43,28,1,50,94,73,70,72,66,9,57,18,26,76,20,124,57,25,16,29,2,23,17,0,36,48,120,111,51,19,62,117,9,13,28,42,24,7,118,83,21,0,42,63,27,70,165,76,27,5,71,8,84,42,46,80,56,0,99,1,14,50,57,6,78,22,20,183,87,0,41,0,56,48,22,0,54,0,50,24,159,0,99,6,16,13,152,1,57,0,0,43,68,0,29,0,47,59,1,40,7,20,58,33,1,37,0,35,87,2,108,5,34,52,10,47,4,18,76,36,1,32,3,7,57,108,6,97,1,73,72,40,2,33,5,19,36,83,2,71,0,1,21,116,3,48,0,35,60,0,69,2,14,43,9,0,98,0,22,89,105,6,49,0,2,12,0,50,7,19,82,102,2,42,0,8,27,54,0,54,2,43,16,124,92,43,136,36,109,112,96,4,62,3,13,27,111,0,111,7,15,49,76,0,44,0,48,15,89,4,67,1,11,85,30,0,119,5,17,72,26,2,54,5,136,130,99,8,84,100,62,33,115,20,102,56,65,63,137,157,186,116,84,134,99,94,49,70,142,113,126,99,66,29,107,58,4,79,41,52,105,116,78,96,115,181

Foldseek 3Di:
DEAEEAEQADQLVQQVDPDRQQQDDFLFGGLQLLVVVQVLVLPDPHAEYEHEVPCVVCVVVVCVSCVVSVHDYHYFYDHDCQEDLVSVVSRCVVPPPPDFHKYKYAYSFLRLAHNVNVVVQVVVCVVVVAQKEFEKEFDPQCAQFFAFDADPVRHTAFTHGNQFDDPVSNVHRIGTLRIMIHRVVLSVVLSVPFAQPGRVSHRYSRRSRNVCVVVVTGYHYHYDHVCSNSDGDSYVVSVVVSSQVVQLVQVVVVVVVAEAEPDSNQEGHRNQEAEEHCEYEYGNEYEHDNEYYYECEYEEDCEYEHCEYEYYCEYAYCEYEYQEYHEANEYEDDQEYEEHLHYAYHNEYEYHLEYEYNEYHEANEYAHENEYHYQEYEYYNEYEEYNEYAAQDPPDGGAYDYHYACEYEYACEYAHPHEYEDYCEYEHHNHDHPYYHYHNHYHYDDDDDDDDPPPCCVPVNPDPVNVVVVVVVPD